Protein AF-0000000075190785 (afdb_homodimer)

Secondary structure (DSSP, 8-state):
-PPPPHHHHHHHHHHHHHHHHTTSTTSSHHHHHHHHHTT-SPPP--HHHHHT--SSSTTPPEEEEEE-SEETTTEES-TT--HHHHHHHHHHTT-SEEEEE--SSSS---HHHHHHHHHHHTTSTTPPEEEEES---SHHHHHHHHHTT-SEEEEEGGGS-HHHHHHHHHHHHHTT---EEEESSHHHHHHHHHHT-SEEEEESB-TTT--B-THHHHHHGGGTTTSS-EEEEES---SHHHHHHHHHTT--EEEE-HHHHH-SSHHHHHHHHHT--/-----HHHHHHHHHHHHHHHHTTSTTSSHHHHHHHHHTT-SPPP--HHHHHT--SSSTTPPEEEEEE-SEETTTEES-TT--HHHHHHHHHHTT-SEEEEE--SSSS---HHHHHHHHHHHTTSTTPPEEEEES---SHHHHHHHHHTT-SEEEEEGGGS-HHHHHHHHHHHHHTT---EEEESSHHHHHHHHHHT-SEEEEESB-TTT--B-THHHHHHGGGTTTSS-EEEEES---SHHHHHHHHHTT--EEEE-HHHHH-SSHHHHHHHHHT--

Foldseek 3Di:
DPDDFPLRVLVVVVVVVLVVQCPDPCQNLVNLVVCVVVVLFDDADAQLVLLQDFFDDSLFFAEAEEAFQFAPVGGGQFVPDQLLVVLVLCFVLTHQEYEYEDRCPGRNHRLVSQLSNQVSQVPPDSGHAYEHEYADQDLSVLSSCRNSHHNEYEAELVNYDLVSSLVNQVSNVVSVHQYAYEDAAQVSVVSCVVSVRQEYEHEQADSRHRDGDLCRLVVNLVVPVPHNHQYEYEDDQAAQVSVVVCSVSPHRYYYDYSNLSNDPRNSVSSCRNRVRD/DPDDFPLRVLVVVVVVVLVVQCPDPCQNLVNLVVCVVVVLFDDADAQLVLLQDWFDDSLFFAEAEEAFQFAPVGGGQFVPDQLLVVLVLCFVLTHQEYEYEDRCPGRNHRLVSQLSNQVSQVPPDSGHAYEHEDADQDLSVLSSCRNSHHNEYEAELVNYDLVSSLVNQVSNVVSVHQYAYEDAAQVSVVSCVVSVRQEYEHEQADSRHRDGDLCRLVVNLVVPVPHNHQYEYEDDQAAQVSVVVCSVSPHRYYYDYSNLSNDPRNSVSSCRNRVRD

Structure (mmCIF, N/CA/C/O backbone):
data_AF-0000000075190785-model_v1
#
loop_
_entity.id
_entity.type
_entity.pdbx_description
1 polymer 'Multifunctional tryptophan biosynthesis protein'
#
loop_
_atom_site.group_PDB
_atom_site.id
_atom_site.type_symbol
_atom_site.label_atom_id
_atom_site.label_alt_id
_atom_site.label_comp_id
_atom_site.label_asym_id
_atom_site.label_entity_id
_atom_site.label_seq_id
_atom_site.pdbx_PDB_ins_code
_atom_site.Cartn_x
_atom_site.Cartn_y
_atom_site.Cartn_z
_atom_site.occupancy
_atom_site.B_iso_or_equiv
_atom_site.auth_seq_id
_atom_site.auth_comp_id
_atom_site.auth_asym_id
_atom_site.auth_atom_id
_atom_site.pdbx_PDB_model_num
ATOM 1 N N . MET A 1 1 ? 11.219 9.18 38.562 1 43.44 1 MET A N 1
ATOM 2 C CA . MET A 1 1 ? 11.32 9.625 37.188 1 43.44 1 MET A CA 1
ATOM 3 C C . MET A 1 1 ? 9.969 10.094 36.656 1 43.44 1 MET A C 1
ATOM 5 O O . MET A 1 1 ? 8.945 9.461 36.906 1 43.44 1 MET A O 1
ATOM 9 N N . SER A 1 2 ? 9.797 11.383 36.406 1 62.38 2 SER A N 1
ATOM 10 C CA . SER A 1 2 ? 8.508 11.961 36.031 1 62.38 2 SER A CA 1
ATOM 11 C C . SER A 1 2 ? 7.828 11.133 34.938 1 62.38 2 SER A C 1
ATOM 13 O O . SER A 1 2 ? 8.5 10.453 34.156 1 62.38 2 SER A O 1
ATOM 15 N N . LYS A 1 3 ? 6.668 10.805 35.125 1 73.25 3 LYS A N 1
ATOM 16 C CA . LYS A 1 3 ? 5.859 10.047 34.188 1 73.25 3 LYS A CA 1
ATOM 17 C C . LYS A 1 3 ? 6 10.602 32.781 1 73.25 3 LYS A C 1
ATOM 19 O O . LYS A 1 3 ? 5.883 11.812 32.562 1 73.25 3 LYS A O 1
ATOM 24 N N . PRO A 1 4 ? 6.414 9.867 31.797 1 83.38 4 PRO A N 1
ATOM 25 C CA . PRO A 1 4 ? 6.562 10.336 30.422 1 83.38 4 PRO A CA 1
ATOM 26 C C . PRO A 1 4 ? 5.309 11.031 29.891 1 83.38 4 PRO A C 1
ATOM 28 O O . PRO A 1 4 ? 4.191 10.648 30.25 1 83.38 4 PRO A O 1
ATOM 31 N N . SER A 1 5 ? 5.562 12.156 29.156 1 85.75 5 SER A N 1
ATOM 32 C CA . SER A 1 5 ? 4.453 12.844 28.484 1 85.75 5 SER A CA 1
ATOM 33 C C . SER A 1 5 ? 3.84 11.977 27.391 1 85.75 5 SER A C 1
ATOM 35 O O . SER A 1 5 ? 4.398 10.938 27.031 1 85.75 5 SER A O 1
ATOM 37 N N . ILE A 1 6 ? 2.65 12.281 26.953 1 86.31 6 ILE A N 1
ATOM 38 C CA . ILE A 1 6 ? 1.984 11.547 25.875 1 86.31 6 ILE A CA 1
ATOM 39 C C . ILE A 1 6 ? 2.846 11.57 24.625 1 86.31 6 ILE A C 1
ATOM 41 O O . ILE A 1 6 ? 2.934 10.578 23.891 1 86.31 6 ILE A O 1
ATOM 45 N N . LEU A 1 7 ? 3.445 12.68 24.359 1 91 7 LEU A N 1
ATOM 46 C CA . LEU A 1 7 ? 4.32 12.812 23.203 1 91 7 LEU A CA 1
ATOM 47 C C . LEU A 1 7 ? 5.488 11.836 23.281 1 91 7 LEU A C 1
ATOM 49 O O . LEU A 1 7 ? 5.855 11.211 22.297 1 91 7 LEU A O 1
ATOM 53 N N . GLU A 1 8 ? 5.992 11.711 24.453 1 92 8 GLU A N 1
ATOM 54 C CA . GLU A 1 8 ? 7.105 10.789 24.656 1 92 8 GLU A CA 1
ATOM 55 C C . GLU A 1 8 ? 6.672 9.344 24.453 1 92 8 GLU A C 1
ATOM 57 O O . GLU A 1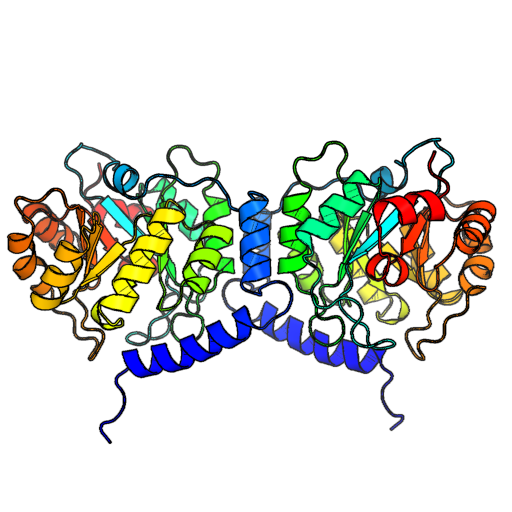 8 ? 7.418 8.539 23.906 1 92 8 GLU A O 1
ATOM 62 N N . LYS A 1 9 ? 5.492 9.07 24.922 1 93.19 9 LYS A N 1
ATOM 63 C CA . LYS A 1 9 ? 4.953 7.727 24.734 1 93.19 9 LYS A CA 1
ATOM 64 C C . LYS A 1 9 ? 4.73 7.414 23.266 1 93.19 9 LYS A C 1
ATOM 66 O O . LYS A 1 9 ? 5.074 6.328 22.797 1 93.19 9 LYS A O 1
ATOM 71 N N . ILE A 1 10 ? 4.176 8.336 22.562 1 94.75 10 ILE A N 1
ATOM 72 C CA . ILE A 1 10 ? 3.926 8.172 21.141 1 94.75 10 ILE A CA 1
ATOM 73 C C . ILE A 1 10 ? 5.25 7.996 20.406 1 94.75 10 ILE A C 1
ATOM 75 O O . ILE A 1 10 ? 5.387 7.105 19.562 1 94.75 10 ILE A O 1
ATOM 79 N N . TYR A 1 11 ? 6.199 8.812 20.75 1 95.75 11 TYR A N 1
ATOM 80 C CA . TYR A 1 11 ? 7.512 8.734 20.109 1 95.75 11 TYR A CA 1
ATOM 81 C C . TYR A 1 11 ? 8.125 7.352 20.312 1 95.75 11 TYR A C 1
ATOM 83 O O . TYR A 1 11 ? 8.633 6.754 19.359 1 95.75 11 TYR A O 1
ATOM 91 N N . ALA A 1 12 ? 8.109 6.871 21.516 1 97.19 12 ALA A N 1
ATOM 92 C CA . ALA A 1 12 ? 8.727 5.586 21.844 1 97.19 12 ALA A CA 1
ATOM 93 C C . ALA A 1 12 ? 8.102 4.457 21.016 1 97.19 12 ALA A C 1
ATOM 95 O O . ALA A 1 12 ? 8.812 3.621 20.453 1 97.19 12 ALA A O 1
ATOM 96 N N . GLN A 1 13 ? 6.805 4.445 20.984 1 97.94 13 GLN A N 1
ATOM 97 C CA . GLN A 1 13 ? 6.121 3.414 20.219 1 97.94 13 GLN A CA 1
ATOM 98 C C . GLN A 1 13 ? 6.379 3.584 18.719 1 97.94 13 GLN A C 1
ATOM 100 O O . GLN A 1 13 ? 6.59 2.602 18 1 97.94 13 GLN A O 1
ATOM 105 N N . ARG A 1 14 ? 6.371 4.809 18.25 1 98.06 14 ARG A N 1
ATOM 106 C CA . ARG A 1 14 ? 6.602 5.059 16.828 1 98.06 14 ARG A CA 1
ATOM 107 C C . ARG A 1 14 ? 8.008 4.637 16.422 1 98.06 14 ARG A C 1
ATOM 109 O O . ARG A 1 14 ? 8.219 4.145 15.312 1 98.06 14 ARG A O 1
ATOM 116 N N . ALA A 1 15 ? 8.945 4.898 17.312 1 98.38 15 ALA A N 1
ATOM 117 C CA . ALA A 1 15 ? 10.32 4.469 17.047 1 98.38 15 ALA A CA 1
ATOM 118 C C . ALA A 1 15 ? 10.383 2.959 16.828 1 98.38 15 ALA A C 1
ATOM 120 O O . ALA A 1 15 ? 11.094 2.49 15.922 1 98.38 15 ALA A O 1
ATOM 121 N N . LYS A 1 16 ? 9.641 2.211 17.594 1 98.62 16 LYS A N 1
ATOM 122 C CA . LYS A 1 16 ? 9.57 0.764 17.406 1 98.62 16 LYS A CA 1
ATOM 123 C C . LYS A 1 16 ? 8.93 0.408 16.062 1 98.62 16 LYS A C 1
ATOM 125 O O . LYS A 1 16 ? 9.391 -0.502 15.375 1 98.62 16 LYS A O 1
ATOM 130 N N . ASP A 1 17 ? 7.871 1.108 15.711 1 98.5 17 ASP A N 1
ATOM 131 C CA . ASP A 1 17 ? 7.195 0.881 14.438 1 98.5 17 ASP A CA 1
ATOM 132 C C . ASP A 1 17 ? 8.141 1.106 13.266 1 98.5 17 ASP A C 1
ATOM 134 O O . ASP A 1 17 ? 8.164 0.319 12.32 1 98.5 17 ASP A O 1
ATOM 138 N N . VAL A 1 18 ? 8.867 2.199 13.336 1 98.62 18 VAL A N 1
ATOM 139 C CA . VAL A 1 18 ? 9.773 2.58 12.258 1 98.62 18 VAL A CA 1
ATOM 140 C C . VAL A 1 18 ? 10.922 1.581 12.172 1 98.62 18 VAL A C 1
ATOM 142 O O . VAL A 1 18 ? 11.352 1.211 11.07 1 98.62 18 VAL A O 1
ATOM 145 N N . GLU A 1 19 ? 11.43 1.176 13.344 1 98.62 19 GLU A N 1
ATOM 146 C CA . GLU A 1 19 ? 12.484 0.165 13.359 1 98.62 19 GLU A CA 1
ATOM 147 C C . GLU A 1 19 ? 12.016 -1.125 12.688 1 98.62 19 GLU A C 1
ATOM 149 O O . GLU A 1 19 ? 12.742 -1.706 11.875 1 98.62 19 GLU A O 1
ATOM 154 N N . LEU A 1 20 ? 10.859 -1.527 13 1 98 20 LEU A N 1
ATOM 155 C CA . LEU A 1 20 ? 10.312 -2.734 12.391 1 98 20 LEU A CA 1
ATOM 156 C C . LEU A 1 20 ? 10.164 -2.562 10.883 1 98 20 LEU A C 1
ATOM 158 O O . LEU A 1 20 ? 10.586 -3.426 10.109 1 98 20 LEU A O 1
ATOM 162 N N . ALA A 1 21 ? 9.555 -1.487 10.43 1 98 21 ALA A N 1
ATOM 163 C CA . ALA A 1 21 ? 9.344 -1.225 9.008 1 98 21 ALA A CA 1
ATOM 164 C C . ALA A 1 21 ? 10.664 -1.172 8.258 1 98 21 ALA A C 1
ATOM 166 O O . ALA A 1 21 ? 10.805 -1.771 7.184 1 98 21 ALA A O 1
ATOM 167 N N . SER A 1 22 ? 11.633 -0.523 8.875 1 98.44 22 SER A N 1
ATOM 168 C CA . SER A 1 22 ? 12.906 -0.284 8.195 1 98.44 22 SER A CA 1
ATOM 169 C C . SER A 1 22 ? 13.82 -1.5 8.297 1 98.44 22 SER A C 1
ATOM 171 O O . SER A 1 22 ? 14.938 -1.489 7.77 1 98.44 22 SER A O 1
ATOM 173 N N . SER A 1 23 ? 13.367 -2.525 8.953 1 97.94 23 SER A N 1
ATOM 174 C CA . SER A 1 23 ? 14.148 -3.758 9.039 1 97.94 23 SER A CA 1
ATOM 175 C C . SER A 1 23 ? 13.438 -4.91 8.336 1 97.94 23 SER A C 1
ATOM 177 O O . SER A 1 23 ? 13.891 -6.055 8.391 1 97.94 23 SER A O 1
ATOM 179 N N . THR A 1 24 ? 12.375 -4.656 7.73 1 97.5 24 THR A N 1
ATOM 180 C CA . THR A 1 24 ? 11.594 -5.668 7.023 1 97.5 24 THR A CA 1
ATOM 181 C C . THR A 1 24 ? 12.008 -5.738 5.555 1 97.5 24 THR A C 1
ATOM 183 O O . THR A 1 24 ? 12.031 -4.719 4.863 1 97.5 24 THR A O 1
ATOM 186 N N . PRO A 1 25 ? 12.312 -6.941 5.027 1 97.31 25 PRO A N 1
ATOM 187 C CA . PRO A 1 25 ? 12.625 -7.059 3.602 1 97.31 25 PRO A CA 1
ATOM 188 C C . PRO A 1 25 ? 11.523 -6.508 2.703 1 97.31 25 PRO A C 1
ATOM 190 O O . PRO A 1 25 ? 10.344 -6.797 2.92 1 97.31 25 PRO A O 1
ATOM 193 N N . GLY A 1 26 ? 11.914 -5.754 1.74 1 97.69 26 GLY A N 1
ATOM 194 C CA . GLY A 1 26 ? 10.969 -5.094 0.855 1 97.69 26 GLY A CA 1
ATOM 195 C C . GLY A 1 26 ? 10.727 -3.641 1.217 1 97.69 26 GLY A C 1
ATOM 196 O O . GLY A 1 26 ? 10.219 -2.867 0.401 1 97.69 26 GLY A O 1
ATOM 197 N N . THR A 1 27 ? 11.117 -3.273 2.504 1 98.38 27 THR A N 1
ATOM 198 C CA . THR A 1 27 ? 10.93 -1.886 2.912 1 98.38 27 THR A CA 1
ATOM 199 C C . THR A 1 27 ? 12.18 -1.354 3.607 1 98.38 27 THR A C 1
ATOM 201 O O . THR A 1 27 ? 12.117 -0.371 4.348 1 98.38 27 THR A O 1
ATOM 204 N N . LEU A 1 28 ? 13.289 -2.035 3.453 1 98.44 28 LEU A N 1
ATOM 205 C CA . LEU A 1 28 ? 14.555 -1.49 3.938 1 98.44 28 LEU A CA 1
ATOM 206 C C . LEU A 1 28 ? 14.812 -0.106 3.35 1 98.44 28 LEU A C 1
ATOM 208 O O . LEU A 1 28 ? 14.266 0.237 2.299 1 98.44 28 LEU A O 1
ATOM 212 N N . PRO A 1 29 ? 15.586 0.696 4.094 1 98.56 29 PRO A N 1
ATOM 213 C CA . PRO A 1 29 ? 15.906 2.008 3.523 1 98.56 29 PRO A CA 1
ATOM 214 C C . PRO A 1 29 ? 16.406 1.917 2.082 1 98.56 29 PRO A C 1
ATOM 216 O O . PRO A 1 29 ? 15.992 2.709 1.231 1 98.56 29 PRO A O 1
ATOM 219 N N . GLU A 1 30 ? 17.234 0.938 1.806 1 98.44 30 GLU A N 1
ATOM 220 C CA . GLU A 1 30 ? 17.766 0.775 0.453 1 98.44 30 GLU A CA 1
ATOM 221 C C . GLU A 1 30 ? 16.656 0.379 -0.524 1 98.44 30 GLU A C 1
ATOM 223 O O . GLU A 1 30 ? 16.719 0.735 -1.703 1 98.44 30 GLU A O 1
ATOM 228 N N . ASP A 1 31 ? 15.695 -0.464 -0.089 1 98.69 31 ASP A N 1
ATOM 229 C CA . ASP A 1 31 ? 14.555 -0.799 -0.942 1 98.69 31 ASP A CA 1
ATOM 230 C C . ASP A 1 31 ? 13.781 0.454 -1.345 1 98.69 31 ASP A C 1
ATOM 232 O O . ASP A 1 31 ? 13.469 0.646 -2.521 1 98.69 31 ASP A O 1
ATOM 236 N N . ILE A 1 32 ? 13.508 1.27 -0.355 1 98.81 32 ILE A N 1
ATOM 237 C CA . ILE A 1 32 ? 12.75 2.494 -0.592 1 98.81 32 ILE A CA 1
ATOM 238 C C . ILE A 1 32 ? 13.5 3.379 -1.584 1 98.81 32 ILE A C 1
ATOM 240 O O . ILE A 1 32 ? 12.898 3.932 -2.508 1 98.81 32 ILE A O 1
ATOM 244 N N . ASP A 1 33 ? 14.797 3.504 -1.417 1 98.62 33 ASP A N 1
ATOM 245 C CA . ASP A 1 33 ? 15.617 4.297 -2.328 1 98.62 33 ASP A CA 1
ATOM 246 C C . ASP A 1 33 ? 15.484 3.793 -3.766 1 98.62 33 ASP A C 1
ATOM 248 O O . ASP A 1 33 ? 15.375 4.59 -4.699 1 98.62 33 ASP A O 1
ATOM 252 N N . VAL A 1 34 ? 15.477 2.502 -3.904 1 98.69 34 VAL A N 1
ATOM 253 C CA . VAL A 1 34 ? 15.359 1.913 -5.234 1 98.69 34 VAL A CA 1
ATOM 254 C C . VAL A 1 34 ? 13.992 2.23 -5.824 1 98.69 34 VAL A C 1
ATOM 256 O O . VAL A 1 34 ? 13.883 2.645 -6.98 1 98.69 34 VAL A O 1
ATOM 259 N N . TYR A 1 35 ? 12.93 2.043 -5.031 1 98.81 35 TYR A N 1
ATOM 260 C CA . TYR A 1 35 ? 11.594 2.363 -5.512 1 98.81 35 TYR A CA 1
ATOM 261 C C . TYR A 1 35 ? 11.516 3.805 -6 1 98.81 35 TYR A C 1
ATOM 263 O O . TYR A 1 35 ? 10.953 4.078 -7.062 1 98.81 35 TYR A O 1
ATOM 271 N N . LEU A 1 36 ? 12.062 4.719 -5.199 1 98.75 36 LEU A N 1
ATOM 272 C CA . LEU A 1 36 ? 12.039 6.133 -5.555 1 98.75 36 LEU A CA 1
ATOM 273 C C . LEU A 1 36 ? 12.867 6.387 -6.816 1 98.75 36 LEU A C 1
ATOM 275 O O . LEU A 1 36 ? 12.445 7.152 -7.688 1 98.75 36 LEU A O 1
ATOM 279 N N . SER A 1 37 ? 14.031 5.766 -6.91 1 98.31 37 SER A N 1
ATOM 280 C CA . SER A 1 37 ? 14.883 5.945 -8.086 1 98.31 37 SER A CA 1
ATOM 281 C C . SER A 1 37 ? 14.211 5.402 -9.344 1 98.31 37 SER A C 1
ATOM 283 O O . SER A 1 37 ? 14.492 5.863 -10.453 1 98.31 37 SER A O 1
ATOM 285 N N . MET A 1 38 ? 13.297 4.438 -9.188 1 98.12 38 MET A N 1
ATOM 286 C CA . MET A 1 38 ? 12.555 3.859 -10.305 1 98.12 38 MET A CA 1
ATOM 287 C C . MET A 1 38 ? 11.344 4.719 -10.656 1 98.12 38 MET A C 1
ATOM 289 O O . MET A 1 38 ? 10.555 4.359 -11.523 1 98.12 38 MET A O 1
ATOM 293 N N . ASN A 1 39 ? 11.156 5.832 -9.922 1 97.75 39 ASN A N 1
ATOM 294 C CA . ASN A 1 39 ? 10.062 6.773 -10.125 1 97.75 39 ASN A CA 1
ATOM 295 C C . ASN A 1 39 ? 8.703 6.117 -9.891 1 97.75 39 ASN A C 1
ATOM 297 O O . ASN A 1 39 ? 7.758 6.352 -10.648 1 97.75 39 ASN A O 1
ATOM 301 N N . LEU A 1 40 ? 8.672 5.289 -8.836 1 98.31 40 LEU A N 1
ATOM 302 C CA . LEU A 1 40 ? 7.414 4.617 -8.531 1 98.31 40 LEU A CA 1
ATOM 303 C C . LEU A 1 40 ? 6.508 5.516 -7.695 1 98.31 40 LEU A C 1
ATOM 305 O O . LEU A 1 40 ? 5.316 5.242 -7.547 1 98.31 40 LEU A O 1
ATOM 309 N N . ALA A 1 41 ? 7.047 6.562 -7.105 1 98.25 41 ALA A N 1
ATOM 310 C CA . ALA A 1 41 ? 6.223 7.547 -6.41 1 98.25 41 ALA A CA 1
ATOM 311 C C . ALA A 1 41 ? 5.418 8.383 -7.398 1 98.25 41 ALA A C 1
ATOM 313 O O . ALA A 1 41 ? 5.926 8.766 -8.453 1 98.25 41 ALA A O 1
ATOM 314 N N . PRO A 1 42 ? 4.125 8.656 -7.043 1 97.69 42 PRO A N 1
ATOM 315 C CA . PRO A 1 42 ? 3.369 9.539 -7.938 1 97.69 42 PRO A CA 1
ATOM 316 C C . PRO A 1 42 ? 3.936 10.953 -7.988 1 97.69 42 PRO A C 1
ATOM 318 O O . PRO A 1 42 ? 4.684 11.352 -7.09 1 97.69 42 PRO A O 1
ATOM 321 N N . PRO A 1 43 ? 3.598 11.695 -9.031 1 97.56 43 PRO A N 1
ATOM 322 C CA . PRO A 1 43 ? 4.164 13.039 -9.188 1 97.56 43 PRO A CA 1
ATOM 323 C C . PRO A 1 43 ? 3.771 13.977 -8.047 1 97.56 43 PRO A C 1
ATOM 325 O O . PRO A 1 43 ? 2.645 13.906 -7.547 1 97.56 43 PRO A O 1
ATOM 328 N N . LEU A 1 44 ? 4.641 14.875 -7.738 1 98 44 LEU A N 1
ATOM 329 C CA . LEU A 1 44 ? 4.438 15.867 -6.688 1 98 44 LEU A CA 1
ATOM 330 C C . LEU A 1 44 ? 3.684 17.078 -7.227 1 98 44 LEU A C 1
ATOM 332 O O . LEU A 1 44 ? 3.701 17.344 -8.43 1 98 44 LEU A O 1
ATOM 336 N N . ILE A 1 45 ? 3.014 17.75 -6.352 1 98.31 45 ILE A N 1
ATOM 337 C CA . ILE A 1 45 ? 2.613 19.141 -6.566 1 98.31 45 ILE A CA 1
ATOM 338 C C . ILE A 1 45 ? 3.227 20.016 -5.48 1 98.31 45 ILE A C 1
ATOM 340 O O . ILE A 1 45 ? 3.689 19.516 -4.453 1 98.31 45 ILE A O 1
ATOM 344 N N . SER A 1 46 ? 3.275 21.297 -5.82 1 98.06 46 SER A N 1
ATOM 345 C CA . SER A 1 46 ? 3.816 22.234 -4.84 1 98.06 46 SER A CA 1
ATOM 346 C C . SER A 1 46 ? 2.838 22.469 -3.691 1 98.06 46 SER A C 1
ATOM 348 O O . SER A 1 46 ? 1.751 23.016 -3.895 1 98.06 46 SER A O 1
ATOM 350 N N . PHE A 1 47 ? 3.283 22.094 -2.553 1 98.5 47 PHE A N 1
ATOM 351 C CA . PHE A 1 47 ? 2.5 22.312 -1.343 1 98.5 47 PHE A CA 1
ATOM 352 C C . PHE A 1 47 ? 2.25 23.797 -1.12 1 98.5 47 PHE A C 1
ATOM 354 O O . PHE A 1 47 ? 1.111 24.219 -0.896 1 98.5 47 PHE A O 1
ATOM 361 N N . VAL A 1 48 ? 3.248 24.562 -1.24 1 97.69 48 VAL A N 1
ATOM 362 C CA . VAL A 1 48 ? 3.191 26 -1 1 97.69 48 VAL A CA 1
ATOM 363 C C . VAL A 1 48 ? 2.229 26.656 -1.989 1 97.69 48 VAL A C 1
ATOM 365 O O . VAL A 1 48 ? 1.339 27.406 -1.593 1 97.69 48 VAL A O 1
ATOM 368 N N . GLU A 1 49 ? 2.367 26.328 -3.227 1 95.88 49 GLU A N 1
ATOM 369 C CA . GLU A 1 49 ? 1.514 26.922 -4.25 1 95.88 49 GLU A CA 1
ATOM 370 C C . GLU A 1 49 ? 0.069 26.453 -4.109 1 95.88 49 GLU A C 1
ATOM 372 O O . GLU A 1 49 ? -0.866 27.219 -4.332 1 95.88 49 GLU A O 1
ATOM 377 N N . ARG A 1 50 ? -0.068 25.219 -3.734 1 96.12 50 ARG A N 1
ATOM 378 C CA . ARG A 1 50 ? -1.419 24.672 -3.604 1 96.12 50 ARG A CA 1
ATOM 379 C C . ARG A 1 50 ? -2.176 25.359 -2.473 1 96.12 50 ARG A C 1
ATOM 381 O O . ARG A 1 50 ? -3.385 25.578 -2.568 1 96.12 50 ARG A O 1
ATOM 388 N N . LEU A 1 51 ? -1.478 25.734 -1.409 1 95.06 51 LEU A N 1
ATOM 389 C CA . LEU A 1 51 ? -2.082 26.406 -0.262 1 95.06 51 LEU A CA 1
ATOM 390 C C . LEU A 1 51 ? -2.576 27.797 -0.642 1 95.06 51 LEU A C 1
ATOM 392 O O . LEU A 1 51 ? -3.383 28.391 0.076 1 95.06 51 LEU A O 1
ATOM 396 N N . LYS A 1 52 ? -2.123 28.266 -1.74 1 89.31 52 LYS A N 1
ATOM 397 C CA . LYS A 1 52 ? -2.498 29.609 -2.162 1 89.31 52 LYS A CA 1
ATOM 398 C C . LYS A 1 52 ? -3.697 29.578 -3.104 1 89.31 52 LYS A C 1
ATOM 400 O O . LYS A 1 52 ? -4.207 30.625 -3.504 1 89.31 52 LYS A O 1
ATOM 405 N N . GLN A 1 53 ? -4.066 28.344 -3.451 1 86.06 53 GLN A N 1
ATOM 406 C CA . GLN A 1 53 ? -5.188 28.188 -4.375 1 86.06 53 GLN A CA 1
ATOM 407 C C . GLN A 1 53 ? -6.441 27.734 -3.637 1 86.06 53 GLN A C 1
ATOM 409 O O . GLN A 1 53 ? -6.496 26.609 -3.115 1 86.06 53 GLN A O 1
ATOM 414 N N . ASN A 1 54 ? -7.391 28.609 -3.395 1 78.69 54 ASN A N 1
ATOM 415 C CA . ASN A 1 54 ? -8.641 28.312 -2.703 1 78.69 54 ASN A CA 1
ATOM 416 C C . ASN A 1 54 ? -9.852 28.75 -3.514 1 78.69 54 ASN A C 1
ATOM 418 O O . ASN A 1 54 ? -9.734 29.594 -4.398 1 78.69 54 ASN A O 1
ATOM 422 N N . PRO A 1 55 ? -10.883 27.922 -3.18 1 70.69 55 PRO A N 1
ATOM 423 C CA . PRO A 1 55 ? -12.109 28.422 -3.795 1 70.69 55 PRO A CA 1
ATOM 424 C C . PRO A 1 55 ? -12.461 29.828 -3.346 1 70.69 55 PRO A C 1
ATOM 426 O O . PRO A 1 55 ? -12.055 30.266 -2.26 1 70.69 55 PRO A O 1
ATOM 429 N N . GLY A 1 56 ? -13.133 30.484 -4.336 1 65.56 56 GLY A N 1
ATOM 430 C CA . GLY A 1 56 ? -13.594 31.844 -4.059 1 65.56 56 GLY A CA 1
ATOM 431 C C . GLY A 1 56 ? -12.617 32.906 -4.508 1 65.56 56 GLY A C 1
ATOM 432 O O . GLY A 1 56 ? -12.008 32.812 -5.57 1 65.56 56 GLY A O 1
ATOM 433 N N . SER A 1 57 ? -12.422 33.844 -3.471 1 60.34 57 SER A N 1
ATOM 434 C CA . SER A 1 57 ? -11.594 34.969 -3.807 1 60.34 57 SER A CA 1
ATOM 435 C C . SER A 1 57 ? -10.141 34.75 -3.398 1 60.34 57 SER A C 1
ATOM 437 O O . SER A 1 57 ? -9.844 33.844 -2.635 1 60.34 57 SER A O 1
ATOM 439 N N . THR A 1 58 ? -9.258 35.344 -4.004 1 58.03 58 THR A N 1
ATOM 440 C CA . THR A 1 58 ? -7.832 35.344 -3.711 1 58.03 58 THR A CA 1
ATOM 441 C C . THR A 1 58 ? -7.586 35.562 -2.221 1 58.03 58 THR A C 1
ATOM 443 O O . THR A 1 58 ? -6.508 35.25 -1.712 1 58.03 58 THR A O 1
ATOM 446 N N . SER A 1 59 ? -8.641 35.969 -1.519 1 66.75 59 SER A N 1
ATOM 447 C CA . SER A 1 59 ? -8.438 36.312 -0.111 1 66.75 59 SER A CA 1
ATOM 448 C C . SER A 1 59 ? -8.992 35.219 0.794 1 66.75 59 SER A C 1
ATOM 450 O O . SER A 1 59 ? -8.93 35.312 2.021 1 66.75 59 SER A O 1
ATOM 452 N N . SER A 1 60 ? -9.219 34.125 0.219 1 82.94 60 SER A N 1
ATOM 453 C CA . SER A 1 60 ? -9.859 33.094 1.039 1 82.94 60 SER A CA 1
ATOM 454 C C . SER A 1 60 ? -8.82 32.25 1.784 1 82.94 60 SER A C 1
ATOM 456 O O . SER A 1 60 ? -7.688 32.094 1.318 1 82.94 60 SER A O 1
ATOM 458 N N . ILE A 1 61 ? -9.203 31.922 3.049 1 92.62 61 ILE A N 1
ATOM 459 C CA . ILE A 1 61 ? -8.383 31.047 3.875 1 92.62 61 ILE A CA 1
ATOM 460 C C . ILE A 1 61 ? -8.477 29.609 3.354 1 92.62 61 ILE A C 1
ATOM 462 O O . ILE A 1 61 ? -9.547 29.156 2.955 1 92.62 61 ILE A O 1
ATOM 466 N N . SER A 1 62 ? -7.32 28.953 3.254 1 95.31 62 SER A N 1
ATOM 467 C CA . SER A 1 62 ? -7.273 27.594 2.732 1 95.31 62 SER A CA 1
ATOM 468 C C . SER A 1 62 ? -7.633 26.578 3.809 1 95.31 62 SER A C 1
ATOM 470 O O . SER A 1 62 ? -7.43 26.828 5 1 95.31 62 SER A O 1
ATOM 472 N N . LEU A 1 63 ? -8.188 25.469 3.35 1 96.38 63 LEU A N 1
ATOM 473 C CA . LEU A 1 63 ? -8.539 24.375 4.242 1 96.38 63 LEU A CA 1
ATOM 474 C C . LEU A 1 63 ? -7.59 23.203 4.059 1 96.38 63 LEU A C 1
ATOM 476 O O . LEU A 1 63 ? -7.383 22.734 2.936 1 96.38 63 LEU A O 1
ATOM 480 N N . MET A 1 64 ? -6.945 22.797 5.121 1 98.25 64 MET A N 1
ATOM 481 C CA . MET A 1 64 ? -6.336 21.484 5.234 1 98.25 64 MET A CA 1
ATOM 482 C C . MET A 1 64 ? -7.258 20.516 5.973 1 98.25 64 MET A C 1
ATOM 484 O O . MET A 1 64 ? -7.336 20.547 7.203 1 98.25 64 MET A O 1
ATOM 488 N N . ALA A 1 65 ? -7.949 19.703 5.18 1 98.38 65 ALA A N 1
ATOM 489 C CA . ALA A 1 65 ? -8.945 18.797 5.738 1 98.38 65 ALA A CA 1
ATOM 490 C C . ALA A 1 65 ? -8.305 17.5 6.203 1 98.38 65 ALA A C 1
ATOM 492 O O . ALA A 1 65 ? -7.625 16.812 5.426 1 98.38 65 ALA A O 1
ATOM 493 N N . GLU A 1 66 ? -8.578 17.172 7.457 1 98.75 66 GLU A N 1
ATOM 494 C CA . GLU A 1 66 ? -7.859 16.062 8.062 1 98.75 66 GLU A CA 1
ATOM 495 C C . GLU A 1 66 ? -8.75 14.82 8.188 1 98.75 66 GLU A C 1
ATOM 497 O O . GLU A 1 66 ? -9.914 14.93 8.578 1 98.75 66 GLU A O 1
ATOM 502 N N . ILE A 1 67 ? -8.242 13.711 7.777 1 98.56 67 ILE A N 1
ATOM 503 C CA . ILE A 1 67 ? -8.836 12.406 8.023 1 98.56 67 ILE A CA 1
ATOM 504 C C . ILE A 1 67 ? -8.219 11.781 9.273 1 98.56 67 ILE A C 1
ATOM 506 O O . ILE A 1 67 ? -7.027 11.469 9.297 1 98.56 67 ILE A O 1
ATOM 510 N N . LYS A 1 68 ? -9.031 11.602 10.297 1 97.44 68 LYS A N 1
ATOM 511 C CA . LYS A 1 68 ? -8.594 11.148 11.617 1 97.44 68 LYS A CA 1
ATOM 512 C C . LYS A 1 68 ? -9.617 10.203 12.234 1 97.44 68 LYS A C 1
ATOM 514 O O . LYS A 1 68 ? -10.742 10.602 12.539 1 97.44 68 LYS A O 1
ATOM 519 N N . ARG A 1 69 ? -9.203 8.992 12.5 1 98.19 69 ARG A N 1
ATOM 520 C CA . ARG A 1 69 ? -10.117 8 13.07 1 98.19 69 ARG A CA 1
ATOM 521 C C . ARG A 1 69 ? -10.211 8.156 14.586 1 98.19 69 ARG A C 1
ATOM 523 O O . ARG A 1 69 ? -11.258 7.895 15.172 1 98.19 69 ARG A O 1
ATOM 530 N N . ALA A 1 70 ? -9.133 8.508 15.18 1 97.56 70 ALA A N 1
ATOM 531 C CA . ALA A 1 70 ? -9.039 8.594 16.641 1 97.56 70 ALA A CA 1
ATOM 532 C C . ALA A 1 70 ? -7.922 9.547 17.062 1 97.56 70 ALA A C 1
ATOM 534 O O . ALA A 1 70 ? -7.129 9.992 16.219 1 97.56 70 ALA A O 1
ATOM 535 N N . SER A 1 71 ? -7.91 9.938 18.266 1 94.12 71 SER A N 1
ATOM 536 C CA . SER A 1 71 ? -6.824 10.695 18.875 1 94.12 71 SER A CA 1
ATOM 537 C C . SER A 1 71 ? -6.617 10.297 20.344 1 94.12 71 SER A C 1
ATOM 539 O O . SER A 1 71 ? -7.523 9.742 20.969 1 94.12 71 SER A O 1
ATOM 541 N N . PRO A 1 72 ? -5.426 10.508 20.828 1 91 72 PRO A N 1
ATOM 542 C CA . PRO A 1 72 ? -5.195 10.227 22.25 1 91 72 PRO A CA 1
ATOM 543 C C . PRO A 1 72 ? -6.125 11.016 23.172 1 91 72 PRO A C 1
ATOM 545 O O . PRO A 1 72 ? -6.52 10.523 24.234 1 91 72 PRO A O 1
ATOM 548 N N . SER A 1 73 ? -6.48 12.203 22.828 1 86.56 73 SER A N 1
ATOM 549 C CA . SER A 1 73 ? -7.25 13.109 23.672 1 86.56 73 SER A CA 1
ATOM 550 C C . SER A 1 73 ? -8.734 12.766 23.641 1 86.56 73 SER A C 1
ATOM 552 O O . SER A 1 73 ? -9.43 12.898 24.641 1 86.56 73 SER A O 1
ATOM 554 N N . LYS A 1 74 ? -9.219 12.25 22.469 1 90.44 74 LYS A N 1
ATOM 555 C CA . LYS A 1 74 ? -10.664 12.117 22.312 1 90.44 74 LYS A CA 1
ATOM 556 C C . LYS A 1 74 ? -11.062 10.656 22.141 1 90.44 74 LYS A C 1
ATOM 558 O O . LYS A 1 74 ? -12.25 10.32 22.203 1 90.44 74 LYS A O 1
ATOM 563 N N . GLY A 1 75 ? -10.07 9.789 22 1 94 75 GLY A N 1
ATOM 564 C CA . GLY A 1 75 ? -10.422 8.422 21.656 1 94 75 GLY A CA 1
ATOM 565 C C . GLY A 1 75 ? -10.977 8.297 20.25 1 94 75 GLY A C 1
ATOM 566 O O . GLY A 1 75 ? -10.547 9.016 19.344 1 94 75 GLY A O 1
ATOM 567 N N . PRO A 1 76 ? -11.883 7.328 20 1 96.62 76 PRO A N 1
ATOM 568 C CA . PRO A 1 76 ? -12.477 7.137 18.688 1 96.62 76 PRO A CA 1
ATOM 569 C C . PRO A 1 76 ? -13.305 8.336 18.219 1 96.62 76 PRO A C 1
ATOM 571 O O . PRO A 1 76 ? -14.07 8.898 19.016 1 96.62 76 PRO A O 1
ATOM 574 N N . ILE A 1 77 ? -13.125 8.766 17.047 1 96.31 77 ILE A N 1
ATOM 575 C CA . ILE A 1 77 ? -13.828 9.891 16.453 1 96.31 77 ILE A CA 1
ATOM 576 C C . ILE A 1 77 ? -14.672 9.414 15.273 1 96.31 77 ILE A C 1
ATOM 578 O O . ILE A 1 77 ? -15.891 9.617 15.25 1 96.31 77 ILE A O 1
ATOM 582 N N . ALA A 1 78 ? -14.062 8.727 14.297 1 96.25 78 ALA A N 1
ATOM 583 C CA . ALA A 1 78 ? -14.734 8.219 13.109 1 96.25 78 ALA A CA 1
ATOM 584 C C . ALA A 1 78 ? -14.062 6.934 12.617 1 96.25 78 ALA A C 1
ATOM 586 O O . ALA A 1 78 ? -13.484 6.902 11.531 1 96.25 78 ALA A O 1
ATOM 587 N N . MET A 1 79 ? -14.32 5.871 13.281 1 96.06 79 MET A N 1
ATOM 588 C CA . MET A 1 79 ? -13.594 4.621 13.078 1 96.06 79 MET A CA 1
ATOM 589 C C . MET A 1 79 ? -14.023 3.947 11.781 1 96.06 79 MET A C 1
ATOM 591 O O . MET A 1 79 ? -13.273 3.152 11.211 1 96.06 79 MET A O 1
ATOM 595 N N . LYS A 1 80 ? -15.172 4.324 11.289 1 94.44 80 LYS A N 1
ATOM 596 C CA . LYS A 1 80 ? -15.711 3.615 10.133 1 94.44 80 LYS A CA 1
ATOM 597 C C . LYS A 1 80 ? -15.508 4.414 8.852 1 94.44 80 LYS A C 1
ATOM 599 O O . LYS A 1 80 ? -15.953 4 7.777 1 94.44 80 LYS A O 1
ATOM 604 N N . ILE A 1 81 ? -14.836 5.496 9 1 96.38 81 ILE A N 1
ATOM 605 C CA . ILE A 1 81 ? -14.648 6.359 7.84 1 96.38 81 ILE A CA 1
ATOM 606 C C . ILE A 1 81 ? -13.805 5.633 6.789 1 96.38 81 ILE A C 1
ATOM 608 O O . ILE A 1 81 ? -12.852 4.938 7.125 1 96.38 81 ILE A O 1
ATOM 612 N N . ASN A 1 82 ? -14.242 5.734 5.531 1 98.19 82 ASN A N 1
ATOM 613 C CA . ASN A 1 82 ? -13.391 5.336 4.414 1 98.19 82 ASN A CA 1
ATOM 614 C C . ASN A 1 82 ? -12.508 6.488 3.941 1 98.19 82 ASN A C 1
ATOM 616 O O . ASN A 1 82 ? -13.016 7.504 3.461 1 98.19 82 ASN A O 1
ATOM 620 N N . PRO A 1 83 ? -11.242 6.332 4.086 1 98.56 83 PRO A N 1
ATOM 621 C CA . PRO A 1 83 ? -10.383 7.496 3.842 1 98.56 83 PRO A CA 1
ATOM 622 C C . PRO A 1 83 ? -10.453 7.988 2.398 1 98.56 83 PRO A C 1
ATOM 624 O O . PRO A 1 83 ? -10.391 9.195 2.152 1 98.56 83 PRO A O 1
ATOM 627 N N . ALA A 1 84 ? -10.578 7.113 1.424 1 98.81 84 ALA A N 1
ATOM 628 C CA . ALA A 1 84 ? -10.633 7.5 0.017 1 98.81 84 ALA A CA 1
ATOM 629 C C . ALA A 1 84 ? -11.914 8.266 -0.292 1 98.81 84 ALA A C 1
ATOM 631 O O . ALA A 1 84 ? -11.883 9.305 -0.96 1 98.81 84 ALA A O 1
ATOM 632 N N . GLN A 1 85 ? -13.008 7.762 0.18 1 98.06 85 GLN A N 1
ATOM 633 C CA . GLN A 1 85 ? -14.289 8.445 -0.021 1 98.06 85 GLN A CA 1
ATOM 634 C C . GLN A 1 85 ? -14.289 9.812 0.646 1 98.06 85 GLN A C 1
ATOM 636 O O . GLN A 1 85 ? -14.758 10.797 0.058 1 98.06 85 GLN A O 1
ATOM 641 N N . GLN A 1 86 ? -13.789 9.844 1.85 1 98.25 86 GLN A N 1
ATOM 642 C CA . GLN A 1 86 ? -13.711 11.109 2.582 1 98.25 86 GLN A CA 1
ATOM 643 C C . GLN A 1 86 ? -12.812 12.109 1.859 1 98.25 86 GLN A C 1
ATOM 645 O O . GLN A 1 86 ? -13.117 13.297 1.807 1 98.25 86 GLN A O 1
ATOM 650 N N . ALA A 1 87 ? -11.719 11.625 1.32 1 98.69 87 ALA A N 1
ATOM 651 C CA . ALA A 1 87 ? -10.797 12.484 0.588 1 98.69 87 ALA A CA 1
ATOM 652 C C . ALA A 1 87 ? -11.469 13.117 -0.624 1 98.69 87 ALA A C 1
ATOM 654 O O . ALA A 1 87 ? -11.281 14.305 -0.899 1 98.69 87 ALA A O 1
ATOM 655 N N . GLN A 1 88 ? -12.25 12.352 -1.325 1 98 88 GLN A N 1
ATOM 656 C CA . GLN A 1 88 ? -12.977 12.883 -2.477 1 98 88 GLN A CA 1
ATOM 657 C C . GLN A 1 88 ? -13.961 13.969 -2.055 1 98 88 GLN A C 1
ATOM 659 O O . GLN A 1 88 ? -14.094 14.992 -2.723 1 98 88 GLN A O 1
ATOM 664 N N . THR A 1 89 ? -14.633 13.68 -0.978 1 97.5 89 THR A N 1
ATOM 665 C CA . THR A 1 89 ? -15.57 14.656 -0.442 1 97.5 89 THR A CA 1
ATOM 666 C C . THR A 1 89 ? -14.859 15.961 -0.106 1 97.5 89 THR A C 1
ATOM 668 O O . THR A 1 89 ? -15.312 17.047 -0.488 1 97.5 89 THR A O 1
ATOM 671 N N . TYR A 1 90 ? -13.734 15.883 0.584 1 97.81 90 TYR A N 1
ATOM 672 C CA . TYR A 1 90 ? -12.93 17.047 0.948 1 97.81 90 TYR A CA 1
ATOM 673 C C . TYR A 1 90 ? -12.469 17.797 -0.293 1 97.81 90 TYR A C 1
ATOM 675 O O . TYR A 1 90 ? -12.57 19.031 -0.357 1 97.81 90 TYR A O 1
ATOM 683 N N . ALA A 1 91 ? -11.961 17.047 -1.286 1 97.44 91 ALA A N 1
ATOM 684 C CA . ALA A 1 91 ? -11.43 17.656 -2.508 1 97.44 91 ALA A CA 1
ATOM 685 C C . ALA A 1 91 ? -12.516 18.406 -3.268 1 97.44 91 ALA A C 1
ATOM 687 O O . ALA A 1 91 ? -12.312 19.547 -3.691 1 97.44 91 ALA A O 1
ATOM 688 N N . ARG A 1 92 ? -13.625 17.812 -3.385 1 94.81 92 ARG A N 1
ATOM 689 C CA . ARG A 1 92 ? -14.727 18.422 -4.125 1 94.81 92 ARG A CA 1
ATOM 690 C C . ARG A 1 92 ? -15.281 19.641 -3.391 1 94.81 92 ARG A C 1
ATOM 692 O O . ARG A 1 92 ? -15.836 20.547 -4.012 1 94.81 92 ARG A O 1
ATOM 699 N N . ALA A 1 93 ? -15.125 19.594 -2.086 1 94.31 93 ALA A N 1
ATOM 700 C CA . ALA A 1 93 ? -15.586 20.719 -1.283 1 94.31 93 ALA A CA 1
ATOM 701 C C . ALA A 1 93 ? -14.586 21.875 -1.331 1 94.31 93 ALA A C 1
ATOM 703 O O . ALA A 1 93 ? -14.852 22.953 -0.795 1 94.31 93 ALA A O 1
ATOM 704 N N . GLY A 1 94 ? -13.383 21.656 -1.893 1 94.44 94 GLY A N 1
ATOM 705 C CA . GLY A 1 94 ? -12.469 22.766 -2.143 1 94.44 94 GLY A CA 1
ATOM 706 C C . GLY A 1 94 ? -11.25 22.75 -1.243 1 94.44 94 GLY A C 1
ATOM 707 O O . GLY A 1 94 ? -10.461 23.688 -1.234 1 94.44 94 GLY A O 1
ATOM 708 N N . ALA A 1 95 ? -11.039 21.656 -0.508 1 96.25 95 ALA A N 1
ATOM 709 C CA . ALA A 1 95 ? -9.867 21.578 0.353 1 96.25 95 ALA A CA 1
ATOM 710 C C . ALA A 1 95 ? -8.578 21.719 -0.458 1 96.25 95 ALA A C 1
ATOM 712 O O . ALA A 1 95 ? -8.469 21.172 -1.558 1 96.25 95 ALA A O 1
ATOM 713 N N . SER A 1 96 ? -7.625 22.438 0.079 1 96.88 96 SER A N 1
ATOM 714 C CA . SER A 1 96 ? -6.328 22.609 -0.562 1 96.88 96 SER A CA 1
ATOM 715 C C . SER A 1 96 ? -5.383 21.469 -0.225 1 96.88 96 SER A C 1
ATOM 717 O O . SER A 1 96 ? -4.469 21.156 -0.993 1 96.88 96 SER A O 1
ATOM 719 N N . VAL A 1 97 ? -5.586 20.953 0.94 1 98.44 97 VAL A N 1
ATOM 720 C CA . VAL A 1 97 ? -4.742 19.891 1.447 1 98.44 97 VAL A CA 1
ATOM 721 C C . VAL A 1 97 ? -5.605 18.812 2.113 1 98.44 97 VAL A C 1
ATOM 723 O O . VAL A 1 97 ? -6.594 19.141 2.779 1 98.44 97 VAL A O 1
ATOM 726 N N . ILE A 1 98 ? -5.328 17.609 1.905 1 98.88 98 ILE A N 1
ATOM 727 C CA . ILE A 1 98 ? -5.871 16.5 2.684 1 98.88 98 ILE A CA 1
ATOM 728 C C . ILE A 1 98 ? -4.797 15.961 3.623 1 98.88 98 ILE A C 1
ATOM 730 O O . ILE A 1 98 ? -3.766 15.453 3.172 1 98.88 98 ILE A O 1
ATOM 734 N N . SER A 1 99 ? -4.988 16.156 4.91 1 98.94 99 SER A N 1
ATOM 735 C CA . SER A 1 99 ? -4.09 15.648 5.945 1 98.94 99 SER A CA 1
ATOM 736 C C . SER A 1 99 ? -4.496 14.25 6.391 1 98.94 99 SER A C 1
ATOM 738 O O . SER A 1 99 ? -5.625 14.039 6.844 1 98.94 99 SER A O 1
ATOM 740 N N . VAL A 1 100 ? -3.631 13.281 6.266 1 98.94 100 VAL A N 1
ATOM 741 C CA . VAL A 1 100 ? -3.955 11.898 6.605 1 98.94 100 VAL A CA 1
ATOM 742 C C . VAL A 1 100 ? -3.084 11.43 7.77 1 98.94 100 VAL A C 1
ATOM 744 O O . VAL A 1 100 ? -1.854 11.477 7.688 1 98.94 100 VAL A O 1
ATOM 747 N N . LEU A 1 101 ? -3.715 11.07 8.875 1 98.75 101 LEU A N 1
ATOM 748 C CA . LEU A 1 101 ? -2.973 10.453 9.969 1 98.75 101 LEU A CA 1
ATOM 749 C C . LEU A 1 101 ? -2.461 9.07 9.57 1 98.75 101 LEU A C 1
ATOM 751 O O . LEU A 1 101 ? -3.219 8.25 9.047 1 98.75 101 LEU A O 1
ATOM 755 N N . THR A 1 102 ? -1.171 8.82 9.867 1 98.75 102 THR A N 1
ATOM 756 C CA . THR A 1 102 ? -0.621 7.52 9.492 1 98.75 102 THR A CA 1
ATOM 757 C C . THR A 1 102 ? -0.069 6.793 10.719 1 98.75 102 THR A C 1
ATOM 759 O O . THR A 1 102 ? 0.527 5.723 10.594 1 98.75 102 THR A O 1
ATOM 762 N N . GLU A 1 103 ? -0.213 7.359 11.914 1 98.19 103 GLU A N 1
ATOM 763 C CA . GLU A 1 103 ? 0.173 6.691 13.156 1 98.19 103 GLU A CA 1
ATOM 764 C C . GLU A 1 103 ? -0.861 5.645 13.555 1 98.19 103 GLU A C 1
ATOM 766 O O . GLU A 1 103 ? -2.045 5.957 13.703 1 98.19 103 GLU A O 1
ATOM 771 N N . PRO A 1 104 ? -0.447 4.414 13.742 1 97.5 104 PRO A N 1
ATOM 772 C CA . PRO A 1 104 ? -1.425 3.326 13.836 1 97.5 104 PRO A CA 1
ATOM 773 C C . PRO A 1 104 ? -1.916 3.09 15.258 1 97.5 104 PRO A C 1
ATOM 775 O O . PRO A 1 104 ? -2.996 2.527 15.461 1 97.5 104 PRO A O 1
ATOM 778 N N . SER A 1 105 ? -1.22 3.432 16.297 1 97.25 105 SER A N 1
ATOM 779 C CA . SER A 1 105 ? -1.527 2.998 17.656 1 97.25 105 SER A CA 1
ATOM 780 C C . SER A 1 105 ? -2.619 3.863 18.281 1 97.25 105 SER A C 1
ATOM 782 O O . SER A 1 105 ? -3.615 3.344 18.781 1 97.25 105 SER A O 1
ATOM 784 N N . TRP A 1 106 ? -2.488 5.152 18.219 1 96.06 106 TRP A N 1
ATOM 785 C CA . TRP A 1 106 ? -3.414 6.055 18.891 1 96.06 106 TRP A CA 1
ATOM 786 C C . TRP A 1 106 ? -4.391 6.672 17.906 1 96.06 106 TRP A C 1
ATOM 788 O O . TRP A 1 106 ? -5.574 6.848 18.203 1 96.06 106 TRP A O 1
ATOM 798 N N . PHE A 1 107 ? -3.873 6.969 16.688 1 97.31 107 PHE A N 1
ATOM 799 C CA . PHE A 1 107 ? -4.699 7.672 15.711 1 97.31 107 PHE A CA 1
ATOM 800 C C . PHE A 1 107 ? -5.352 6.691 14.742 1 97.31 107 PHE A C 1
ATOM 802 O O . PHE A 1 107 ? -6.219 7.074 13.953 1 97.31 107 PHE A O 1
ATOM 809 N N . LYS A 1 108 ? -4.922 5.477 14.758 1 98 108 LYS A N 1
ATOM 810 C CA . LYS A 1 108 ? -5.508 4.395 13.977 1 98 108 LYS A CA 1
ATOM 811 C C . LYS A 1 108 ? -5.422 4.688 12.477 1 98 108 LYS A C 1
ATOM 813 O O . LYS A 1 108 ? -6.348 4.379 11.727 1 98 108 LYS A O 1
ATOM 818 N N . GLY A 1 109 ? -4.336 5.371 12.094 1 98.25 109 GLY A N 1
ATOM 819 C CA . GLY A 1 109 ? -4.07 5.609 10.68 1 98.25 109 GLY A CA 1
ATOM 820 C C . GLY A 1 109 ? -3.025 4.672 10.102 1 98.25 109 GLY A C 1
ATOM 821 O O . GLY A 1 109 ? -2.436 3.869 10.828 1 98.25 109 GLY A O 1
ATOM 822 N N . SER A 1 110 ? -2.877 4.773 8.781 1 98.31 110 SER A N 1
ATOM 823 C CA . SER A 1 110 ? -1.887 3.936 8.109 1 98.31 110 SER A CA 1
ATOM 824 C C . SER A 1 110 ? -1.366 4.609 6.84 1 98.31 110 SER A C 1
ATOM 826 O O . SER A 1 110 ? -2.006 5.516 6.305 1 98.31 110 SER A O 1
ATOM 828 N N . LEU A 1 111 ? -0.183 4.133 6.398 1 98.38 111 LEU A N 1
ATOM 829 C CA . LEU A 1 111 ? 0.344 4.559 5.109 1 98.38 111 LEU A CA 1
ATOM 830 C C . LEU A 1 111 ? -0.59 4.141 3.977 1 98.38 111 LEU A C 1
ATOM 832 O O . LEU A 1 111 ? -0.719 4.855 2.979 1 98.38 111 LEU A O 1
ATOM 836 N N . LEU A 1 112 ? -1.22 3.025 4.145 1 98.38 112 LEU A N 1
ATOM 837 C CA . LEU A 1 112 ? -2.164 2.572 3.127 1 98.38 112 LEU A CA 1
ATOM 838 C C . LEU A 1 112 ? -3.328 3.547 2.994 1 98.38 112 LEU A C 1
ATOM 840 O O . LEU A 1 112 ? -3.771 3.842 1.881 1 98.38 112 LEU A O 1
ATOM 844 N N . ASP A 1 113 ? -3.824 4.059 4.16 1 98.75 113 ASP A N 1
ATOM 845 C CA . ASP A 1 113 ? -4.84 5.102 4.105 1 98.75 113 ASP A CA 1
ATOM 846 C C . ASP A 1 113 ? -4.406 6.246 3.189 1 98.75 113 ASP A C 1
ATOM 848 O O . ASP A 1 113 ? -5.164 6.672 2.316 1 98.75 113 ASP A O 1
ATOM 852 N N . MET A 1 114 ? -3.211 6.684 3.41 1 98.88 114 MET A N 1
ATOM 853 C CA . MET A 1 114 ? -2.717 7.844 2.674 1 98.88 114 MET A CA 1
ATOM 854 C C . MET A 1 114 ? -2.564 7.523 1.19 1 98.88 114 MET A C 1
ATOM 856 O O . MET A 1 114 ? -2.889 8.352 0.335 1 98.88 114 MET A O 1
ATOM 860 N N . ARG A 1 115 ? -2.072 6.332 0.905 1 98.69 115 ARG A N 1
ATOM 861 C CA . ARG A 1 115 ? -1.913 5.934 -0.489 1 98.69 115 ARG A CA 1
ATOM 862 C C . ARG A 1 115 ? -3.258 5.895 -1.205 1 98.69 115 ARG A C 1
ATOM 864 O O . ARG A 1 115 ? -3.377 6.359 -2.34 1 98.69 115 ARG A O 1
ATOM 871 N N . LEU A 1 116 ? -4.262 5.332 -0.564 1 98.81 116 LEU A N 1
ATOM 872 C CA . LEU A 1 116 ? -5.582 5.207 -1.175 1 98.81 116 LEU A CA 1
ATOM 873 C C . LEU A 1 116 ? -6.25 6.574 -1.303 1 98.81 116 LEU A C 1
ATOM 875 O O . LEU A 1 116 ? -6.969 6.828 -2.271 1 98.81 116 LEU A O 1
ATOM 879 N N . VAL A 1 117 ? -5.984 7.453 -0.347 1 98.88 117 VAL A N 1
ATOM 880 C CA . VAL A 1 117 ? -6.406 8.844 -0.451 1 98.88 117 VAL A CA 1
ATOM 881 C C . VAL A 1 117 ? -5.781 9.484 -1.687 1 98.88 117 VAL A C 1
ATOM 883 O O . VAL A 1 117 ? -6.477 10.102 -2.498 1 98.88 117 VAL A O 1
ATOM 886 N N . ARG A 1 118 ? -4.492 9.32 -1.828 1 98.88 118 ARG A N 1
ATOM 887 C CA . ARG A 1 118 ? -3.775 9.898 -2.961 1 98.88 118 ARG A CA 1
ATOM 888 C C . ARG A 1 118 ? -4.344 9.391 -4.281 1 98.88 118 ARG A C 1
ATOM 890 O O . ARG A 1 118 ? -4.574 10.18 -5.207 1 98.88 118 ARG A O 1
ATOM 897 N N . GLN A 1 119 ? -4.602 8.133 -4.375 1 98.38 119 GLN A N 1
ATOM 898 C CA . GLN A 1 119 ? -5.156 7.535 -5.586 1 98.38 119 GLN A CA 1
ATOM 899 C C . GLN A 1 119 ? -6.547 8.086 -5.879 1 98.38 119 GLN A C 1
ATOM 901 O O . GLN A 1 119 ? -6.887 8.344 -7.035 1 98.38 119 GLN A O 1
ATOM 906 N N . ALA A 1 120 ? -7.301 8.289 -4.883 1 98.62 120 ALA A N 1
ATOM 907 C CA . ALA A 1 120 ? -8.695 8.703 -5.02 1 98.62 120 ALA A CA 1
ATOM 908 C C . ALA A 1 120 ? -8.797 10.102 -5.617 1 98.62 120 ALA A C 1
ATOM 910 O O . ALA A 1 120 ? -9.805 10.453 -6.234 1 98.62 120 ALA A O 1
ATOM 911 N N . ILE A 1 121 ? -7.73 10.875 -5.438 1 98.44 121 ILE A N 1
ATOM 912 C CA . ILE A 1 121 ? -7.848 12.273 -5.852 1 98.44 121 ILE A CA 1
ATOM 913 C C . ILE A 1 121 ? -6.906 12.539 -7.023 1 98.44 121 ILE A C 1
ATOM 915 O O . ILE A 1 121 ? -6.832 13.664 -7.523 1 98.44 121 ILE A O 1
ATOM 919 N N . ASP A 1 122 ? -6.266 11.57 -7.523 1 96.88 122 ASP A N 1
ATOM 920 C CA . ASP A 1 122 ? -5.203 11.703 -8.516 1 96.88 122 ASP A CA 1
ATOM 921 C C . ASP A 1 122 ? -5.734 12.32 -9.805 1 96.88 122 ASP A C 1
ATOM 923 O O . ASP A 1 122 ? -5.047 13.117 -10.453 1 96.88 122 ASP A O 1
ATOM 927 N N . SER A 1 123 ? -6.883 12 -10.156 1 95.25 123 SER A N 1
ATOM 928 C CA . SER A 1 123 ? -7.398 12.391 -11.461 1 95.25 123 SER A CA 1
ATOM 929 C C . SER A 1 123 ? -8.109 13.742 -11.398 1 95.25 123 SER A C 1
ATOM 931 O O . SER A 1 123 ? -8.523 14.281 -12.422 1 95.25 123 SER A O 1
ATOM 933 N N . LEU A 1 124 ? -8.258 14.258 -10.219 1 95.62 124 LEU A N 1
ATOM 934 C CA . LEU A 1 124 ? -8.953 15.531 -10.078 1 95.62 124 LEU A CA 1
ATOM 935 C C . LEU A 1 124 ? -8.086 16.688 -10.57 1 95.62 124 LEU A C 1
ATOM 937 O O . LEU A 1 124 ? -6.887 16.734 -10.273 1 95.62 124 LEU A O 1
ATOM 941 N N . PRO A 1 125 ? -8.805 17.531 -11.359 1 91.31 125 PRO A N 1
ATOM 942 C CA . PRO A 1 125 ? -8.062 18.75 -11.688 1 91.31 125 PRO A CA 1
ATOM 943 C C . PRO A 1 125 ? -7.715 19.578 -10.453 1 91.31 125 PRO A C 1
ATOM 945 O O . PRO A 1 125 ? -8.531 19.703 -9.539 1 91.31 125 PRO A O 1
ATOM 948 N N . ASN A 1 126 ? -6.598 20.047 -10.281 1 91.44 126 ASN A N 1
ATOM 949 C CA . ASN A 1 126 ? -6.148 20.844 -9.148 1 91.44 126 ASN A CA 1
ATOM 950 C C . ASN A 1 126 ? -6.293 20.094 -7.832 1 91.44 126 ASN A C 1
ATOM 952 O O . ASN A 1 126 ? -6.84 20.625 -6.863 1 91.44 126 ASN A O 1
ATOM 956 N N . ARG A 1 127 ? -5.961 18.844 -7.867 1 96.88 127 ARG A N 1
ATOM 957 C CA . ARG A 1 127 ? -6.117 18.016 -6.668 1 96.88 127 ARG A CA 1
ATOM 958 C C . ARG A 1 127 ? -5.477 18.688 -5.457 1 96.88 127 ARG A C 1
ATOM 960 O O . ARG A 1 127 ? -4.527 19.469 -5.602 1 96.88 127 ARG A O 1
ATOM 967 N N . PRO A 1 128 ? -6.008 18.422 -4.223 1 98.25 128 PRO A N 1
ATOM 968 C CA . PRO A 1 128 ? -5.324 18.875 -3.008 1 98.25 128 PRO A CA 1
ATOM 969 C C . PRO A 1 128 ? -3.955 18.219 -2.826 1 98.25 128 PRO A C 1
ATOM 971 O O . PRO A 1 128 ? -3.697 17.141 -3.381 1 98.25 128 PRO A O 1
ATOM 974 N N . ALA A 1 129 ? -3.105 18.938 -2.148 1 98.81 129 ALA A N 1
ATOM 975 C CA . ALA A 1 129 ? -1.876 18.297 -1.683 1 98.81 129 ALA A CA 1
ATOM 976 C C . ALA A 1 129 ? -2.17 17.266 -0.6 1 98.81 129 ALA A C 1
ATOM 978 O O . ALA A 1 129 ? -3.145 17.391 0.145 1 98.81 129 ALA A O 1
ATOM 979 N N . VAL A 1 130 ? -1.398 16.234 -0.538 1 98.94 130 VAL A N 1
ATOM 980 C CA . VAL A 1 130 ? -1.548 15.203 0.485 1 98.94 130 VAL A CA 1
ATOM 981 C C . VAL A 1 130 ? -0.468 15.375 1.551 1 98.94 130 VAL A C 1
ATOM 983 O O . VAL A 1 130 ? 0.723 15.422 1.234 1 98.94 130 VAL A O 1
ATOM 986 N N . LEU A 1 131 ? -0.859 15.531 2.811 1 98.94 131 LEU A N 1
ATOM 987 C CA . LEU A 1 131 ? 0.031 15.68 3.957 1 98.94 131 LEU A CA 1
ATOM 988 C C . LEU A 1 131 ? 0.083 14.398 4.773 1 98.94 131 LEU A C 1
ATOM 990 O O . LEU A 1 131 ? -0.952 13.898 5.227 1 98.94 131 LEU A O 1
ATOM 994 N N . ARG A 1 132 ? 1.316 13.742 4.855 1 98.94 132 ARG A N 1
ATOM 995 C CA . ARG A 1 132 ? 1.479 12.711 5.871 1 98.94 132 ARG A CA 1
ATOM 996 C C . ARG A 1 132 ? 1.528 13.312 7.27 1 98.94 132 ARG A C 1
ATOM 998 O O . ARG A 1 132 ? 2.527 13.93 7.652 1 98.94 132 ARG A O 1
ATOM 1005 N N . LYS A 1 133 ? 0.454 13.227 7.992 1 98.75 133 LYS A N 1
ATOM 1006 C CA . LYS A 1 133 ? 0.444 13.648 9.391 1 98.75 133 LYS A CA 1
ATOM 1007 C C . LYS A 1 133 ? 0.847 12.508 10.312 1 98.75 133 LYS A C 1
ATOM 1009 O O . LYS A 1 133 ? 0.122 11.516 10.438 1 98.75 133 LYS A O 1
ATOM 1014 N N . ASP A 1 134 ? 2.033 12.641 10.852 1 98.44 134 ASP A N 1
ATOM 1015 C CA . ASP A 1 134 ? 2.656 11.617 11.695 1 98.44 134 ASP A CA 1
ATOM 1016 C C . ASP A 1 134 ? 3.74 12.219 12.578 1 98.44 134 ASP A C 1
ATOM 1018 O O . ASP A 1 134 ? 3.971 13.43 12.555 1 98.44 134 ASP A O 1
ATOM 1022 N N . PHE A 1 135 ? 4.285 11.422 13.461 1 98.25 135 PHE A N 1
ATOM 1023 C CA . PHE A 1 135 ? 5.434 11.789 14.281 1 98.25 135 PHE A CA 1
ATOM 1024 C C . PHE A 1 135 ? 6.738 11.359 13.609 1 98.25 135 PHE A C 1
ATOM 1026 O O . PHE A 1 135 ? 7.242 10.266 13.859 1 98.25 135 PHE A O 1
ATOM 1033 N N . ILE A 1 136 ? 7.254 12.258 12.797 1 98.81 136 ILE A N 1
ATOM 1034 C CA . ILE A 1 136 ? 8.398 11.953 11.945 1 98.81 136 ILE A CA 1
ATOM 1035 C C . ILE A 1 136 ? 9.688 12.352 12.656 1 98.81 136 ILE A C 1
ATOM 1037 O O . ILE A 1 136 ? 9.812 13.469 13.156 1 98.81 136 ILE A O 1
ATOM 1041 N N . PHE A 1 137 ? 10.625 11.398 12.758 1 98.75 137 PHE A N 1
ATOM 1042 C CA . PHE A 1 137 ? 11.898 11.672 13.422 1 98.75 137 PHE A CA 1
ATOM 1043 C C . PHE A 1 137 ? 13.055 11.039 12.664 1 98.75 137 PHE A C 1
ATOM 1045 O O . PHE A 1 137 ? 14.203 11.117 13.094 1 98.75 137 PHE A O 1
ATOM 1052 N N . ASP A 1 138 ? 12.797 10.43 11.508 1 98.69 138 ASP A N 1
ATOM 1053 C CA . ASP A 1 138 ? 13.789 9.711 10.711 1 98.69 138 ASP A CA 1
ATOM 1054 C C . ASP A 1 138 ? 13.594 9.977 9.227 1 98.69 138 ASP A C 1
ATOM 1056 O O . ASP A 1 138 ? 12.461 9.992 8.734 1 98.69 138 ASP A O 1
ATOM 1060 N N . PRO A 1 139 ? 14.703 10.195 8.453 1 98.81 139 PRO A N 1
ATOM 1061 C CA . PRO A 1 139 ? 14.57 10.367 7.004 1 98.81 139 PRO A CA 1
ATOM 1062 C C . PRO A 1 139 ? 13.828 9.211 6.336 1 98.81 139 PRO A C 1
ATOM 1064 O O . PRO A 1 139 ? 13.148 9.414 5.328 1 98.81 139 PRO A O 1
ATOM 1067 N N . TYR A 1 140 ? 13.914 8.016 6.922 1 98.88 140 TYR A N 1
ATOM 1068 C CA . TYR A 1 140 ? 13.203 6.848 6.414 1 98.88 140 TYR A CA 1
ATOM 1069 C C . TYR A 1 140 ? 11.711 7.133 6.281 1 98.88 140 TYR A C 1
ATOM 1071 O O . TYR A 1 140 ? 11.094 6.781 5.273 1 98.88 140 TYR A O 1
ATOM 1079 N N . GLN A 1 141 ? 11.156 7.777 7.254 1 98.94 141 GLN A N 1
ATOM 1080 C CA . GLN A 1 141 ? 9.727 8.07 7.25 1 98.94 141 GLN A CA 1
ATOM 1081 C C . GLN A 1 141 ? 9.367 9.039 6.129 1 98.94 141 GLN A C 1
ATOM 1083 O O . GLN A 1 141 ? 8.258 9 5.594 1 98.94 141 GLN A O 1
ATOM 1088 N N . ILE A 1 142 ? 10.281 9.938 5.785 1 98.94 142 ILE A N 1
ATOM 1089 C CA . ILE A 1 142 ? 10.047 10.93 4.738 1 98.94 142 ILE A CA 1
ATOM 1090 C C . ILE A 1 142 ? 10.117 10.25 3.369 1 98.94 142 ILE A C 1
ATOM 1092 O O . ILE A 1 142 ? 9.266 10.492 2.508 1 98.94 142 ILE A O 1
ATOM 1096 N N . ALA A 1 143 ? 11.109 9.375 3.207 1 98.94 143 ALA A N 1
ATOM 1097 C CA . ALA A 1 143 ? 11.211 8.609 1.962 1 98.94 143 ALA A CA 1
ATOM 1098 C C . ALA A 1 143 ? 9.969 7.746 1.751 1 98.94 143 ALA A C 1
ATOM 1100 O O . ALA A 1 143 ? 9.445 7.664 0.637 1 98.94 143 ALA A O 1
ATOM 1101 N N . GLU A 1 144 ? 9.586 7.156 2.814 1 98.75 144 GLU A N 1
ATOM 1102 C CA . GLU A 1 144 ? 8.367 6.355 2.799 1 98.75 144 GLU A CA 1
ATOM 1103 C C . GLU A 1 144 ? 7.16 7.199 2.404 1 98.75 144 GLU A C 1
ATOM 1105 O O . GLU A 1 144 ? 6.344 6.773 1.582 1 98.75 144 GLU A O 1
ATOM 1110 N N . ALA A 1 145 ? 7.039 8.367 3.012 1 98.94 145 ALA A N 1
ATOM 1111 C CA . ALA A 1 145 ? 5.953 9.289 2.684 1 98.94 145 ALA A CA 1
ATOM 1112 C C . ALA A 1 145 ? 5.938 9.609 1.192 1 98.94 145 ALA A C 1
ATOM 1114 O O . ALA A 1 145 ? 4.883 9.578 0.554 1 98.94 145 ALA A O 1
ATOM 1115 N N . ARG A 1 146 ? 7.094 9.883 0.656 1 98.94 146 ARG A N 1
ATOM 1116 C CA . ARG A 1 146 ? 7.23 10.188 -0.764 1 98.94 146 ARG A CA 1
ATOM 1117 C C . ARG A 1 146 ? 6.766 9.023 -1.626 1 98.94 146 ARG A C 1
ATOM 1119 O O . ARG A 1 146 ? 5.984 9.211 -2.564 1 98.94 146 ARG A O 1
ATOM 1126 N N . LEU A 1 147 ? 7.164 7.879 -1.26 1 98.88 147 LEU A N 1
ATOM 1127 C CA . LEU A 1 147 ? 6.828 6.688 -2.029 1 98.88 147 LEU A CA 1
ATOM 1128 C C . LEU A 1 147 ? 5.32 6.445 -2.025 1 98.88 147 LEU A C 1
ATOM 1130 O O . LEU A 1 147 ? 4.75 6.039 -3.041 1 98.88 147 LEU A O 1
ATOM 1134 N N . PHE A 1 148 ? 4.699 6.762 -0.896 1 98.75 148 PHE A N 1
ATOM 1135 C CA . PHE A 1 148 ? 3.281 6.457 -0.738 1 98.75 148 PHE A CA 1
ATOM 1136 C C . PHE A 1 148 ? 2.422 7.633 -1.191 1 98.75 148 PHE A C 1
ATOM 1138 O O . PHE A 1 148 ? 1.197 7.602 -1.055 1 98.75 148 PHE A O 1
ATOM 1145 N N . GLY A 1 149 ? 3.027 8.75 -1.7 1 98.75 149 GLY A N 1
ATOM 1146 C CA . GLY A 1 149 ? 2.258 9.727 -2.457 1 98.75 149 GLY A CA 1
ATOM 1147 C C . GLY A 1 149 ? 2.043 11.031 -1.709 1 98.75 149 GLY A C 1
ATOM 1148 O O . GLY A 1 149 ? 1.245 11.867 -2.129 1 98.75 149 GLY A O 1
ATOM 1149 N N . ALA A 1 150 ? 2.744 11.195 -0.625 1 98.94 150 ALA A N 1
ATOM 1150 C CA . ALA A 1 150 ? 2.654 12.477 0.074 1 98.94 150 ALA A CA 1
ATOM 1151 C C . ALA A 1 150 ? 3.264 13.602 -0.759 1 98.94 150 ALA A C 1
ATOM 1153 O O . ALA A 1 150 ? 4.266 13.398 -1.451 1 98.94 150 ALA A O 1
ATOM 1154 N N . ASP A 1 151 ? 2.633 14.75 -0.663 1 98.94 151 ASP A N 1
ATOM 1155 C CA . ASP A 1 151 ? 3.195 15.961 -1.254 1 98.94 151 ASP A CA 1
ATOM 1156 C C . ASP A 1 151 ? 3.945 16.781 -0.209 1 98.94 151 ASP A C 1
ATOM 1158 O O . ASP A 1 151 ? 4.73 17.672 -0.555 1 98.94 151 ASP A O 1
ATOM 1162 N N . THR A 1 152 ? 3.648 16.5 1.025 1 98.94 152 THR A N 1
ATOM 1163 C CA . THR A 1 152 ? 4.281 17.172 2.156 1 98.94 152 THR A CA 1
ATOM 1164 C C . THR A 1 152 ? 4.211 16.312 3.408 1 98.94 152 THR A C 1
ATOM 1166 O O . THR A 1 152 ? 3.561 15.266 3.408 1 98.94 152 THR A O 1
ATOM 1169 N N . ILE A 1 153 ? 5.02 16.672 4.453 1 98.94 153 ILE A N 1
ATOM 1170 C CA . ILE A 1 153 ? 5.062 15.961 5.723 1 98.94 153 ILE A CA 1
ATOM 1171 C C . ILE A 1 153 ? 5.051 16.953 6.883 1 98.94 153 ILE A C 1
ATOM 1173 O O . ILE A 1 153 ? 5.285 18.156 6.684 1 98.94 153 ILE A O 1
ATOM 1177 N N . LEU A 1 154 ? 4.742 16.438 8 1 98.88 154 LEU A N 1
ATOM 1178 C CA . LEU A 1 154 ? 4.727 17.234 9.219 1 98.88 154 LEU A CA 1
ATOM 1179 C C . LEU A 1 154 ? 6.039 17.094 9.984 1 98.88 154 LEU A C 1
ATOM 1181 O O . LEU A 1 154 ? 6.523 15.969 10.18 1 98.88 154 LEU A O 1
ATOM 1185 N N . LEU A 1 155 ? 6.652 18.141 10.289 1 98.88 155 LEU A N 1
ATOM 1186 C CA . LEU A 1 155 ? 7.762 18.156 11.234 1 98.88 155 LEU A CA 1
ATOM 1187 C C . LEU A 1 155 ? 7.402 18.938 12.492 1 98.88 155 LEU A C 1
ATOM 1189 O O . LEU A 1 155 ? 7.07 20.125 12.414 1 98.88 155 LEU A O 1
ATOM 1193 N N . ILE A 1 156 ? 7.445 18.297 13.625 1 98.31 156 ILE A N 1
ATOM 1194 C CA . ILE A 1 156 ? 7.055 18.891 14.898 1 98.31 156 ILE A CA 1
ATOM 1195 C C . ILE A 1 156 ? 8.305 19.344 15.656 1 98.31 156 ILE A C 1
ATOM 1197 O O . ILE A 1 156 ? 9.07 18.516 16.141 1 98.31 156 ILE A O 1
ATOM 1201 N N . VAL A 1 157 ? 8.414 20.625 15.836 1 97.94 157 VAL A N 1
ATOM 1202 C CA . VAL A 1 157 ? 9.625 21.203 16.438 1 97.94 157 VAL A CA 1
ATOM 1203 C C . VAL A 1 157 ? 9.805 20.656 17.844 1 97.94 157 VAL A C 1
ATOM 1205 O O . VAL A 1 157 ? 10.914 20.266 18.234 1 97.94 157 VAL A O 1
ATOM 1208 N N . ALA A 1 158 ? 8.766 20.5 18.578 1 94.75 158 ALA A N 1
ATOM 1209 C CA . ALA A 1 158 ? 8.805 20.125 19.984 1 94.75 158 ALA A CA 1
ATOM 1210 C C . ALA A 1 158 ? 9.367 18.703 20.156 1 94.75 158 ALA A C 1
ATOM 1212 O O . ALA A 1 158 ? 9.82 18.328 21.234 1 94.75 158 ALA A O 1
ATOM 1213 N N . MET A 1 159 ? 9.352 17.969 19.062 1 95 159 MET A N 1
ATOM 1214 C CA . MET A 1 159 ? 9.688 16.547 19.141 1 95 159 MET A CA 1
ATOM 1215 C C . MET A 1 159 ? 11.125 16.297 18.703 1 95 159 MET A C 1
ATOM 1217 O O . MET A 1 159 ? 11.672 15.211 18.906 1 95 159 MET A O 1
ATOM 1221 N N . LEU A 1 160 ? 11.797 17.312 18.125 1 97.19 160 LEU A N 1
ATOM 1222 C CA . LEU A 1 160 ? 13.047 17.078 17.406 1 97.19 160 LEU A CA 1
ATOM 1223 C C . LEU A 1 160 ? 14.156 17.984 17.922 1 97.19 160 LEU A C 1
ATOM 1225 O O . LEU A 1 160 ? 13.906 19.156 18.25 1 97.19 160 LEU A O 1
ATOM 1229 N N . GLN A 1 161 ? 15.312 17.438 18.016 1 96.38 161 GLN A N 1
ATOM 1230 C CA . GLN A 1 161 ? 16.484 18.297 18.219 1 96.38 161 GLN A CA 1
ATOM 1231 C C . GLN A 1 161 ? 16.766 19.156 17 1 96.38 161 GLN A C 1
ATOM 1233 O O . GLN A 1 161 ? 16.391 18.797 15.875 1 96.38 161 GLN A O 1
ATOM 1238 N N . ALA A 1 162 ? 17.453 20.266 17.234 1 96.12 162 ALA A N 1
ATOM 1239 C CA . ALA A 1 162 ? 17.656 21.266 16.188 1 96.12 162 ALA A CA 1
ATOM 1240 C C . ALA A 1 162 ? 18.359 20.641 14.984 1 96.12 162 ALA A C 1
ATOM 1242 O O . ALA A 1 162 ? 17.922 20.828 13.844 1 96.12 162 ALA A O 1
ATOM 1243 N N . ASN A 1 163 ? 19.422 19.906 15.234 1 97.25 163 ASN A N 1
ATOM 1244 C CA . ASN A 1 163 ? 20.156 19.297 14.133 1 97.25 163 ASN A CA 1
ATOM 1245 C C . ASN A 1 163 ? 19.328 18.25 13.398 1 97.25 163 ASN A C 1
ATOM 1247 O O . ASN A 1 163 ? 19.375 18.141 12.172 1 97.25 163 ASN A O 1
ATOM 1251 N N . GLN A 1 164 ? 18.609 17.469 14.156 1 98.31 164 GLN A N 1
ATOM 1252 C CA . GLN A 1 164 ? 17.719 16.469 13.578 1 98.31 164 GLN A CA 1
ATOM 1253 C C . GLN A 1 164 ? 16.641 17.109 12.719 1 98.31 164 GLN A C 1
ATOM 1255 O O . GLN A 1 164 ? 16.375 16.672 11.602 1 98.31 164 GLN A O 1
ATOM 1260 N N . LEU A 1 165 ? 16.062 18.141 13.234 1 98.75 165 LEU A N 1
ATOM 1261 C CA . LEU A 1 165 ? 15.031 18.875 12.508 1 98.75 165 LEU A CA 1
ATOM 1262 C C . LEU A 1 165 ? 15.578 19.422 11.195 1 98.75 165 LEU A C 1
ATOM 1264 O O . LEU A 1 165 ? 14.945 19.281 10.148 1 98.75 165 LEU A O 1
ATOM 1268 N N . LYS A 1 166 ? 16.703 20.047 11.234 1 98.75 166 LYS A N 1
ATOM 1269 C CA . LYS A 1 166 ? 17.328 20.594 10.031 1 98.75 166 LYS A CA 1
ATOM 1270 C C . LYS A 1 166 ? 17.609 19.5 9.008 1 98.75 166 LYS A C 1
ATOM 1272 O O . LYS A 1 166 ? 17.344 19.672 7.816 1 98.75 166 LYS A O 1
ATOM 1277 N N . ASN A 1 167 ? 18.141 18.391 9.477 1 98.81 167 ASN A N 1
ATOM 1278 C CA . ASN A 1 167 ? 18.422 17.266 8.586 1 98.81 167 ASN A CA 1
ATOM 1279 C C . ASN A 1 167 ? 17.156 16.75 7.91 1 98.81 167 ASN A C 1
ATOM 1281 O O . ASN A 1 167 ? 17.141 16.484 6.711 1 98.81 167 ASN A O 1
ATOM 1285 N N . LEU A 1 168 ? 16.125 16.578 8.672 1 98.94 168 LEU A N 1
ATOM 1286 C CA . LEU A 1 168 ? 14.852 16.125 8.141 1 98.94 168 LEU A CA 1
ATOM 1287 C C . LEU A 1 168 ? 14.281 17.125 7.145 1 98.94 168 LEU A C 1
ATOM 1289 O O . LEU A 1 168 ? 13.805 16.734 6.074 1 98.94 168 LEU A O 1
ATOM 1293 N N . TYR A 1 169 ? 14.328 18.422 7.496 1 98.88 169 TYR A N 1
ATOM 1294 C CA . TYR A 1 169 ? 13.836 19.484 6.625 1 98.88 169 TYR A CA 1
ATOM 1295 C C . TYR A 1 169 ? 14.562 19.469 5.289 1 98.88 169 TYR A C 1
ATOM 1297 O O . TYR A 1 169 ? 13.93 19.453 4.23 1 98.88 169 TYR A O 1
ATOM 1305 N N . ASP A 1 170 ? 15.875 19.406 5.355 1 98.88 170 ASP A N 1
ATOM 1306 C CA . ASP A 1 170 ? 16.688 19.406 4.145 1 98.88 170 ASP A CA 1
ATOM 1307 C C . ASP A 1 170 ? 16.422 18.156 3.295 1 98.88 170 ASP A C 1
ATOM 1309 O O . ASP A 1 170 ? 16.359 18.25 2.066 1 98.88 170 ASP A O 1
ATOM 1313 N N . TYR A 1 171 ? 16.266 17.062 3.949 1 98.88 171 TYR A N 1
ATOM 1314 C CA . TYR A 1 171 ? 16 15.828 3.23 1 98.88 171 TYR A CA 1
ATOM 1315 C C . TYR A 1 171 ? 14.656 15.891 2.518 1 98.88 171 TYR A C 1
ATOM 1317 O O . TYR A 1 171 ? 14.531 15.453 1.369 1 98.88 171 TYR A O 1
ATOM 1325 N N . ALA A 1 172 ? 13.664 16.391 3.176 1 98.94 172 ALA A N 1
ATOM 1326 C CA . ALA A 1 172 ? 12.352 16.562 2.557 1 98.94 172 ALA A CA 1
ATOM 1327 C C . ALA A 1 172 ? 12.43 17.453 1.323 1 98.94 172 ALA A C 1
ATOM 1329 O O . ALA A 1 172 ? 11.852 17.141 0.281 1 98.94 172 ALA A O 1
ATOM 1330 N N . LEU A 1 173 ? 13.141 18.547 1.423 1 98.88 173 LEU A N 1
ATOM 1331 C CA . LEU A 1 173 ? 13.312 19.469 0.296 1 98.88 173 LEU A CA 1
ATOM 1332 C C . LEU A 1 173 ? 14.016 18.766 -0.864 1 98.88 173 LEU A C 1
ATOM 1334 O O . LEU A 1 173 ? 13.656 18.984 -2.027 1 98.88 173 LEU A O 1
ATOM 1338 N N . LYS A 1 174 ? 14.984 17.984 -0.476 1 98.69 174 LYS A N 1
ATOM 1339 C CA . LYS A 1 174 ? 15.703 17.234 -1.504 1 98.69 174 LYS A CA 1
ATOM 1340 C C . LYS A 1 174 ? 14.758 16.328 -2.295 1 98.69 174 LYS A C 1
ATOM 1342 O O . LYS A 1 174 ? 14.953 16.109 -3.49 1 98.69 174 LYS A O 1
ATOM 1347 N N . LEU A 1 175 ? 13.734 15.836 -1.704 1 98.62 175 LEU A N 1
ATOM 1348 C CA . LEU A 1 175 ? 12.758 14.977 -2.357 1 98.62 175 LEU A CA 1
ATOM 1349 C C . LEU A 1 175 ? 11.648 15.797 -3 1 98.62 175 LEU A C 1
ATOM 1351 O O . LEU A 1 175 ? 10.688 15.242 -3.529 1 98.62 175 LEU A O 1
ATOM 1355 N N . GLY A 1 176 ? 11.68 17.109 -2.871 1 98.44 176 GLY A N 1
ATOM 1356 C CA . GLY A 1 176 ? 10.727 18.016 -3.512 1 98.44 176 GLY A CA 1
ATOM 1357 C C . GLY A 1 176 ? 9.531 18.328 -2.635 1 98.44 176 GLY A C 1
ATOM 1358 O O . GLY A 1 176 ? 8.539 18.891 -3.111 1 98.44 176 GLY A O 1
ATOM 1359 N N . MET A 1 177 ? 9.617 18 -1.35 1 98.88 177 MET A N 1
ATOM 1360 C CA . MET A 1 177 ? 8.484 18.203 -0.442 1 98.88 177 MET A CA 1
ATOM 1361 C C . MET A 1 177 ? 8.773 19.312 0.564 1 98.88 177 MET A C 1
ATOM 1363 O O . MET A 1 177 ? 9.617 19.141 1.447 1 98.88 177 MET A O 1
ATOM 1367 N N . GLU A 1 178 ? 8.078 20.422 0.442 1 98.81 178 GLU A N 1
ATOM 1368 C CA . GLU A 1 178 ? 8.133 21.438 1.486 1 98.81 178 GLU A CA 1
ATOM 1369 C C . GLU A 1 178 ? 7.379 20.984 2.736 1 98.81 178 GLU A C 1
ATOM 1371 O O . GLU A 1 178 ? 6.188 20.672 2.674 1 98.81 178 GLU A O 1
ATOM 1376 N N . PRO A 1 179 ? 8.047 20.969 3.893 1 98.94 179 PRO A N 1
ATOM 1377 C CA . PRO A 1 179 ? 7.375 20.484 5.098 1 98.94 179 PRO A CA 1
ATOM 1378 C C . PRO A 1 179 ? 6.418 21.5 5.695 1 98.94 179 PRO A C 1
ATOM 1380 O O . PRO A 1 179 ? 6.617 22.719 5.531 1 98.94 179 PRO A O 1
ATOM 1383 N N . LEU A 1 180 ? 5.352 21 6.32 1 98.94 180 LEU A N 1
ATOM 1384 C CA . LEU A 1 180 ? 4.633 21.75 7.344 1 98.94 180 LEU A CA 1
ATOM 1385 C C . LEU A 1 180 ? 5.359 21.672 8.68 1 98.94 180 LEU A C 1
ATOM 1387 O O . LEU A 1 180 ? 5.434 20.594 9.289 1 98.94 180 LEU A O 1
ATOM 1391 N N . VAL A 1 181 ? 5.941 22.766 9.094 1 98.94 181 VAL A N 1
ATOM 1392 C CA . VAL A 1 181 ? 6.672 22.766 10.352 1 98.94 181 VAL A CA 1
ATOM 1393 C C . VAL A 1 181 ? 5.754 23.25 11.477 1 98.94 181 VAL A C 1
ATOM 1395 O O . VAL A 1 181 ? 5.242 24.375 11.43 1 98.94 181 VAL A O 1
ATOM 1398 N N . GLU A 1 182 ? 5.562 22.453 12.43 1 98.69 182 GLU A N 1
ATOM 1399 C CA . GLU A 1 182 ? 4.594 22.734 13.484 1 98.69 182 GLU A CA 1
ATOM 1400 C C . GLU A 1 182 ? 5.277 23.312 14.719 1 98.69 182 GLU A C 1
ATOM 1402 O O . GLU A 1 182 ? 6.281 22.781 15.195 1 98.69 182 GLU A O 1
ATOM 1407 N N . VAL A 1 183 ? 4.719 24.359 15.258 1 98.12 183 VAL A N 1
ATOM 1408 C CA . VAL A 1 183 ? 5.215 25.031 16.453 1 98.12 183 VAL A CA 1
ATOM 1409 C C . VAL A 1 183 ? 4.062 25.266 17.438 1 98.12 183 VAL A C 1
ATOM 1411 O O . VAL A 1 183 ? 2.893 25.188 17.047 1 98.12 183 VAL A O 1
ATOM 1414 N N . ASN A 1 184 ? 4.426 25.484 18.656 1 96.75 184 ASN A N 1
ATOM 1415 C CA . ASN A 1 184 ? 3.393 25.734 19.656 1 96.75 184 ASN A CA 1
ATOM 1416 C C . ASN A 1 184 ? 3.74 26.938 20.531 1 96.75 184 ASN A C 1
ATOM 1418 O O . ASN A 1 184 ? 2.924 27.375 21.344 1 96.75 184 ASN A O 1
ATOM 1422 N N . ASN A 1 185 ? 4.961 27.562 20.406 1 96.06 185 ASN A N 1
ATOM 1423 C CA . ASN A 1 185 ? 5.379 28.734 21.172 1 96.06 185 ASN A CA 1
ATOM 1424 C C . ASN A 1 185 ? 6.418 29.562 20.422 1 96.06 185 ASN A C 1
ATOM 1426 O O . ASN A 1 185 ? 6.855 29.172 19.344 1 96.06 185 ASN A O 1
ATOM 1430 N N . ALA A 1 186 ? 6.738 30.672 21.031 1 97.44 186 ALA A N 1
ATOM 1431 C CA . ALA A 1 186 ? 7.605 31.641 20.375 1 97.44 186 ALA A CA 1
ATOM 1432 C C . ALA A 1 186 ? 8.992 31.047 20.109 1 97.44 186 ALA A C 1
ATOM 1434 O O . ALA A 1 186 ? 9.594 31.312 19.062 1 97.44 186 ALA A O 1
ATOM 1435 N N . LYS A 1 187 ? 9.516 30.312 21.031 1 97.56 187 LYS A N 1
ATOM 1436 C CA . LYS A 1 187 ? 10.836 29.719 20.859 1 97.56 187 LYS A CA 1
ATOM 1437 C C . LYS A 1 187 ? 10.859 28.75 19.688 1 97.56 187 LYS A C 1
ATOM 1439 O O . LYS A 1 187 ? 11.781 28.781 18.859 1 97.56 187 LYS A O 1
ATOM 1444 N N . GLU A 1 188 ? 9.867 27.938 19.578 1 97.81 188 GLU A N 1
ATOM 1445 C CA . GLU A 1 188 ? 9.727 27 18.469 1 97.81 188 GLU A CA 1
ATOM 1446 C C . GLU A 1 188 ? 9.547 27.734 17.141 1 97.81 188 GLU A C 1
ATOM 1448 O O . GLU A 1 188 ? 10.062 27.312 16.109 1 97.81 188 GLU A O 1
ATOM 1453 N N . MET A 1 189 ? 8.82 28.844 17.188 1 98.06 189 MET A N 1
ATOM 1454 C CA . MET A 1 189 ? 8.641 29.672 15.992 1 98.06 189 MET A CA 1
ATOM 1455 C C . MET A 1 189 ? 9.984 30.188 15.484 1 98.06 189 MET A C 1
ATOM 1457 O O . MET A 1 189 ? 10.25 30.156 14.281 1 98.06 189 MET A O 1
ATOM 1461 N N . GLU A 1 190 ? 10.781 30.609 16.406 1 97.81 190 GLU A N 1
ATOM 1462 C CA . GLU A 1 190 ? 12.102 31.094 16.031 1 97.81 190 GLU A CA 1
ATOM 1463 C C . GLU A 1 190 ? 12.914 30 15.336 1 97.81 190 GLU A C 1
ATOM 1465 O O . GLU A 1 190 ? 13.609 30.266 14.352 1 97.81 190 GLU A O 1
ATOM 1470 N N . VAL A 1 191 ? 12.812 28.828 15.844 1 98.19 191 VAL A N 1
ATOM 1471 C CA . VAL A 1 191 ? 13.516 27.688 15.258 1 98.19 191 VAL A CA 1
ATOM 1472 C C . VAL A 1 191 ? 13.016 27.453 13.836 1 98.19 191 VAL A C 1
ATOM 1474 O O . VAL A 1 191 ? 13.82 27.297 12.906 1 98.19 191 VAL A O 1
ATOM 1477 N N . ALA A 1 192 ? 11.711 27.406 13.641 1 98.31 192 ALA A N 1
ATOM 1478 C CA . ALA A 1 192 ? 11.109 27.172 12.328 1 98.31 192 ALA A CA 1
ATOM 1479 C C . ALA A 1 192 ? 11.531 28.25 11.336 1 98.31 192 ALA A C 1
ATOM 1481 O O . ALA A 1 192 ? 11.859 27.953 10.18 1 98.31 192 ALA A O 1
ATOM 1482 N N . LEU A 1 193 ? 11.5 29.531 11.797 1 97.25 193 LEU A N 1
ATOM 1483 C CA . LEU A 1 193 ? 11.906 30.641 10.953 1 97.25 193 LEU A CA 1
ATOM 1484 C C . LEU A 1 193 ? 13.383 30.547 10.594 1 97.25 193 LEU A C 1
ATOM 1486 O O . LEU A 1 193 ? 13.773 30.844 9.461 1 97.25 193 LEU A O 1
ATOM 1490 N N . GLY A 1 194 ? 14.148 30.125 11.578 1 96.62 194 GLY A N 1
ATOM 1491 C CA . GLY A 1 194 ? 15.578 29.953 11.344 1 96.62 194 GLY A CA 1
ATOM 1492 C C . GLY A 1 194 ? 15.883 28.891 10.312 1 96.62 194 GLY A C 1
ATOM 1493 O O . GLY A 1 194 ? 16.891 28.984 9.602 1 96.62 194 GLY A O 1
ATOM 1494 N N . LEU A 1 195 ? 15.031 27.891 10.195 1 96.69 195 LEU A N 1
ATOM 1495 C CA . LEU A 1 195 ? 15.156 26.828 9.203 1 96.69 195 LEU A CA 1
ATOM 1496 C C . LEU A 1 195 ? 14.883 27.359 7.801 1 96.69 195 LEU A C 1
ATOM 1498 O O . LEU A 1 195 ? 15.289 26.734 6.812 1 96.69 195 LEU A O 1
ATOM 1502 N N . GLY A 1 196 ? 14.195 28.484 7.727 1 97 196 GLY A N 1
ATOM 1503 C CA . GLY A 1 196 ? 13.711 28.984 6.445 1 97 196 GLY A CA 1
ATOM 1504 C C . GLY A 1 196 ? 12.422 28.312 6 1 97 196 GLY A C 1
ATOM 1505 O O . GLY A 1 196 ? 12.148 28.219 4.801 1 97 196 GLY A O 1
ATOM 1506 N N . ALA A 1 197 ? 11.633 27.812 6.969 1 98.25 197 ALA A N 1
ATOM 1507 C CA . ALA A 1 197 ? 10.383 27.125 6.637 1 98.25 197 ALA A CA 1
ATOM 1508 C C . ALA A 1 197 ? 9.43 28.062 5.887 1 98.25 197 ALA A C 1
ATOM 1510 O O . ALA A 1 197 ? 9.273 29.219 6.254 1 98.25 197 ALA A O 1
ATOM 1511 N N . LYS A 1 198 ? 8.836 27.531 4.832 1 98.31 198 LYS A N 1
ATOM 1512 C CA . LYS A 1 198 ? 7.91 28.328 4.031 1 98.31 198 LYS A CA 1
ATOM 1513 C C . LYS A 1 198 ? 6.473 28.172 4.527 1 98.31 198 LYS A C 1
ATOM 1515 O O . LYS A 1 198 ? 5.629 29.031 4.277 1 98.31 198 LYS A O 1
ATOM 1520 N N . VAL A 1 199 ? 6.156 27.062 5.129 1 98.62 199 VAL A N 1
ATOM 1521 C CA . VAL A 1 199 ? 4.848 26.797 5.711 1 98.62 199 VAL A CA 1
ATOM 1522 C C . VAL A 1 199 ? 5 26.406 7.18 1 98.62 199 VAL A C 1
ATOM 1524 O O . VAL A 1 199 ? 5.688 25.438 7.504 1 98.62 199 VAL A O 1
ATOM 1527 N N . ILE A 1 200 ? 4.434 27.188 8.078 1 98.69 200 ILE A N 1
ATOM 1528 C CA . ILE A 1 200 ? 4.512 26.953 9.516 1 98.69 200 ILE A CA 1
ATOM 1529 C C . ILE A 1 200 ? 3.105 26.812 10.086 1 98.69 200 ILE A C 1
ATOM 1531 O O . ILE A 1 200 ? 2.227 27.641 9.812 1 98.69 200 ILE A O 1
ATOM 1535 N N . GLY A 1 201 ? 2.869 25.734 10.766 1 98.62 201 GLY A N 1
ATOM 1536 C CA . GLY A 1 201 ? 1.604 25.516 11.445 1 98.62 201 GLY A CA 1
ATOM 1537 C C . GLY A 1 201 ? 1.696 25.703 12.945 1 98.62 201 GLY A C 1
ATOM 1538 O O . GLY A 1 201 ? 2.537 25.094 13.609 1 98.62 201 GLY A O 1
ATOM 1539 N N . VAL A 1 202 ? 0.85 26.578 13.477 1 98.12 202 VAL A N 1
ATOM 1540 C CA . VAL A 1 202 ? 0.76 26.766 14.922 1 98.12 202 VAL A CA 1
ATOM 1541 C C . VAL A 1 202 ? -0.282 25.812 15.5 1 98.12 202 VAL A C 1
ATOM 1543 O O . VAL A 1 202 ? -1.469 25.906 15.18 1 98.12 202 VAL A O 1
ATOM 1546 N N . ASN A 1 203 ? 0.182 24.891 16.266 1 97 203 ASN A N 1
ATOM 1547 C CA . ASN A 1 203 ? -0.718 23.984 16.953 1 97 203 ASN A CA 1
ATOM 1548 C C . ASN A 1 203 ? -1.251 24.594 18.25 1 97 203 ASN A C 1
ATOM 1550 O O . ASN A 1 203 ? -0.499 24.781 19.203 1 97 203 ASN A O 1
ATOM 1554 N N . ASN A 1 204 ? -2.537 24.766 18.281 1 95.12 204 ASN A N 1
ATOM 1555 C CA . ASN A 1 204 ? -3.162 25.344 19.469 1 95.12 204 ASN A CA 1
ATOM 1556 C C . ASN A 1 204 ? -3.246 24.312 20.609 1 95.12 204 ASN A C 1
ATOM 1558 O O . ASN A 1 204 ? -3.514 24.688 21.75 1 95.12 204 ASN A O 1
ATOM 1562 N N . ARG A 1 205 ? -3.016 23.125 20.234 1 90.81 205 ARG A N 1
ATOM 1563 C CA . ARG A 1 205 ? -2.949 22.062 21.234 1 90.81 205 ARG A CA 1
ATOM 1564 C C . ARG A 1 205 ? -1.507 21.797 21.656 1 90.81 205 ARG A C 1
ATOM 1566 O O . ARG A 1 205 ? -0.654 21.516 20.797 1 90.81 205 ARG A O 1
ATOM 1573 N N . ASN A 1 206 ? -1.352 21.922 23.016 1 88.06 206 ASN A N 1
ATOM 1574 C CA . ASN A 1 206 ? -0.047 21.547 23.547 1 88.06 206 ASN A CA 1
ATOM 1575 C C . ASN A 1 206 ? 0.135 20.031 23.578 1 88.06 206 ASN A C 1
ATOM 1577 O O . ASN A 1 206 ? -0.651 19.328 24.203 1 88.06 206 ASN A O 1
ATOM 1581 N N . LEU A 1 207 ? 1.17 19.5 22.953 1 85.06 207 LEU A N 1
ATOM 1582 C CA . LEU A 1 207 ? 1.311 18.047 22.797 1 85.06 207 LEU A CA 1
ATOM 1583 C C . LEU A 1 207 ? 1.833 17.422 24.078 1 85.06 207 LEU A C 1
ATOM 1585 O O . LEU A 1 207 ? 1.833 16.203 24.219 1 85.06 207 LEU A O 1
ATOM 1589 N N . HIS A 1 208 ? 2.195 18.25 25.062 1 82.94 208 HIS A N 1
ATOM 1590 C CA . HIS A 1 208 ? 2.662 17.719 26.344 1 82.94 208 HIS A CA 1
ATOM 1591 C C . HIS A 1 208 ? 1.502 17.5 27.297 1 82.94 208 HIS A C 1
ATOM 1593 O O . HIS A 1 208 ? 1.521 16.562 28.094 1 82.94 208 HIS A O 1
ATOM 1599 N N . ASP A 1 209 ? 0.469 18.344 27.188 1 81.62 209 ASP A N 1
ATOM 1600 C CA . ASP A 1 209 ? -0.647 18.188 28.109 1 81.62 209 ASP A CA 1
ATOM 1601 C C . ASP A 1 209 ? -1.981 18.172 27.359 1 81.62 209 ASP A C 1
ATOM 1603 O O . ASP A 1 209 ? -3.037 18.016 27.984 1 81.62 209 ASP A O 1
ATOM 1607 N N . PHE A 1 210 ? -2.004 18.422 26.125 1 81.75 210 PHE A N 1
ATOM 1608 C CA . PHE A 1 210 ? -3.104 18.344 25.172 1 81.75 210 PHE A CA 1
ATOM 1609 C C . PHE A 1 210 ? -4.117 19.453 25.406 1 81.75 210 PHE A C 1
ATOM 1611 O O . PHE A 1 210 ? -5.242 19.391 24.906 1 81.75 210 PHE A O 1
ATOM 1618 N N . GLN A 1 211 ? -3.689 20.453 26.188 1 87.31 211 GLN A N 1
ATOM 1619 C CA . GLN A 1 211 ? -4.562 21.609 26.359 1 87.31 211 GLN A CA 1
ATOM 1620 C C . GLN A 1 211 ? -4.59 22.469 25.109 1 87.31 211 GLN A C 1
ATOM 1622 O O . GLN A 1 211 ? -3.557 22.672 24.469 1 87.31 211 GLN A O 1
ATOM 1627 N N . VAL A 1 212 ? -5.824 22.922 24.844 1 90.62 212 VAL A N 1
ATOM 1628 C CA . VAL A 1 212 ? -6.004 23.766 23.672 1 90.62 212 VAL A CA 1
ATOM 1629 C C . VAL A 1 212 ? -6.09 25.234 24.109 1 90.62 212 VAL A C 1
ATOM 1631 O O . VAL A 1 212 ? -6.84 25.578 25.031 1 90.62 212 VAL A O 1
ATOM 1634 N N . ASP A 1 213 ? -5.25 26.031 23.625 1 93.75 213 ASP A N 1
ATOM 1635 C CA . ASP A 1 213 ? -5.281 27.484 23.797 1 93.75 213 ASP A CA 1
ATOM 1636 C C . ASP A 1 213 ? -5.375 28.188 22.438 1 93.75 213 ASP A C 1
ATOM 1638 O O . ASP A 1 213 ? -4.371 28.359 21.75 1 93.75 213 ASP A O 1
ATOM 1642 N N . MET A 1 214 ? -6.559 28.703 22.141 1 91 214 MET A N 1
ATOM 1643 C CA . MET A 1 214 ? -6.84 29.312 20.844 1 91 214 MET A CA 1
ATOM 1644 C C . MET A 1 214 ? -6.082 30.625 20.672 1 91 214 MET A C 1
ATOM 1646 O O . MET A 1 214 ? -5.957 31.125 19.547 1 91 214 MET A O 1
ATOM 1650 N N . GLY A 1 215 ? -5.57 31.141 21.75 1 93.44 215 GLY A N 1
ATOM 1651 C CA . GLY A 1 215 ? -4.805 32.375 21.688 1 93.44 215 GLY A CA 1
ATOM 1652 C C . GLY A 1 215 ? -3.369 32.156 21.234 1 93.44 215 GLY A C 1
ATOM 1653 O O . GLY A 1 215 ? -2.65 33.125 20.969 1 93.44 215 GLY A O 1
ATOM 1654 N N . THR A 1 216 ? -2.955 30.906 21.188 1 94.44 216 THR A N 1
ATOM 1655 C CA . THR A 1 216 ? -1.578 30.609 20.812 1 94.44 216 THR A CA 1
ATOM 1656 C C . THR A 1 216 ? -1.256 31.141 19.422 1 94.44 216 THR A C 1
ATOM 1658 O O . THR A 1 216 ? -0.27 31.859 19.25 1 94.44 216 THR A O 1
ATOM 1661 N N . THR A 1 217 ? -2.102 30.828 18.453 1 95.56 217 THR A N 1
ATOM 1662 C CA . THR A 1 217 ? -1.898 31.297 17.094 1 95.56 217 THR A CA 1
ATOM 1663 C C . THR A 1 217 ? -1.854 32.812 17.047 1 95.56 217 THR A C 1
ATOM 1665 O O . THR A 1 217 ? -0.942 33.406 16.469 1 95.56 217 THR A O 1
ATOM 1668 N N . SER A 1 218 ? -2.729 33.469 17.75 1 94.12 218 SER A N 1
ATOM 1669 C CA . SER A 1 218 ? -2.84 34.938 17.734 1 94.12 218 SER A CA 1
ATOM 1670 C C . SER A 1 218 ? -1.571 35.594 18.281 1 94.12 218 SER A C 1
ATOM 1672 O O . SER A 1 218 ? -1.152 36.625 17.797 1 94.12 218 SER A O 1
ATOM 1674 N N . ARG A 1 219 ? -0.979 34.938 19.203 1 95.06 219 ARG A N 1
ATOM 1675 C CA . ARG A 1 219 ? 0.23 35.469 19.812 1 95.06 219 ARG A CA 1
ATOM 1676 C C . ARG A 1 219 ? 1.429 35.312 18.891 1 95.06 219 ARG A C 1
ATOM 1678 O O . ARG A 1 219 ? 2.355 36.125 18.922 1 95.06 219 ARG A O 1
ATOM 1685 N N . LEU A 1 220 ? 1.343 34.344 18.031 1 96.06 220 LEU A N 1
ATOM 1686 C CA . LEU A 1 220 ? 2.521 34 17.25 1 96.06 220 LEU A CA 1
ATOM 1687 C C . LEU A 1 220 ? 2.461 34.656 15.867 1 96.06 220 LEU A C 1
ATOM 1689 O O . LEU A 1 220 ? 3.48 34.75 15.18 1 96.06 220 LEU A O 1
ATOM 1693 N N . VAL A 1 221 ? 1.328 35.156 15.469 1 94.94 221 VAL A N 1
ATOM 1694 C CA . VAL A 1 221 ? 1.122 35.719 14.141 1 94.94 221 VAL A CA 1
ATOM 1695 C C . VAL A 1 221 ? 2.057 36.906 13.93 1 94.94 221 VAL A C 1
ATOM 1697 O O . VAL A 1 221 ? 2.574 37.125 12.828 1 94.94 221 VAL A O 1
ATOM 1700 N N . GLU A 1 222 ? 2.295 37.656 14.961 1 92.88 222 GLU A N 1
ATOM 1701 C CA . GLU A 1 222 ? 3.096 38.875 14.867 1 92.88 222 GLU A CA 1
ATOM 1702 C C . GLU A 1 222 ? 4.535 38.562 14.469 1 92.88 222 GLU A C 1
ATOM 1704 O O . GLU A 1 222 ? 5.199 39.375 13.828 1 92.88 222 GLU A O 1
ATOM 1709 N N . MET A 1 223 ? 4.93 37.406 14.75 1 94.75 223 MET A N 1
ATOM 1710 C CA . MET A 1 223 ? 6.312 37 14.5 1 94.75 223 MET A CA 1
ATOM 1711 C C . MET A 1 223 ? 6.547 36.75 13.016 1 94.75 223 MET A C 1
ATOM 1713 O O . MET A 1 223 ? 7.695 36.688 12.562 1 94.75 223 MET A O 1
ATOM 1717 N N . VAL A 1 224 ? 5.418 36.656 12.258 1 92.94 224 VAL A N 1
ATOM 1718 C CA . VAL A 1 224 ? 5.594 36.25 10.867 1 92.94 224 VAL A CA 1
ATOM 1719 C C . VAL A 1 224 ? 4.988 37.281 9.938 1 92.94 224 VAL A C 1
ATOM 1721 O O . VAL A 1 224 ? 5.035 37.156 8.711 1 92.94 224 VAL A O 1
ATOM 1724 N N . ARG A 1 225 ? 4.344 38.375 10.328 1 87.75 225 ARG A N 1
ATOM 1725 C CA . ARG A 1 225 ? 3.594 39.375 9.562 1 87.75 225 ARG A CA 1
ATOM 1726 C C . ARG A 1 225 ? 4.422 39.906 8.391 1 87.75 225 ARG A C 1
ATOM 1728 O O . ARG A 1 225 ? 3.891 40.125 7.301 1 87.75 225 ARG A O 1
ATOM 1735 N N . GLU A 1 226 ? 5.695 40.062 8.469 1 87.31 226 GLU A N 1
ATOM 1736 C CA . GLU A 1 226 ? 6.492 40.656 7.398 1 87.31 226 GLU A CA 1
ATOM 1737 C C . GLU A 1 226 ? 7.367 39.625 6.715 1 87.31 226 GLU A C 1
ATOM 1739 O O . GLU A 1 226 ? 8.328 39.969 6.023 1 87.31 226 GLU A O 1
ATOM 1744 N N . ARG A 1 227 ? 6.906 38.406 6.855 1 91.62 227 ARG A N 1
ATOM 1745 C CA . ARG A 1 227 ? 7.699 37.344 6.273 1 91.62 227 ARG A CA 1
ATOM 1746 C C . ARG A 1 227 ? 6.918 36.594 5.188 1 91.62 227 ARG A C 1
ATOM 1748 O O . ARG A 1 227 ? 5.688 36.656 5.168 1 91.62 227 ARG A O 1
ATOM 1755 N N . ASP A 1 228 ? 7.621 36.125 4.242 1 93 228 ASP A N 1
ATOM 1756 C CA . ASP A 1 228 ? 7.008 35.312 3.195 1 93 228 ASP A CA 1
ATOM 1757 C C . ASP A 1 228 ? 6.789 33.875 3.672 1 93 228 ASP A C 1
ATOM 1759 O O . ASP A 1 228 ? 7.438 32.938 3.184 1 93 228 ASP A O 1
ATOM 1763 N N . VAL A 1 229 ? 5.984 33.688 4.688 1 95.88 229 VAL A N 1
ATOM 1764 C CA . VAL A 1 229 ? 5.645 32.438 5.316 1 95.88 229 VAL A CA 1
ATOM 1765 C C . VAL A 1 229 ? 4.133 32.219 5.301 1 95.88 229 VAL A C 1
ATOM 1767 O O . VAL A 1 229 ? 3.373 33.156 5.562 1 95.88 229 VAL A O 1
ATOM 1770 N N . VAL A 1 230 ? 3.723 31.062 4.809 1 96.19 230 VAL A N 1
ATOM 1771 C CA . VAL A 1 230 ? 2.316 30.703 4.949 1 96.19 230 VAL A CA 1
ATOM 1772 C C . VAL A 1 230 ? 2.057 30.188 6.363 1 96.19 230 VAL A C 1
ATOM 1774 O O . VAL A 1 230 ? 2.523 29.109 6.734 1 96.19 230 VAL A O 1
ATOM 1777 N N . LEU A 1 231 ? 1.354 31 7.164 1 97 231 LEU A N 1
ATOM 1778 C CA . LEU A 1 231 ? 1.019 30.594 8.523 1 97 231 LEU A CA 1
ATOM 1779 C C . LEU A 1 231 ? -0.308 29.844 8.562 1 97 231 LEU A C 1
ATOM 1781 O O . LEU A 1 231 ? -1.299 30.297 7.984 1 97 231 LEU A O 1
ATOM 1785 N N . CYS A 1 232 ? -0.295 28.703 9.219 1 97.94 232 CYS A N 1
ATOM 1786 C CA . CYS A 1 232 ? -1.479 27.859 9.375 1 97.94 232 CYS A CA 1
ATOM 1787 C C . CYS A 1 232 ? -1.855 27.719 10.844 1 97.94 232 CYS A C 1
ATOM 1789 O O . CYS A 1 232 ? -0.982 27.688 11.711 1 97.94 232 CYS A O 1
ATOM 1791 N N . ALA A 1 233 ? -3.096 27.688 11.094 1 97.69 233 ALA A N 1
ATOM 1792 C CA . ALA A 1 233 ? -3.586 27.375 12.43 1 97.69 233 ALA A CA 1
ATOM 1793 C C . ALA A 1 233 ? -4.055 25.922 12.516 1 97.69 233 ALA A C 1
ATOM 1795 O O . ALA A 1 233 ? -4.832 25.469 11.664 1 97.69 233 ALA A O 1
ATOM 1796 N N . LEU A 1 234 ? -3.541 25.234 13.523 1 96.62 234 LEU A N 1
ATOM 1797 C CA . LEU A 1 234 ? -3.85 23.812 13.688 1 96.62 234 LEU A CA 1
ATOM 1798 C C . LEU A 1 234 ? -4.566 23.562 15.016 1 96.62 234 LEU A C 1
ATOM 1800 O O . LEU A 1 234 ? -4.223 24.172 16.031 1 96.62 234 LEU A O 1
ATOM 1804 N N . SER A 1 235 ? -5.512 22.734 15.062 1 92 235 SER A N 1
ATOM 1805 C CA . SER A 1 235 ? -6.191 22.219 16.25 1 92 235 SER A CA 1
ATOM 1806 C C . SER A 1 235 ? -7.184 23.234 16.812 1 92 235 SER A C 1
ATOM 1808 O O . SER A 1 235 ? -6.953 24.438 16.734 1 92 235 SER A O 1
ATOM 1810 N N . GLY A 1 236 ? -8.234 22.812 17.328 1 88.69 236 GLY A N 1
ATOM 1811 C CA . GLY A 1 236 ? -9.156 23.562 18.156 1 88.69 236 GLY A CA 1
ATOM 1812 C C . GLY A 1 236 ? -10.164 24.375 17.344 1 88.69 236 GLY A C 1
ATOM 1813 O O . GLY A 1 236 ? -11 25.078 17.922 1 88.69 236 GLY A O 1
ATOM 1814 N N . ILE A 1 237 ? -10.109 24.266 16.047 1 92 237 ILE A N 1
ATOM 1815 C CA . ILE A 1 237 ? -10.977 25.047 15.188 1 92 237 ILE A CA 1
ATOM 1816 C C . ILE A 1 237 ? -12.25 24.266 14.883 1 92 237 ILE A C 1
ATOM 1818 O O . ILE A 1 237 ? -12.195 23.156 14.344 1 92 237 ILE A O 1
ATOM 1822 N N . SER A 1 238 ? -13.438 24.875 15.227 1 91.62 238 SER A N 1
ATOM 1823 C CA . SER A 1 238 ? -14.641 24.062 15.078 1 91.62 238 SER A CA 1
ATOM 1824 C C . SER A 1 238 ? -15.805 24.891 14.555 1 91.62 238 SER A C 1
ATOM 1826 O O . SER A 1 238 ? -16.859 24.359 14.227 1 91.62 238 SER A O 1
ATOM 1828 N N . ASN A 1 239 ? -15.648 26.266 14.438 1 92.94 239 ASN A N 1
ATOM 1829 C CA . ASN A 1 239 ? -16.75 27.094 13.969 1 92.94 239 ASN A CA 1
ATOM 1830 C C . ASN A 1 239 ? -16.266 28.25 13.109 1 92.94 239 ASN A C 1
ATOM 1832 O O . ASN A 1 239 ? -15.07 28.562 13.109 1 92.94 239 ASN A O 1
ATOM 1836 N N . PRO A 1 240 ? -17.203 28.828 12.383 1 93 240 PRO A N 1
ATOM 1837 C CA . PRO A 1 240 ? -16.844 29.891 11.445 1 93 240 PRO A CA 1
ATOM 1838 C C . PRO A 1 240 ? -16.156 31.078 12.141 1 93 240 PRO A C 1
ATOM 1840 O O . PRO A 1 240 ? -15.289 31.719 11.555 1 93 240 PRO A O 1
ATOM 1843 N N . LYS A 1 241 ? -16.562 31.344 13.328 1 94.19 241 LYS A N 1
ATOM 1844 C CA . LYS A 1 241 ? -15.984 32.469 14.047 1 94.19 241 LYS A CA 1
ATOM 1845 C C . LYS A 1 241 ? -14.492 32.281 14.297 1 94.19 241 LYS A C 1
ATOM 1847 O O . LYS A 1 241 ? -13.703 33.219 14.18 1 94.19 241 LYS A O 1
ATOM 1852 N N . ASP A 1 242 ? -14.109 31.047 14.688 1 93.5 242 ASP A N 1
ATOM 1853 C CA . ASP A 1 242 ? -12.695 30.719 14.859 1 93.5 242 ASP A CA 1
ATOM 1854 C C . ASP A 1 242 ? -11.906 30.984 13.578 1 93.5 242 ASP A C 1
ATOM 1856 O O . ASP A 1 242 ? -10.844 31.609 13.617 1 93.5 242 ASP A O 1
ATOM 1860 N N . VAL A 1 243 ? -12.484 30.578 12.477 1 94.44 243 VAL A N 1
ATOM 1861 C CA . VAL A 1 243 ? -11.82 30.688 11.18 1 94.44 243 VAL A CA 1
ATOM 1862 C C . VAL A 1 243 ? -11.664 32.156 10.812 1 94.44 243 VAL A C 1
ATOM 1864 O O . VAL A 1 243 ? -10.586 32.594 10.398 1 94.44 243 VAL A O 1
ATOM 1867 N N . GLN A 1 244 ? -12.727 32.906 11.023 1 93.38 244 GLN A N 1
ATOM 1868 C CA . GLN A 1 244 ? -12.703 34.312 10.68 1 93.38 244 GLN A CA 1
ATOM 1869 C C . GLN A 1 244 ? -11.656 35.062 11.5 1 93.38 244 GLN A C 1
ATOM 1871 O O . GLN A 1 244 ? -10.945 35.938 10.977 1 93.38 244 GLN A O 1
ATOM 1876 N N . THR A 1 245 ? -11.586 34.75 12.758 1 94.12 245 THR A N 1
ATOM 1877 C CA . THR A 1 245 ? -10.602 35.375 13.633 1 94.12 245 THR A CA 1
ATOM 1878 C C . THR A 1 245 ? -9.188 35.156 13.094 1 94.12 245 THR A C 1
ATOM 1880 O O . THR A 1 245 ? -8.414 36.094 12.961 1 94.12 245 THR A O 1
ATOM 1883 N N . TYR A 1 246 ? -8.859 33.938 12.758 1 94.62 246 TYR A N 1
ATOM 1884 C CA . TYR A 1 246 ? -7.531 33.594 12.266 1 94.62 246 TYR A CA 1
ATOM 1885 C C . TYR A 1 246 ? -7.273 34.25 10.906 1 94.62 246 TYR A C 1
ATOM 1887 O O . TYR A 1 246 ? -6.176 34.75 10.648 1 94.62 246 TYR A O 1
ATOM 1895 N N . LYS A 1 247 ? -8.305 34.25 10.094 1 93.06 247 LYS A N 1
ATOM 1896 C CA . LYS A 1 247 ? -8.188 34.906 8.797 1 93.06 247 LYS A CA 1
ATOM 1897 C C . LYS A 1 247 ? -7.848 36.375 8.953 1 93.06 247 LYS A C 1
ATOM 1899 O O . LYS A 1 247 ? -6.938 36.875 8.297 1 93.06 247 LYS A O 1
ATOM 1904 N N . ASP A 1 248 ? -8.539 37.031 9.828 1 93.38 248 ASP A N 1
ATOM 1905 C CA . ASP A 1 248 ? -8.352 38.469 10.07 1 93.38 248 ASP A CA 1
ATOM 1906 C C . ASP A 1 248 ? -6.949 38.75 10.609 1 93.38 248 ASP A C 1
ATOM 1908 O O . ASP A 1 248 ? -6.41 39.844 10.422 1 93.38 248 ASP A O 1
ATOM 1912 N N . GLU A 1 249 ? -6.379 37.75 11.219 1 93.56 249 GLU A N 1
ATOM 1913 C CA . GLU A 1 249 ? -5.066 37.938 11.836 1 93.56 249 GLU A CA 1
ATOM 1914 C C . GLU A 1 249 ? -3.945 37.594 10.859 1 93.56 249 GLU A C 1
ATOM 1916 O O . GLU A 1 249 ? -2.766 37.688 11.203 1 93.56 249 GLU A O 1
ATOM 1921 N N . GLY A 1 250 ? -4.297 37.094 9.727 1 92.44 250 GLY A N 1
ATOM 1922 C CA . GLY A 1 250 ? -3.283 36.875 8.703 1 92.44 250 GLY A CA 1
ATOM 1923 C C . GLY A 1 250 ? -2.949 35.406 8.5 1 92.44 250 GLY A C 1
ATOM 1924 O O . GLY A 1 250 ? -2.043 35.094 7.734 1 92.44 250 GLY A O 1
ATOM 1925 N N . VAL A 1 251 ? -3.643 34.562 9.195 1 95 251 VAL A N 1
ATOM 1926 C CA . VAL A 1 251 ? -3.51 33.125 8.969 1 95 251 VAL A CA 1
ATOM 1927 C C . VAL A 1 251 ? -4.035 32.781 7.582 1 95 251 VAL A C 1
ATOM 1929 O O . VAL A 1 251 ? -5.078 33.281 7.16 1 95 251 VAL A O 1
ATOM 1932 N N . ARG A 1 252 ? -3.287 31.938 6.891 1 94.06 252 ARG A N 1
ATOM 1933 C CA . ARG A 1 252 ? -3.621 31.703 5.492 1 94.06 252 ARG A CA 1
ATOM 1934 C C . ARG A 1 252 ? -4.258 30.328 5.305 1 94.06 252 ARG A C 1
ATOM 1936 O O . ARG A 1 252 ? -4.852 30.047 4.258 1 94.06 252 ARG A O 1
ATOM 1943 N N . ALA A 1 253 ? -4.129 29.469 6.277 1 96.5 253 ALA A N 1
ATOM 1944 C CA . ALA A 1 253 ? -4.738 28.141 6.191 1 96.5 253 ALA A CA 1
ATOM 1945 C C . ALA A 1 253 ? -5.102 27.625 7.578 1 96.5 253 ALA A C 1
ATOM 1947 O O . ALA A 1 253 ? -4.488 28 8.578 1 96.5 253 ALA A O 1
ATOM 1948 N N . VAL A 1 254 ? -6.113 26.781 7.609 1 97.12 254 VAL A N 1
ATOM 1949 C CA . VAL A 1 254 ? -6.504 26.109 8.844 1 97.12 254 VAL A CA 1
ATOM 1950 C C . VAL A 1 254 ? -6.555 24.594 8.625 1 97.12 254 VAL A C 1
ATOM 1952 O O . VAL A 1 254 ? -6.977 24.141 7.562 1 97.12 254 VAL A O 1
ATOM 1955 N N . LEU A 1 255 ? -6.031 23.859 9.578 1 98.19 255 LEU A N 1
ATOM 1956 C CA . LEU A 1 255 ? -6.18 22.406 9.57 1 98.19 255 LEU A CA 1
ATOM 1957 C C . LEU A 1 255 ? -7.309 21.969 10.5 1 98.19 255 LEU A C 1
ATOM 1959 O O . LEU A 1 255 ? -7.273 22.25 11.703 1 98.19 255 LEU A O 1
ATOM 1963 N N . ILE A 1 256 ? -8.289 21.297 9.945 1 97.06 256 ILE A N 1
ATOM 1964 C CA . ILE A 1 256 ? -9.469 20.891 10.703 1 97.06 256 ILE A CA 1
ATOM 1965 C C . ILE A 1 256 ? -9.695 19.391 10.539 1 97.06 256 ILE A C 1
ATOM 1967 O O . ILE A 1 256 ? -9.734 18.891 9.414 1 97.06 256 ILE A O 1
ATOM 1971 N N . GLY A 1 257 ? -9.828 18.734 11.648 1 95.94 257 GLY A N 1
ATOM 1972 C CA . GLY A 1 257 ? -10.031 17.297 11.625 1 95.94 257 GLY A CA 1
ATOM 1973 C C . GLY A 1 257 ? -11.305 16.859 12.32 1 95.94 257 GLY A C 1
ATOM 1974 O O . GLY A 1 257 ? -12.344 16.672 11.68 1 95.94 257 GLY A O 1
ATOM 1975 N N . GLU A 1 258 ? -11.328 16.969 13.625 1 94.25 258 GLU A N 1
ATOM 1976 C CA . GLU A 1 258 ? -12.406 16.438 14.445 1 94.25 258 GLU A CA 1
ATOM 1977 C C . GLU A 1 258 ? -13.758 17 14.008 1 94.25 258 GLU A C 1
ATOM 1979 O O . GLU A 1 258 ? -14.719 16.25 13.828 1 94.25 258 GLU A O 1
ATOM 1984 N N . ALA A 1 259 ? -13.875 18.281 13.844 1 94.31 259 ALA A N 1
ATOM 1985 C CA . ALA A 1 259 ? -15.141 18.922 13.484 1 94.31 259 ALA A CA 1
ATOM 1986 C C . ALA A 1 259 ? -15.641 18.406 12.133 1 94.31 259 ALA A C 1
ATOM 1988 O O . ALA A 1 259 ? -16.844 18.188 11.961 1 94.31 259 ALA A O 1
ATOM 1989 N N . LEU A 1 260 ? -14.742 18.219 11.203 1 96.19 260 LEU A N 1
ATOM 1990 C CA . LEU A 1 260 ? -15.117 17.703 9.891 1 96.19 260 LEU A CA 1
ATOM 1991 C C . LEU A 1 260 ? -15.555 16.25 9.984 1 96.19 260 LEU A C 1
ATOM 1993 O O . LEU A 1 260 ? -16.547 15.852 9.367 1 96.19 260 LEU A O 1
ATOM 1997 N N . MET A 1 261 ? -14.82 15.422 10.789 1 95.56 261 MET A N 1
ATOM 1998 C CA . MET A 1 261 ? -15.094 13.992 10.922 1 95.56 261 MET A CA 1
ATOM 1999 C C . MET A 1 261 ? -16.453 13.75 11.57 1 95.56 261 MET A C 1
ATOM 2001 O O . MET A 1 261 ? -17.078 12.719 11.328 1 95.56 261 MET A O 1
ATOM 2005 N N . ARG A 1 262 ? -16.938 14.719 12.305 1 93.62 262 ARG A N 1
ATOM 2006 C CA . ARG A 1 262 ? -18.188 14.57 13.039 1 93.62 262 ARG A CA 1
ATOM 2007 C C . ARG A 1 262 ? -19.344 15.211 12.289 1 93.62 262 ARG A C 1
ATOM 2009 O O . ARG A 1 262 ? -20.516 15.031 12.664 1 93.62 262 ARG A O 1
ATOM 2016 N N . ALA A 1 263 ? -19.047 15.906 11.266 1 93.69 263 ALA A N 1
ATOM 2017 C CA . ALA A 1 263 ? -20.078 16.641 10.531 1 93.69 263 ALA A CA 1
ATOM 2018 C C . ALA A 1 263 ? -21.047 15.68 9.852 1 93.69 263 ALA A C 1
ATOM 2020 O O . ALA A 1 263 ? -20.641 14.664 9.289 1 93.69 263 ALA A O 1
ATOM 2021 N N . GLU A 1 264 ? -22.328 15.953 9.922 1 92.25 264 GLU A N 1
ATOM 2022 C CA . GLU A 1 264 ? -23.328 15.156 9.234 1 92.25 264 GLU A CA 1
ATOM 2023 C C . GLU A 1 264 ? -23.203 15.289 7.723 1 92.25 264 GLU A C 1
ATOM 2025 O O . GLU A 1 264 ? -23.219 14.289 7.004 1 92.25 264 GLU A O 1
ATOM 2030 N N . ASN A 1 265 ? -23.141 16.531 7.316 1 95.5 265 ASN A N 1
ATOM 2031 C CA . ASN A 1 265 ? -22.859 16.844 5.918 1 95.5 265 ASN A CA 1
ATOM 2032 C C . ASN A 1 265 ? -21.547 17.609 5.77 1 95.5 265 ASN A C 1
ATOM 2034 O O . ASN A 1 265 ? -21.516 18.828 5.969 1 95.5 265 ASN A O 1
ATOM 2038 N N . THR A 1 266 ? -20.562 16.906 5.355 1 95.5 266 THR A N 1
ATOM 2039 C CA . THR A 1 266 ? -19.203 17.438 5.34 1 95.5 266 THR A CA 1
ATOM 2040 C C . THR A 1 266 ? -19.094 18.625 4.387 1 95.5 266 THR A C 1
ATOM 2042 O O . THR A 1 266 ? -18.531 19.656 4.746 1 95.5 266 THR A O 1
ATOM 2045 N N . SER A 1 267 ? -19.656 18.531 3.213 1 94.75 267 SER A N 1
ATOM 2046 C CA . SER A 1 267 ? -19.547 19.578 2.207 1 94.75 267 SER A CA 1
ATOM 2047 C C . SER A 1 267 ? -20.219 20.875 2.674 1 94.75 267 SER A C 1
ATOM 2049 O O . SER A 1 267 ? -19.625 21.953 2.57 1 94.75 267 SER A O 1
ATOM 2051 N N . ASP A 1 268 ? -21.375 20.734 3.23 1 94.25 268 ASP A N 1
ATOM 2052 C CA . ASP A 1 268 ? -22.094 21.906 3.75 1 94.25 268 ASP A CA 1
ATOM 2053 C C . ASP A 1 268 ? -21.328 22.547 4.914 1 94.25 268 ASP A C 1
ATOM 2055 O O . ASP A 1 268 ? -21.266 23.766 5.012 1 94.25 268 ASP A O 1
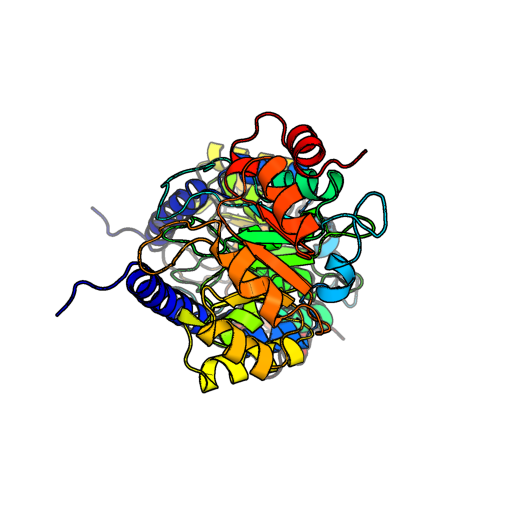ATOM 2059 N N . PHE A 1 269 ? -20.828 21.703 5.699 1 94.69 269 PHE A N 1
ATOM 2060 C CA . PHE A 1 269 ? -20.109 22.188 6.871 1 94.69 269 PHE A CA 1
ATOM 2061 C C . PHE A 1 269 ? -18.875 22.984 6.453 1 94.69 269 PHE A C 1
ATOM 2063 O O . PHE A 1 269 ? -18.594 24.031 7.023 1 94.69 269 PHE A O 1
ATOM 2070 N N . ILE A 1 270 ? -18.188 22.484 5.453 1 93.88 270 ILE A N 1
ATOM 2071 C CA . ILE A 1 270 ? -17 23.156 4.957 1 93.88 270 ILE A CA 1
ATOM 2072 C C . ILE A 1 270 ? -17.375 24.531 4.406 1 93.88 270 ILE A C 1
ATOM 2074 O O . ILE A 1 270 ? -16.703 25.531 4.711 1 93.88 270 ILE A O 1
ATOM 2078 N N . THR A 1 271 ? -18.406 24.594 3.66 1 90.88 271 THR A N 1
ATOM 2079 C CA . THR A 1 271 ? -18.875 25.844 3.09 1 90.88 271 THR A CA 1
ATOM 2080 C C . THR A 1 271 ? -19.219 26.844 4.191 1 90.88 271 THR A C 1
ATOM 2082 O O . THR A 1 271 ? -18.844 28.016 4.113 1 90.88 271 THR A O 1
ATOM 2085 N N . GLU A 1 272 ? -19.844 26.375 5.156 1 91.19 272 GLU A N 1
ATOM 2086 C CA . GLU A 1 272 ? -20.234 27.219 6.289 1 91.19 272 GLU A CA 1
ATOM 2087 C C . GLU A 1 272 ? -19 27.672 7.07 1 91.19 272 GLU A C 1
ATOM 2089 O O . GLU A 1 272 ? -18.875 28.859 7.41 1 91.19 272 GLU A O 1
ATOM 2094 N N . LEU A 1 273 ? -18.188 26.766 7.305 1 91.19 273 LEU A N 1
ATOM 2095 C CA . LEU A 1 273 ? -17.016 27 8.133 1 91.19 273 LEU A CA 1
ATOM 2096 C C . LEU A 1 273 ? -16.094 28.031 7.496 1 91.19 273 LEU A C 1
ATOM 2098 O O . LEU A 1 273 ? -15.547 28.891 8.195 1 91.19 273 LEU A O 1
ATOM 2102 N N . LEU A 1 274 ? -15.938 28 6.176 1 90.44 274 LEU A N 1
ATOM 2103 C CA . LEU A 1 274 ? -14.945 28.828 5.492 1 90.44 274 LEU A CA 1
ATOM 2104 C C . LEU A 1 274 ? -15.617 30.016 4.801 1 90.44 274 LEU A C 1
ATOM 2106 O O . LEU A 1 274 ? -14.93 30.891 4.277 1 90.44 274 LEU A O 1
ATOM 2110 N N . GLY A 1 275 ? -16.922 30.031 4.832 1 83.19 275 GLY A N 1
ATOM 2111 C CA . GLY A 1 275 ? -17.641 31.094 4.164 1 83.19 275 GLY A CA 1
ATOM 2112 C C . GLY A 1 275 ? -17.484 31.078 2.654 1 83.19 275 GLY A C 1
ATOM 2113 O O . GLY A 1 275 ? -17.391 32.125 2.018 1 83.19 275 GLY A O 1
ATOM 2114 N N . TRP A 1 276 ? -17.25 29.891 2.129 1 76.69 276 TRP A N 1
ATOM 2115 C CA . TRP A 1 276 ? -17.094 29.766 0.684 1 76.69 276 TRP A CA 1
ATOM 2116 C C . TRP A 1 276 ? -18.438 29.844 -0.027 1 76.69 276 TRP A C 1
ATOM 2118 O O . TRP A 1 276 ? -19.453 29.391 0.509 1 76.69 276 TRP A O 1
ATOM 2128 N N . SER A 1 277 ? -18.656 30.906 -0.914 1 63.41 277 SER A N 1
ATOM 2129 C CA . SER A 1 277 ? -19.891 31.078 -1.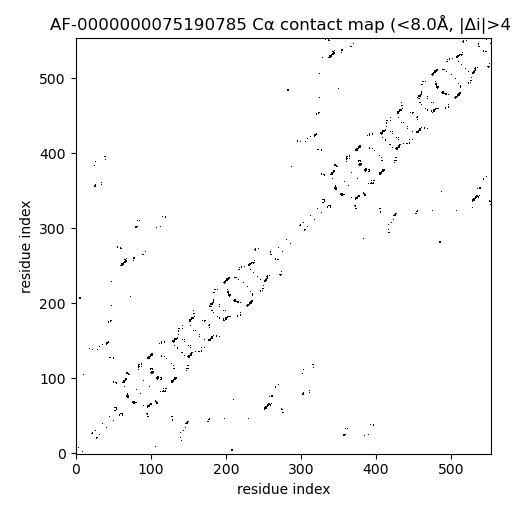678 1 63.41 277 SER A CA 1
ATOM 2130 C C . SER A 1 277 ? -19.828 30.312 -3 1 63.41 277 SER A C 1
ATOM 2132 O O . SER A 1 277 ? -18.75 30.156 -3.58 1 63.41 277 SER A O 1
ATOM 2134 N N . MET B 1 1 ? -2.744 -36.656 18.766 1 43.81 1 MET B N 1
ATOM 2135 C CA . MET B 1 1 ? -3.217 -35.938 17.594 1 43.81 1 MET B CA 1
ATOM 2136 C C . MET B 1 1 ? -2.08 -35.688 16.609 1 43.81 1 MET B C 1
ATOM 2138 O O . MET B 1 1 ? -0.964 -35.344 17.016 1 43.81 1 MET B O 1
ATOM 2142 N N . SER B 1 2 ? -2.107 -36.344 15.438 1 63.34 2 SER B N 1
ATOM 2143 C CA . SER B 1 2 ? -1.012 -36.281 14.469 1 63.34 2 SER B CA 1
ATOM 2144 C C . SER B 1 2 ? -0.517 -34.844 14.281 1 63.34 2 SER B C 1
ATOM 2146 O O . SER B 1 2 ? -1.269 -33.906 14.492 1 63.34 2 SER B O 1
ATOM 2148 N N . LYS B 1 3 ? 0.666 -34.656 14.461 1 74.25 3 LYS B N 1
ATOM 2149 C CA . LYS B 1 3 ? 1.305 -33.375 14.289 1 74.25 3 LYS B CA 1
ATOM 2150 C C . LYS B 1 3 ? 0.812 -32.656 13.031 1 74.25 3 LYS B C 1
ATOM 2152 O O . LYS B 1 3 ? 0.807 -33.25 11.945 1 74.25 3 LYS B O 1
ATOM 2157 N N . PRO B 1 4 ? 0.279 -31.469 13.031 1 83.44 4 PRO B N 1
ATOM 2158 C CA . PRO B 1 4 ? -0.221 -30.75 11.867 1 83.44 4 PRO B CA 1
ATOM 2159 C C . PRO B 1 4 ? 0.808 -30.656 10.742 1 83.44 4 PRO B C 1
ATOM 2161 O O . PRO B 1 4 ? 2.01 -30.562 11 1 83.44 4 PRO B O 1
ATOM 2164 N N . SER B 1 5 ? 0.27 -30.828 9.453 1 85.88 5 SER B N 1
ATOM 2165 C CA . SER B 1 5 ? 1.127 -30.656 8.281 1 85.88 5 SER B CA 1
ATOM 2166 C C . SER B 1 5 ? 1.576 -29.203 8.148 1 85.88 5 SER B C 1
ATOM 2168 O O . SER B 1 5 ? 1.068 -28.328 8.844 1 85.88 5 SER B O 1
ATOM 2170 N N . ILE B 1 6 ? 2.596 -28.922 7.367 1 86.38 6 ILE B N 1
ATOM 2171 C CA . ILE B 1 6 ? 3.082 -27.578 7.133 1 86.38 6 ILE B CA 1
ATOM 2172 C C . ILE B 1 6 ? 1.964 -26.719 6.535 1 86.38 6 ILE B C 1
ATOM 2174 O O . ILE B 1 6 ? 1.821 -25.547 6.883 1 86.38 6 ILE B O 1
ATOM 2178 N N . LEU B 1 7 ? 1.212 -27.297 5.672 1 91 7 LEU B N 1
ATOM 2179 C CA . LEU B 1 7 ? 0.093 -26.578 5.062 1 91 7 LEU B CA 1
ATOM 2180 C C . LEU B 1 7 ? -0.92 -26.156 6.117 1 91 7 LEU B C 1
ATOM 2182 O O . LEU B 1 7 ? -1.43 -25.031 6.074 1 91 7 LEU B O 1
ATOM 2186 N N . GLU B 1 8 ? -1.135 -27.016 7.027 1 91.94 8 GLU B N 1
ATOM 2187 C CA . GLU B 1 8 ? -2.07 -26.719 8.102 1 91.94 8 GLU B CA 1
ATOM 2188 C C . GLU B 1 8 ? -1.541 -25.578 8.992 1 91.94 8 GLU B C 1
ATOM 2190 O O . GLU B 1 8 ? -2.305 -24.734 9.438 1 91.94 8 GLU B O 1
ATOM 2195 N N . LYS B 1 9 ? -0.275 -25.641 9.219 1 93.12 9 LYS B N 1
ATOM 2196 C CA . LYS B 1 9 ? 0.352 -24.578 10.023 1 93.12 9 LYS B CA 1
ATOM 2197 C C . LYS B 1 9 ? 0.273 -23.234 9.312 1 93.12 9 LYS B C 1
ATOM 2199 O O . LYS B 1 9 ? -0.048 -22.219 9.938 1 93.12 9 LYS B O 1
ATOM 2204 N N . ILE B 1 10 ? 0.565 -23.234 8.062 1 94.69 10 ILE B N 1
ATOM 2205 C CA . ILE B 1 10 ? 0.51 -22.016 7.262 1 94.69 10 ILE B CA 1
ATOM 2206 C C . ILE B 1 10 ? -0.919 -21.484 7.238 1 94.69 10 ILE B C 1
ATOM 2208 O O . ILE B 1 10 ? -1.144 -20.281 7.438 1 94.69 10 ILE B O 1
ATOM 2212 N N . TYR B 1 11 ? -1.85 -22.359 7.035 1 95.69 11 TYR B N 1
ATOM 2213 C CA . TYR B 1 11 ? -3.252 -21.969 7 1 95.69 11 TYR B CA 1
ATOM 2214 C C . TYR B 1 11 ? -3.662 -21.297 8.305 1 95.69 11 TYR B C 1
ATOM 2216 O O . TYR B 1 11 ? -4.305 -20.25 8.297 1 95.69 11 TYR B O 1
ATOM 2224 N N . ALA B 1 12 ? -3.334 -21.906 9.406 1 97.12 12 ALA B N 1
ATOM 2225 C CA . ALA B 1 1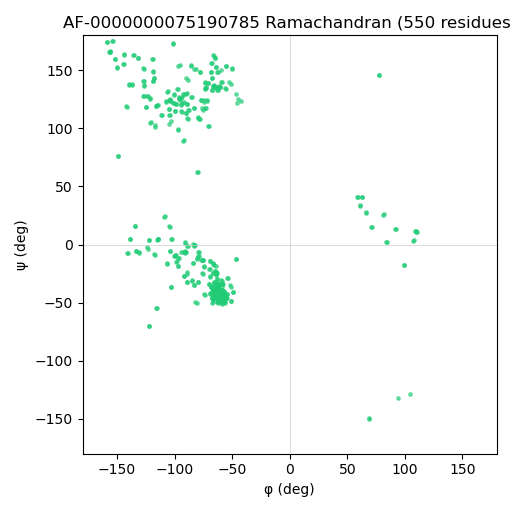2 ? -3.725 -21.406 10.719 1 97.12 12 ALA B CA 1
ATOM 2226 C C . ALA B 1 12 ? -3.184 -20 10.945 1 97.12 12 ALA B C 1
ATOM 2228 O O . ALA B 1 12 ? -3.91 -19.109 11.398 1 97.12 12 ALA B O 1
ATOM 2229 N N . GLN B 1 13 ? -1.934 -19.828 10.641 1 97.94 13 GLN B N 1
ATOM 2230 C CA . GLN B 1 13 ? -1.333 -18.5 10.812 1 97.94 13 GLN B CA 1
ATOM 2231 C C . GLN B 1 13 ? -1.93 -17.5 9.836 1 97.94 13 GLN B C 1
ATOM 2233 O O . GLN B 1 13 ? -2.189 -16.359 10.195 1 97.94 13 GLN B O 1
ATOM 2238 N N . ARG B 1 14 ? -2.15 -17.922 8.602 1 98 14 ARG B N 1
ATOM 2239 C CA . ARG B 1 14 ? -2.717 -17.016 7.605 1 98 14 ARG B CA 1
ATOM 2240 C C . ARG B 1 14 ? -4.129 -16.578 7.992 1 98 14 ARG B C 1
ATOM 2242 O O . ARG B 1 14 ? -4.523 -15.445 7.742 1 98 14 ARG B O 1
ATOM 2249 N N . ALA B 1 15 ? -4.863 -17.531 8.539 1 98.38 15 ALA B N 1
ATOM 2250 C CA . ALA B 1 15 ? -6.203 -17.203 9.016 1 98.38 15 ALA B CA 1
ATOM 2251 C C . ALA B 1 15 ? -6.16 -16.078 10.047 1 98.38 15 ALA B C 1
ATOM 2253 O O . ALA B 1 15 ? -6.992 -15.164 10.008 1 98.38 15 ALA B O 1
ATOM 2254 N N . LYS B 1 16 ? -5.195 -16.109 10.922 1 98.62 16 LYS B N 1
ATOM 2255 C CA . LYS B 1 16 ? -5.02 -15.039 11.906 1 98.62 16 LYS B CA 1
ATOM 2256 C C . LYS B 1 16 ? -4.652 -13.719 11.227 1 98.62 16 LYS B C 1
ATOM 2258 O O . LYS B 1 16 ? -5.156 -12.656 11.602 1 98.62 16 LYS B O 1
ATOM 2263 N N . ASP B 1 17 ? -3.777 -13.789 10.234 1 98.5 17 ASP B N 1
ATOM 2264 C CA . ASP B 1 17 ? -3.375 -12.602 9.484 1 98.5 17 ASP B CA 1
ATOM 2265 C C . ASP B 1 17 ? -4.578 -11.945 8.812 1 98.5 17 ASP B C 1
ATOM 2267 O O . ASP B 1 17 ? -4.723 -10.719 8.844 1 98.5 17 ASP B O 1
ATOM 2271 N N . VAL B 1 18 ? -5.387 -12.766 8.172 1 98.62 18 VAL B N 1
ATOM 2272 C CA . VAL B 1 18 ? -6.543 -12.281 7.426 1 98.62 18 VAL B CA 1
ATOM 2273 C C . VAL B 1 18 ? -7.57 -11.695 8.391 1 98.62 18 VAL B C 1
ATOM 2275 O O . VAL B 1 18 ? -8.188 -10.664 8.102 1 98.62 18 VAL B O 1
ATOM 2278 N N . GLU B 1 19 ? -7.762 -12.383 9.523 1 98.56 19 GLU B N 1
ATOM 2279 C CA . GLU B 1 19 ? -8.672 -11.859 10.539 1 98.56 19 GLU B CA 1
ATOM 2280 C C . GLU B 1 19 ? -8.234 -10.477 11.016 1 98.56 19 GLU B C 1
ATOM 2282 O O . GLU B 1 19 ? -9.055 -9.57 11.125 1 98.56 19 GLU B O 1
ATOM 2287 N N . LEU B 1 20 ? -6.988 -10.344 11.25 1 98 20 LEU B N 1
ATOM 2288 C CA . LEU B 1 20 ? -6.465 -9.055 11.688 1 98 20 LEU B CA 1
ATOM 2289 C C . LEU B 1 20 ? -6.672 -7.992 10.609 1 98 20 LEU B C 1
ATOM 2291 O O . LEU B 1 20 ? -7.164 -6.898 10.891 1 98 20 LEU B O 1
ATOM 2295 N N . ALA B 1 21 ? -6.297 -8.266 9.375 1 98 21 ALA B N 1
ATOM 2296 C CA . ALA B 1 21 ? -6.434 -7.328 8.266 1 98 21 ALA B CA 1
ATOM 2297 C C . ALA B 1 21 ? -7.891 -6.926 8.062 1 98 21 ALA B C 1
ATOM 2299 O O . ALA B 1 21 ? -8.203 -5.742 7.902 1 98 21 ALA B O 1
ATOM 2300 N N . SER B 1 22 ? -8.773 -7.91 8.164 1 98.44 22 SER B N 1
ATOM 2301 C CA . SER B 1 22 ? -10.18 -7.684 7.855 1 98.44 22 SER B CA 1
ATOM 2302 C C . SER B 1 22 ? -10.914 -7.078 9.047 1 98.44 22 SER B C 1
ATOM 2304 O O . SER B 1 22 ? -12.109 -6.797 8.969 1 98.44 22 SER B O 1
ATOM 2306 N N . SER B 1 23 ? -10.219 -6.887 10.125 1 98 23 SER B N 1
ATOM 2307 C CA . SER B 1 23 ? -10.82 -6.246 11.289 1 98 23 SER B CA 1
ATOM 2308 C C . SER B 1 23 ? -10.164 -4.902 11.586 1 98 23 SER B C 1
ATOM 2310 O O . SER B 1 23 ? -10.477 -4.262 12.594 1 98 23 SER B O 1
ATOM 2312 N N . THR B 1 24 ? -9.297 -4.492 10.789 1 97.5 24 THR B N 1
ATOM 2313 C CA . THR B 1 24 ? -8.594 -3.225 10.953 1 97.5 24 THR B CA 1
ATOM 2314 C C . THR B 1 24 ? -9.312 -2.104 10.211 1 97.5 24 THR B C 1
ATOM 2316 O O . THR B 1 24 ? -9.602 -2.227 9.016 1 97.5 24 THR B O 1
ATOM 2319 N N . PRO B 1 25 ? -9.594 -0.959 10.875 1 97.38 25 PRO B N 1
ATOM 2320 C CA . PRO B 1 25 ? -10.203 0.169 10.172 1 97.38 25 PRO B CA 1
ATOM 2321 C C . PRO B 1 25 ? -9.398 0.622 8.961 1 97.38 25 PRO B C 1
ATOM 2323 O O . PRO B 1 25 ? -8.172 0.77 9.055 1 97.38 25 PRO B O 1
ATOM 2326 N N . GLY B 1 26 ? -10.062 0.839 7.891 1 97.69 26 GLY B N 1
ATOM 2327 C CA . GLY B 1 26 ? -9.414 1.194 6.641 1 97.69 26 GLY B CA 1
ATOM 2328 C C . GLY B 1 26 ? -9.258 0.017 5.695 1 97.69 26 GLY B C 1
ATOM 2329 O O . GLY B 1 26 ? -9.031 0.202 4.5 1 97.69 26 GLY B O 1
ATOM 2330 N N . THR B 1 27 ? -9.391 -1.246 6.285 1 98.38 27 THR B N 1
ATOM 2331 C CA . THR B 1 27 ? -9.266 -2.422 5.43 1 98.38 27 THR B CA 1
ATOM 2332 C C . THR B 1 27 ? -10.375 -3.426 5.719 1 98.38 27 THR B C 1
ATOM 2334 O O . THR B 1 27 ? -10.25 -4.609 5.406 1 98.38 27 THR B O 1
ATOM 2337 N N . LEU B 1 28 ? -11.414 -2.988 6.395 1 98.44 28 LEU B N 1
ATOM 2338 C CA . LEU B 1 28 ? -12.586 -3.842 6.547 1 98.44 28 LEU B CA 1
ATOM 2339 C C . LEU B 1 28 ? -13.109 -4.301 5.191 1 98.44 28 LEU B C 1
ATOM 2341 O O . LEU B 1 28 ? -12.852 -3.656 4.172 1 98.44 28 LEU B O 1
ATOM 2345 N N . PRO B 1 29 ? -13.789 -5.465 5.191 1 98.56 29 PRO B N 1
ATOM 2346 C CA . PRO B 1 29 ? -14.359 -5.895 3.914 1 98.56 29 PRO B CA 1
ATOM 2347 C C . PRO B 1 29 ? -15.148 -4.789 3.223 1 98.56 29 PRO B C 1
ATOM 2349 O O . PRO B 1 29 ? -15.023 -4.598 2.01 1 98.56 29 PRO B O 1
ATOM 2352 N N . GLU B 1 30 ? -15.914 -4.039 3.988 1 98.44 30 GLU B N 1
ATOM 2353 C CA . GLU B 1 30 ? -16.703 -2.955 3.41 1 98.44 30 GLU B CA 1
ATOM 2354 C C . GLU B 1 30 ? -15.812 -1.841 2.879 1 98.44 30 GLU B C 1
ATOM 2356 O O . GLU B 1 30 ? -16.156 -1.171 1.903 1 98.44 30 GLU B O 1
ATOM 2361 N N . ASP B 1 31 ? -14.688 -1.542 3.576 1 98.69 31 ASP B N 1
ATOM 2362 C CA . ASP B 1 31 ? -13.742 -0.557 3.066 1 98.69 31 ASP B CA 1
ATOM 2363 C C . ASP B 1 31 ? -13.203 -0.966 1.696 1 98.69 31 ASP B C 1
ATOM 2365 O O . ASP B 1 31 ? -13.18 -0.156 0.767 1 98.69 31 ASP B O 1
ATOM 2369 N N . ILE B 1 32 ? -12.812 -2.209 1.608 1 98.81 32 ILE B N 1
ATOM 2370 C CA . ILE B 1 32 ? -12.25 -2.727 0.363 1 98.81 32 ILE B CA 1
ATOM 2371 C C . ILE B 1 32 ? -13.289 -2.611 -0.752 1 98.81 32 ILE B C 1
ATOM 2373 O O . ILE B 1 32 ? -12.969 -2.191 -1.866 1 98.81 32 ILE B O 1
ATOM 2377 N N . ASP B 1 33 ? -14.531 -2.955 -0.461 1 98.62 33 ASP B N 1
ATOM 2378 C CA . ASP B 1 33 ? -15.609 -2.85 -1.439 1 98.62 33 ASP B CA 1
ATOM 2379 C C . ASP B 1 33 ? -15.742 -1.419 -1.956 1 98.62 33 ASP B C 1
ATOM 2381 O O . ASP B 1 33 ? -15.922 -1.2 -3.156 1 98.62 33 ASP B O 1
ATOM 2385 N N . VAL B 1 34 ? -15.625 -0.491 -1.063 1 98.75 34 VAL B N 1
ATOM 2386 C CA . VAL B 1 34 ? -15.75 0.912 -1.445 1 98.75 34 VAL B CA 1
ATOM 2387 C C . VAL B 1 34 ? -14.578 1.306 -2.346 1 98.75 34 VAL B C 1
ATOM 2389 O O . VAL B 1 34 ? -14.773 1.939 -3.385 1 98.75 34 VAL B O 1
ATOM 2392 N N . TYR B 1 35 ? -13.359 0.932 -1.949 1 98.81 35 TYR B N 1
ATOM 2393 C CA . TYR B 1 35 ? -12.203 1.238 -2.779 1 98.81 35 TYR B CA 1
ATOM 2394 C C . TYR B 1 35 ? -12.383 0.702 -4.195 1 98.81 35 TYR B C 1
ATOM 2396 O O . TYR B 1 35 ? -12.109 1.399 -5.172 1 98.81 35 TYR B O 1
ATOM 2404 N N . LEU B 1 36 ? -12.836 -0.55 -4.285 1 98.75 36 LEU B N 1
ATOM 2405 C CA . LEU B 1 36 ? -13.039 -1.176 -5.586 1 98.75 36 LEU B CA 1
ATOM 2406 C C . LEU B 1 36 ? -14.141 -0.463 -6.363 1 98.75 36 LEU B C 1
ATOM 2408 O O . LEU B 1 36 ? -14.008 -0.238 -7.57 1 98.75 36 LEU B O 1
ATOM 2412 N N . SER B 1 37 ? -15.227 -0.119 -5.688 1 98.38 37 SER B N 1
ATOM 2413 C CA . SER B 1 37 ? -16.328 0.575 -6.348 1 98.38 37 SER B CA 1
ATOM 2414 C C . SER B 1 37 ? -15.898 1.95 -6.844 1 98.38 37 SER B C 1
ATOM 2416 O O . SER B 1 37 ? -16.453 2.473 -7.812 1 98.38 37 SER B O 1
ATOM 2418 N N . MET B 1 38 ? -14.891 2.549 -6.211 1 98.12 38 MET B N 1
ATOM 2419 C CA . MET B 1 38 ? -14.352 3.846 -6.609 1 98.12 38 MET B CA 1
ATOM 2420 C C . MET B 1 38 ? -13.352 3.693 -7.75 1 98.12 38 MET B C 1
ATOM 2422 O O . MET B 1 38 ? -12.734 4.672 -8.18 1 98.12 38 MET B O 1
ATOM 2426 N N . ASN B 1 39 ? -13.117 2.443 -8.195 1 97.75 39 ASN B N 1
ATOM 2427 C CA . ASN B 1 39 ? -12.203 2.113 -9.281 1 97.75 39 ASN B CA 1
ATOM 2428 C C . ASN B 1 39 ? -10.766 2.498 -8.938 1 97.75 39 ASN B C 1
ATOM 2430 O O . ASN B 1 39 ? -10.039 3.023 -9.789 1 97.75 39 ASN B O 1
ATOM 2434 N N . LEU B 1 40 ? -10.406 2.232 -7.68 1 98.31 40 LEU B N 1
ATOM 2435 C CA . LEU B 1 40 ? -9.047 2.559 -7.266 1 98.31 40 LEU B CA 1
ATOM 2436 C C . LEU B 1 40 ? -8.078 1.444 -7.648 1 98.31 40 LEU B C 1
ATOM 2438 O O . LEU B 1 40 ? -6.859 1.638 -7.617 1 98.31 40 LEU B O 1
ATOM 2442 N N . ALA B 1 41 ? -8.578 0.263 -7.969 1 98.25 41 ALA B N 1
ATOM 2443 C CA . ALA B 1 41 ? -7.723 -0.808 -8.477 1 98.25 41 ALA B CA 1
ATOM 2444 C C . ALA B 1 41 ? -7.246 -0.506 -9.891 1 98.25 41 ALA B C 1
ATOM 2446 O O . ALA B 1 41 ? -8.008 0.006 -10.719 1 98.25 41 ALA B O 1
ATOM 2447 N N . PRO B 1 42 ? -5.945 -0.812 -10.172 1 97.69 42 PRO B N 1
ATOM 2448 C CA . PRO B 1 42 ? -5.504 -0.614 -11.555 1 97.69 42 PRO B CA 1
ATOM 2449 C C . PRO B 1 42 ? -6.211 -1.541 -12.539 1 97.69 42 PRO B C 1
ATOM 2451 O O . PRO B 1 42 ? -6.777 -2.559 -12.133 1 97.69 42 PRO B O 1
ATOM 2454 N N . PRO B 1 43 ? -6.184 -1.188 -13.805 1 97.5 43 PRO B N 1
ATOM 2455 C CA . PRO B 1 43 ? -6.906 -1.987 -14.797 1 97.5 43 PRO B CA 1
ATOM 2456 C C . PRO B 1 43 ? -6.371 -3.412 -14.914 1 97.5 43 PRO B C 1
ATOM 2458 O O . PRO B 1 43 ? -5.16 -3.631 -14.797 1 97.5 43 PRO B O 1
ATOM 2461 N N . LEU B 1 44 ? -7.238 -4.312 -15.227 1 97.94 44 LEU B N 1
ATOM 2462 C CA . LEU B 1 44 ? -6.91 -5.723 -15.391 1 97.94 44 LEU B CA 1
ATOM 2463 C C . LEU B 1 44 ? -6.43 -6.008 -16.812 1 97.94 44 LEU B C 1
ATOM 2465 O O . LEU B 1 44 ? -6.746 -5.258 -17.734 1 97.94 44 LEU B O 1
ATOM 2469 N N . ILE B 1 45 ? -5.645 -7.027 -16.938 1 98.31 45 ILE B N 1
ATOM 2470 C CA . ILE B 1 45 ? -5.453 -7.711 -18.219 1 98.31 45 ILE B CA 1
ATOM 2471 C C . ILE B 1 45 ? -5.898 -9.164 -18.094 1 98.31 45 ILE B C 1
ATOM 2473 O O . ILE B 1 45 ? -6.066 -9.68 -16.984 1 98.31 45 ILE B O 1
ATOM 2477 N N . SER B 1 46 ? -6.164 -9.734 -19.266 1 98 46 SER B N 1
ATOM 2478 C CA . SER B 1 46 ? -6.57 -11.133 -19.266 1 98 46 SER B CA 1
ATOM 2479 C C . SER B 1 46 ? -5.391 -12.047 -18.953 1 98 46 SER B C 1
ATOM 2481 O O . SER B 1 46 ? -4.438 -12.125 -19.734 1 98 46 SER B O 1
ATOM 2483 N N . PHE B 1 47 ? -5.535 -12.734 -17.875 1 98.5 47 PHE B N 1
ATOM 2484 C CA . PHE B 1 47 ? -4.531 -13.719 -17.484 1 98.5 47 PHE B CA 1
ATOM 2485 C C . PHE B 1 47 ? -4.395 -14.812 -18.531 1 98.5 47 PHE B C 1
ATOM 2487 O O . PHE B 1 47 ? -3.285 -15.125 -18.969 1 98.5 47 PHE B O 1
ATOM 2494 N N . VAL B 1 48 ? -5.465 -15.312 -18.969 1 97.62 48 VAL B N 1
ATOM 2495 C CA . VAL B 1 48 ? -5.508 -16.406 -19.938 1 97.62 48 VAL B CA 1
ATOM 2496 C C . VAL B 1 48 ? -4.859 -15.969 -21.25 1 97.62 48 VAL B C 1
ATOM 2498 O O . VAL B 1 48 ? -3.988 -16.656 -21.781 1 97.62 48 VAL B O 1
ATOM 2501 N N . GLU B 1 49 ? -5.238 -14.828 -21.719 1 95.75 49 GLU B N 1
ATOM 2502 C CA . GLU B 1 49 ? -4.699 -14.336 -22.984 1 95.75 49 GLU B CA 1
ATOM 2503 C C . GLU B 1 49 ? -3.219 -13.992 -22.859 1 95.75 49 GLU B C 1
ATOM 2505 O O . GLU B 1 49 ? -2.443 -14.219 -23.797 1 95.75 49 GLU B O 1
ATOM 2510 N N . ARG B 1 50 ? -2.881 -13.469 -21.719 1 96.12 50 ARG B N 1
ATOM 2511 C CA . ARG B 1 50 ? -1.485 -13.086 -21.531 1 96.12 50 ARG B CA 1
ATOM 2512 C C . ARG B 1 50 ? -0.576 -14.312 -21.531 1 96.12 50 ARG B C 1
ATOM 2514 O O . ARG B 1 50 ? 0.553 -14.25 -22.031 1 96.12 50 ARG B O 1
ATOM 2521 N N . LEU B 1 51 ? -1.048 -15.422 -21 1 94.81 51 LEU B N 1
ATOM 2522 C CA . LEU B 1 51 ? -0.28 -16.656 -20.938 1 94.81 51 LEU B CA 1
ATOM 2523 C C . LEU B 1 51 ? -0.026 -17.219 -22.344 1 94.81 51 LEU B C 1
ATOM 2525 O O . LEU B 1 51 ? 0.867 -18.047 -22.531 1 94.81 51 LEU B O 1
ATOM 2529 N N . LYS B 1 52 ? -0.769 -16.75 -23.25 1 88.94 52 LYS B N 1
ATOM 2530 C CA . LYS B 1 52 ? -0.638 -17.266 -24.625 1 88.94 52 LYS B CA 1
ATOM 2531 C C . LYS B 1 52 ? 0.331 -16.406 -25.438 1 88.94 52 LYS B C 1
ATOM 2533 O O . LYS B 1 52 ? 0.647 -16.734 -26.578 1 88.94 52 LYS B O 1
ATOM 2538 N N . GLN B 1 53 ? 0.734 -15.312 -24.797 1 86.06 53 GLN B N 1
ATOM 2539 C CA . GLN B 1 53 ? 1.641 -14.391 -25.484 1 86.06 53 GLN B CA 1
ATOM 2540 C C . GLN B 1 53 ? 3.07 -14.547 -24.969 1 86.06 53 GLN B C 1
ATOM 2542 O O . GLN B 1 53 ? 3.348 -14.297 -23.797 1 86.06 53 GLN B O 1
ATOM 2547 N N . ASN B 1 54 ? 3.977 -15.148 -25.734 1 77.81 54 ASN B N 1
ATOM 2548 C CA . ASN B 1 54 ? 5.375 -15.352 -25.375 1 77.81 54 ASN B CA 1
ATOM 2549 C C . ASN B 1 54 ? 6.316 -14.828 -26.453 1 77.81 54 ASN B C 1
ATOM 2551 O O . ASN B 1 54 ? 5.918 -14.664 -27.609 1 77.81 54 ASN B O 1
ATOM 2555 N N . PRO B 1 55 ? 7.508 -14.477 -25.781 1 68.38 55 PRO B N 1
ATOM 2556 C CA . PRO B 1 55 ? 8.523 -14.141 -26.781 1 68.38 55 PRO B CA 1
ATOM 2557 C C . PRO B 1 55 ? 8.852 -15.305 -27.703 1 68.38 55 PRO B C 1
ATOM 2559 O O . PRO B 1 55 ? 8.711 -16.469 -27.312 1 68.38 55 PRO B O 1
ATOM 2562 N N . GLY B 1 56 ? 8.938 -14.852 -29.031 1 63.59 56 GLY B N 1
ATOM 2563 C CA . GLY B 1 56 ? 9.305 -15.82 -30.047 1 63.59 56 GLY B CA 1
ATOM 2564 C C . GLY B 1 56 ? 8.133 -16.281 -30.891 1 63.59 56 GLY B C 1
ATOM 2565 O O . GLY B 1 56 ? 7.27 -15.469 -31.25 1 63.59 56 GLY B O 1
ATOM 2566 N N . SER B 1 57 ? 8.141 -17.703 -30.891 1 59.56 57 SER B N 1
ATOM 2567 C CA . SER B 1 57 ? 7.125 -18.266 -31.766 1 59.56 57 SER B CA 1
ATOM 2568 C C . SER B 1 57 ? 5.871 -18.641 -30.984 1 59.56 57 SER B C 1
ATOM 2570 O O . SER B 1 57 ? 5.891 -18.719 -29.75 1 59.56 57 SER B O 1
ATOM 2572 N N . THR B 1 58 ? 4.777 -18.656 -31.562 1 57.69 58 THR B N 1
ATOM 2573 C CA . THR B 1 58 ? 3.48 -19.078 -31.031 1 57.69 58 THR B CA 1
ATOM 2574 C C . THR B 1 58 ? 3.598 -20.406 -30.297 1 57.69 58 THR B C 1
ATOM 2576 O O . THR B 1 58 ? 2.725 -20.75 -29.5 1 57.69 58 THR B O 1
ATOM 2579 N N . SER B 1 59 ? 4.734 -21.078 -30.469 1 66.44 59 SER B N 1
ATOM 2580 C CA . SER B 1 59 ? 4.852 -22.406 -29.859 1 66.44 59 SER B CA 1
ATOM 2581 C C . SER B 1 59 ? 5.719 -22.359 -28.609 1 66.44 59 SER B C 1
ATOM 2583 O O . SER B 1 59 ? 5.914 -23.391 -27.953 1 66.44 59 SER B O 1
ATOM 2585 N N . SER B 1 60 ? 5.938 -21.203 -28.141 1 82.5 60 SER B N 1
ATOM 2586 C CA . SER B 1 60 ? 6.848 -21.141 -27 1 82.5 60 SER B CA 1
ATOM 2587 C C . SER B 1 60 ? 6.094 -21.266 -25.672 1 82.5 60 SER B C 1
ATOM 2589 O O . SER B 1 60 ? 4.914 -20.938 -25.594 1 82.5 60 SER B O 1
ATOM 2591 N N . ILE B 1 61 ? 6.789 -21.969 -24.734 1 92.5 61 ILE B N 1
ATOM 2592 C CA . ILE B 1 61 ? 6.266 -22.125 -23.391 1 92.5 61 ILE B CA 1
ATOM 2593 C C . ILE B 1 61 ? 6.391 -20.797 -22.641 1 92.5 61 ILE B C 1
ATOM 2595 O O . ILE B 1 61 ? 7.391 -20.094 -22.766 1 92.5 61 ILE B O 1
ATOM 2599 N N . SER B 1 62 ? 5.32 -20.438 -21.938 1 95.19 62 SER B N 1
ATOM 2600 C CA . SER B 1 62 ? 5.301 -19.172 -21.219 1 95.19 62 SER B CA 1
ATOM 2601 C C . SER B 1 62 ? 5.988 -19.297 -19.859 1 95.19 62 SER B C 1
ATOM 2603 O O . SER B 1 62 ? 6.02 -20.391 -19.281 1 95.19 62 SER B O 1
ATOM 2605 N N . LEU B 1 63 ? 6.543 -18.188 -19.422 1 96.31 63 LEU B N 1
ATOM 2606 C CA . LEU B 1 63 ? 7.195 -18.141 -18.109 1 96.31 63 LEU B CA 1
ATOM 2607 C C . LEU B 1 63 ? 6.355 -17.344 -17.125 1 96.31 63 LEU B C 1
ATOM 2609 O O . LEU B 1 63 ? 5.949 -16.219 -17.406 1 96.31 63 LEU B O 1
ATOM 2613 N N . MET B 1 64 ? 6.012 -17.969 -16.031 1 98.25 64 MET B N 1
ATOM 2614 C CA . MET B 1 64 ? 5.582 -17.281 -14.812 1 98.25 64 MET B CA 1
ATOM 2615 C C . MET B 1 64 ? 6.734 -17.125 -13.828 1 98.25 64 MET B C 1
ATOM 2617 O O . MET B 1 64 ? 7.078 -18.078 -13.125 1 98.25 64 MET B O 1
ATOM 2621 N N . ALA B 1 65 ? 7.312 -15.938 -13.859 1 98.31 65 ALA B N 1
ATOM 2622 C CA . ALA B 1 65 ? 8.492 -15.672 -13.047 1 98.31 65 ALA B CA 1
ATOM 2623 C C . ALA B 1 65 ? 8.109 -15.266 -11.625 1 98.31 65 ALA B C 1
ATOM 2625 O O . ALA B 1 65 ? 7.352 -14.312 -11.43 1 98.31 65 ALA B O 1
ATOM 2626 N N . GLU B 1 66 ? 8.695 -15.984 -10.672 1 98.75 66 GLU B N 1
ATOM 2627 C CA . GLU B 1 66 ? 8.242 -15.812 -9.297 1 98.75 66 GLU B CA 1
ATOM 2628 C C . GLU B 1 66 ? 9.266 -15.031 -8.469 1 98.75 66 GLU B C 1
ATOM 2630 O O . GLU B 1 66 ? 10.469 -15.281 -8.57 1 98.75 66 GLU B O 1
ATOM 2635 N N . ILE B 1 67 ? 8.797 -14.055 -7.766 1 98.56 67 ILE B N 1
ATOM 2636 C CA . ILE B 1 67 ? 9.562 -13.352 -6.75 1 98.56 67 ILE B CA 1
ATOM 2637 C C . ILE B 1 67 ? 9.312 -13.977 -5.379 1 98.56 67 ILE B C 1
ATOM 2639 O O . ILE B 1 67 ? 8.188 -13.922 -4.863 1 98.56 67 ILE B O 1
ATOM 2643 N N . LYS B 1 68 ? 10.344 -14.57 -4.793 1 97.44 68 LYS B N 1
ATOM 2644 C CA . LYS B 1 68 ? 10.258 -15.328 -3.551 1 97.44 68 LYS B CA 1
ATOM 2645 C C . LYS B 1 68 ? 11.484 -15.086 -2.674 1 97.44 68 LYS B C 1
ATOM 2647 O O . LYS B 1 68 ? 12.602 -15.461 -3.043 1 97.44 68 LYS B O 1
ATOM 2652 N N . ARG B 1 69 ? 11.266 -14.547 -1.507 1 98.12 69 ARG B N 1
ATOM 2653 C CA . ARG B 1 69 ? 12.375 -14.25 -0.607 1 98.12 69 ARG B CA 1
ATOM 2654 C C . ARG B 1 69 ? 12.781 -15.492 0.177 1 98.12 69 ARG B C 1
ATOM 2656 O O . ARG B 1 69 ? 13.961 -15.672 0.501 1 98.12 69 ARG B O 1
ATOM 2663 N N . ALA B 1 70 ? 11.836 -16.297 0.512 1 97.56 70 ALA B N 1
ATOM 2664 C CA . ALA B 1 70 ? 12.055 -17.484 1.346 1 97.56 70 ALA B CA 1
ATOM 2665 C C . ALA B 1 70 ? 10.961 -18.516 1.124 1 97.56 70 ALA B C 1
ATOM 2667 O O . ALA B 1 70 ? 9.961 -18.25 0.459 1 97.56 70 ALA B O 1
ATOM 2668 N N . SER B 1 71 ? 11.172 -19.688 1.569 1 94.12 71 SER B N 1
ATOM 2669 C CA . SER B 1 71 ? 10.18 -20.75 1.597 1 94.12 71 SER B CA 1
ATOM 2670 C C . SER B 1 71 ? 10.336 -21.641 2.832 1 94.12 71 SER B C 1
ATOM 2672 O O . SER B 1 71 ? 11.414 -21.672 3.436 1 94.12 71 SER B O 1
ATOM 2674 N N . PRO B 1 72 ? 9.273 -22.281 3.236 1 90.88 72 PRO B N 1
ATOM 2675 C CA . PRO B 1 72 ? 9.391 -23.203 4.363 1 90.88 72 PRO B CA 1
ATOM 2676 C C . PRO B 1 72 ? 10.406 -24.312 4.109 1 90.88 72 PRO B C 1
ATOM 2678 O O . PRO B 1 72 ? 11.07 -24.781 5.039 1 90.88 72 PRO B O 1
ATOM 2681 N N . SER B 1 73 ? 10.547 -24.766 2.92 1 86.44 73 SER B N 1
ATOM 2682 C CA . SER B 1 73 ? 11.383 -25.906 2.568 1 86.44 73 SER B CA 1
ATOM 2683 C C . SER B 1 73 ? 12.852 -25.516 2.486 1 86.44 73 SER B C 1
ATOM 2685 O O . SER B 1 73 ? 13.734 -26.312 2.826 1 86.44 73 SER B O 1
ATOM 2687 N N . LYS B 1 74 ? 13.117 -24.25 2.066 1 90.44 74 LYS B N 1
ATOM 2688 C CA . LYS B 1 74 ? 14.5 -23.891 1.75 1 90.44 74 LYS B CA 1
ATOM 2689 C C . LYS B 1 74 ? 15.008 -22.797 2.678 1 90.44 74 LYS B C 1
ATOM 2691 O O . LYS B 1 74 ? 16.203 -22.5 2.705 1 90.44 74 LYS B O 1
ATOM 2696 N N . GLY B 1 75 ? 14.109 -22.234 3.471 1 93.94 75 GLY B N 1
ATOM 2697 C CA . GLY B 1 75 ? 14.516 -21.062 4.223 1 93.94 75 GLY B CA 1
ATOM 2698 C C . GLY B 1 75 ? 14.758 -19.844 3.342 1 93.94 75 GLY B C 1
ATOM 2699 O O . GLY B 1 75 ? 14.07 -19.656 2.336 1 93.94 75 GLY B O 1
ATOM 2700 N N . PRO B 1 76 ? 15.68 -18.938 3.746 1 96.5 76 PRO B N 1
ATOM 2701 C CA . PRO B 1 76 ? 15.984 -17.75 2.955 1 96.5 76 PRO B CA 1
ATOM 2702 C C . PRO B 1 76 ? 16.562 -18.078 1.58 1 96.5 76 PRO B C 1
ATOM 2704 O O . PRO B 1 76 ? 17.422 -18.953 1.464 1 96.5 76 PRO B O 1
ATOM 2707 N N . ILE B 1 77 ? 16.078 -17.469 0.579 1 96.25 77 ILE B N 1
ATOM 2708 C CA . ILE B 1 77 ? 16.516 -17.656 -0.8 1 96.25 77 ILE B CA 1
ATOM 2709 C C . ILE B 1 77 ? 17.125 -16.375 -1.337 1 96.25 77 ILE B C 1
ATOM 2711 O O . ILE B 1 77 ? 18.266 -16.344 -1.782 1 96.25 77 ILE B O 1
ATOM 2715 N N . ALA B 1 78 ? 16.406 -15.258 -1.279 1 96.25 78 ALA B N 1
ATOM 2716 C CA . ALA B 1 78 ? 16.844 -13.945 -1.759 1 96.25 78 ALA B CA 1
ATOM 2717 C C . ALA B 1 78 ? 16.219 -12.82 -0.933 1 96.25 78 ALA B C 1
ATOM 2719 O O . ALA B 1 78 ? 15.422 -12.039 -1.445 1 96.25 78 ALA B O 1
ATOM 2720 N N . MET B 1 79 ? 16.719 -12.625 0.229 1 96.06 79 MET B N 1
ATOM 2721 C CA . MET B 1 79 ? 16.094 -11.75 1.219 1 96.06 79 MET B CA 1
ATOM 2722 C C . MET B 1 79 ? 16.312 -10.281 0.85 1 96.06 79 MET B C 1
ATOM 2724 O O . MET B 1 79 ? 15.539 -9.414 1.282 1 96.06 79 MET B O 1
ATOM 2728 N N . LYS B 1 80 ? 17.266 -10.023 0.008 1 94.5 80 LYS B N 1
ATOM 2729 C CA . LYS B 1 80 ? 17.609 -8.633 -0.275 1 94.5 80 LYS B CA 1
ATOM 2730 C C . LYS B 1 80 ? 17.047 -8.188 -1.62 1 94.5 80 LYS B C 1
ATOM 2732 O O . LYS B 1 80 ? 17.281 -7.059 -2.055 1 94.5 80 LYS B O 1
ATOM 2737 N N . ILE B 1 81 ? 16.312 -9.062 -2.209 1 96.31 81 ILE B N 1
ATOM 2738 C CA . ILE B 1 81 ? 15.789 -8.75 -3.529 1 96.31 81 ILE B CA 1
ATOM 2739 C C . ILE B 1 81 ? 14.812 -7.574 -3.428 1 96.31 81 ILE B C 1
ATOM 2741 O O . ILE B 1 81 ? 14.031 -7.492 -2.48 1 96.31 81 ILE B O 1
ATOM 2745 N N . ASN B 1 82 ? 14.945 -6.633 -4.352 1 98.19 82 ASN B N 1
ATOM 2746 C CA . ASN B 1 82 ? 13.914 -5.621 -4.535 1 98.19 82 ASN B CA 1
ATOM 2747 C C . ASN B 1 82 ? 12.836 -6.086 -5.508 1 98.19 82 ASN B C 1
ATOM 2749 O O . ASN B 1 82 ? 13.117 -6.312 -6.688 1 98.19 82 ASN B O 1
ATOM 2753 N N . PRO B 1 83 ? 11.656 -6.23 -5.023 1 98.56 83 PRO B N 1
ATOM 2754 C CA . PRO B 1 83 ? 10.648 -6.875 -5.871 1 98.56 83 PRO B CA 1
ATOM 2755 C C . PRO B 1 83 ? 10.344 -6.086 -7.141 1 98.56 83 PRO B C 1
ATOM 2757 O O . PRO B 1 83 ? 10.109 -6.672 -8.195 1 98.56 83 PRO B O 1
ATOM 2760 N N . ALA B 1 84 ? 10.344 -4.77 -7.086 1 98.81 84 ALA B N 1
ATOM 2761 C CA . ALA B 1 84 ? 10.047 -3.938 -8.25 1 98.81 84 ALA B CA 1
ATOM 2762 C C . ALA B 1 84 ? 11.148 -4.055 -9.305 1 98.81 84 ALA B C 1
ATOM 2764 O O . ALA B 1 84 ? 10.859 -4.211 -10.492 1 98.81 84 ALA B O 1
ATOM 2765 N N . GLN B 1 85 ? 12.359 -3.977 -8.875 1 98.06 85 GLN B N 1
ATOM 2766 C CA . GLN B 1 85 ? 13.477 -4.121 -9.797 1 98.06 85 GLN B CA 1
ATOM 2767 C C . GLN B 1 85 ? 13.492 -5.504 -10.438 1 98.06 85 GLN B C 1
ATOM 2769 O O . GLN B 1 85 ? 13.711 -5.633 -11.648 1 98.06 85 GLN B O 1
ATOM 2774 N N . GLN B 1 86 ? 13.273 -6.5 -9.625 1 98.25 86 GLN B N 1
ATOM 2775 C CA . GLN B 1 86 ? 13.227 -7.871 -10.125 1 98.25 86 GLN B CA 1
ATOM 2776 C C . GLN B 1 86 ? 12.094 -8.055 -11.125 1 98.25 86 GLN B C 1
ATOM 2778 O O . GLN B 1 86 ? 12.258 -8.742 -12.141 1 98.25 86 GLN B O 1
ATOM 2783 N N . ALA B 1 87 ? 10.961 -7.449 -10.852 1 98.62 87 ALA B N 1
ATOM 2784 C CA . ALA B 1 87 ? 9.812 -7.539 -11.75 1 98.62 87 ALA B CA 1
ATOM 2785 C C . ALA B 1 87 ? 10.133 -6.941 -13.117 1 98.62 87 ALA B C 1
ATOM 2787 O O . ALA B 1 87 ? 9.766 -7.508 -14.148 1 98.62 87 ALA B O 1
ATOM 2788 N N . GLN B 1 88 ? 10.812 -5.828 -13.125 1 98 88 GLN B N 1
ATOM 2789 C CA . GLN B 1 88 ? 11.203 -5.211 -14.391 1 98 88 GLN B CA 1
ATOM 2790 C C . GLN B 1 88 ? 12.148 -6.121 -15.18 1 98 88 GLN B C 1
ATOM 2792 O O . GLN B 1 88 ? 12.016 -6.254 -16.391 1 98 88 GLN B O 1
ATOM 2797 N N . THR B 1 89 ? 13.07 -6.688 -14.453 1 97.5 89 THR B N 1
ATOM 2798 C CA . THR B 1 89 ? 13.992 -7.625 -15.086 1 97.5 89 THR B CA 1
ATOM 2799 C C . THR B 1 89 ? 13.234 -8.789 -15.719 1 97.5 89 THR B C 1
ATOM 2801 O O . THR B 1 89 ? 13.484 -9.141 -16.875 1 97.5 89 THR B O 1
A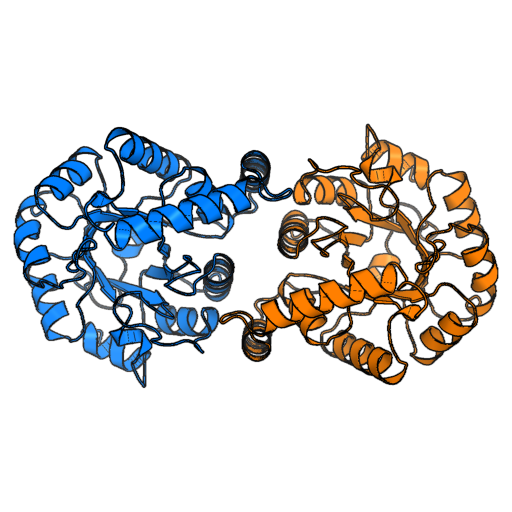TOM 2804 N N . TYR B 1 90 ? 12.305 -9.383 -14.992 1 97.75 90 TYR B N 1
ATOM 2805 C CA . TYR B 1 90 ? 11.492 -10.492 -15.484 1 97.75 90 TYR B CA 1
ATOM 2806 C C . TYR B 1 90 ? 10.688 -10.07 -16.719 1 97.75 90 TYR B C 1
ATOM 2808 O O . TYR B 1 90 ? 10.648 -10.789 -17.703 1 97.75 90 TYR B O 1
ATOM 2816 N N . ALA B 1 91 ? 10.055 -8.891 -16.641 1 97.38 91 ALA B N 1
ATOM 2817 C CA . ALA B 1 91 ? 9.211 -8.391 -17.719 1 97.38 91 ALA B CA 1
ATOM 2818 C C . ALA B 1 91 ? 10.016 -8.18 -18.984 1 97.38 91 ALA B C 1
ATOM 2820 O O . ALA B 1 91 ? 9.602 -8.602 -20.078 1 97.38 91 ALA B O 1
ATOM 2821 N N . ARG B 1 92 ? 11.125 -7.594 -18.859 1 94.75 92 ARG B N 1
ATOM 2822 C CA . ARG B 1 92 ? 11.969 -7.293 -20.016 1 94.75 92 ARG B CA 1
ATOM 2823 C C . ARG B 1 92 ? 12.539 -8.57 -20.609 1 94.75 92 ARG B C 1
ATOM 2825 O O . ARG B 1 92 ? 12.852 -8.617 -21.812 1 94.75 92 ARG B O 1
ATOM 2832 N N . ALA B 1 93 ? 12.68 -9.555 -19.766 1 94.25 93 ALA B N 1
ATOM 2833 C CA . ALA B 1 93 ? 13.188 -10.836 -20.234 1 94.25 93 ALA B CA 1
ATOM 2834 C C . ALA B 1 93 ? 12.094 -11.641 -20.922 1 94.25 93 ALA B C 1
ATOM 2836 O O . ALA B 1 93 ? 12.359 -12.711 -21.484 1 94.25 93 ALA B O 1
ATOM 2837 N N . GLY B 1 94 ? 10.828 -11.203 -20.844 1 94.31 94 GLY B N 1
ATOM 2838 C CA . GLY B 1 94 ? 9.773 -11.812 -21.641 1 94.31 94 GLY B CA 1
ATOM 2839 C C . GLY B 1 94 ? 8.789 -12.617 -20.812 1 94.31 94 GLY B C 1
ATOM 2840 O O . GLY B 1 94 ? 7.93 -13.312 -21.344 1 94.31 94 GLY B O 1
ATOM 2841 N N . ALA B 1 95 ? 8.852 -12.508 -19.484 1 96.19 95 ALA B N 1
ATOM 2842 C CA . ALA B 1 95 ? 7.91 -13.234 -18.641 1 96.19 95 ALA B CA 1
ATOM 2843 C C . ALA B 1 95 ? 6.469 -12.844 -18.953 1 96.19 95 ALA B C 1
ATOM 2845 O O . ALA B 1 95 ? 6.176 -11.672 -19.188 1 96.19 95 ALA B O 1
ATOM 2846 N N . SER B 1 96 ? 5.59 -13.812 -18.969 1 96.88 96 SER B N 1
ATOM 2847 C CA . SER B 1 96 ? 4.172 -13.578 -19.203 1 96.88 96 SER B CA 1
ATOM 2848 C C . SER B 1 96 ? 3.449 -13.195 -17.922 1 96.88 96 SER B C 1
ATOM 2850 O O . SER B 1 96 ? 2.426 -12.508 -17.953 1 96.88 96 SER B O 1
ATOM 2852 N N . VAL B 1 97 ? 3.961 -13.734 -16.859 1 98.38 97 VAL B N 1
ATOM 2853 C CA . VAL B 1 97 ? 3.361 -13.531 -15.547 1 98.38 97 VAL B CA 1
ATOM 2854 C C . VAL B 1 97 ? 4.457 -13.266 -14.516 1 98.38 97 VAL B C 1
ATOM 2856 O O . VAL B 1 97 ? 5.527 -13.875 -14.57 1 98.38 97 VAL B O 1
ATOM 2859 N N . ILE B 1 98 ? 4.27 -12.359 -13.672 1 98.88 98 ILE B N 1
ATOM 2860 C CA . ILE B 1 98 ? 5.082 -12.188 -12.469 1 98.88 98 ILE B CA 1
ATOM 2861 C C . ILE B 1 98 ? 4.305 -12.68 -11.25 1 98.88 98 ILE B C 1
ATOM 2863 O O . ILE B 1 98 ? 3.254 -12.125 -10.914 1 98.88 98 ILE B O 1
ATOM 2867 N N . SER B 1 99 ? 4.754 -13.766 -10.656 1 98.94 99 SER B N 1
ATOM 2868 C CA . SER B 1 99 ? 4.168 -14.328 -9.445 1 98.94 99 SER B CA 1
ATOM 2869 C C . SER B 1 99 ? 4.801 -13.734 -8.188 1 98.94 99 SER B C 1
ATOM 2871 O O . SER B 1 99 ? 6.016 -13.828 -8 1 98.94 99 SER B O 1
ATOM 2873 N N . VAL B 1 100 ? 4.035 -13.109 -7.336 1 98.94 100 VAL B N 1
ATOM 2874 C CA . VAL B 1 100 ? 4.566 -12.453 -6.145 1 98.94 100 VAL B CA 1
ATOM 2875 C C . VAL B 1 100 ? 4.023 -13.141 -4.891 1 98.94 100 VAL B C 1
ATOM 2877 O O . VAL B 1 100 ? 2.809 -13.234 -4.703 1 98.94 100 VAL B O 1
ATOM 2880 N N . LEU B 1 101 ? 4.914 -13.688 -4.078 1 98.75 101 LEU B N 1
ATOM 2881 C CA . LEU B 1 101 ? 4.5 -14.211 -2.779 1 98.75 101 LEU B CA 1
ATOM 2882 C C . LEU B 1 101 ? 4.062 -13.078 -1.853 1 98.75 101 LEU B C 1
ATOM 2884 O O . LEU B 1 101 ? 4.773 -12.078 -1.707 1 98.75 101 LEU B O 1
ATOM 2888 N N . THR B 1 102 ? 2.902 -13.281 -1.206 1 98.69 102 THR B N 1
ATOM 2889 C CA . THR B 1 102 ? 2.424 -12.227 -0.32 1 98.69 102 THR B CA 1
ATOM 2890 C C . THR B 1 102 ? 2.234 -12.75 1.099 1 98.69 102 THR B C 1
ATOM 2892 O O . THR B 1 102 ? 1.74 -12.039 1.973 1 98.69 102 THR B O 1
ATOM 2895 N N . GLU B 1 103 ? 2.578 -14.008 1.362 1 98.19 103 GLU B N 1
ATOM 2896 C CA . GLU B 1 103 ? 2.547 -14.562 2.711 1 98.19 103 GLU B CA 1
ATOM 2897 C C . GLU B 1 103 ? 3.75 -14.102 3.527 1 98.19 103 GLU B C 1
ATOM 2899 O O . GLU B 1 103 ? 4.898 -14.289 3.115 1 98.19 103 GLU B O 1
ATOM 2904 N N . PRO B 1 104 ? 3.512 -13.508 4.668 1 97.5 104 PRO B N 1
ATOM 2905 C CA . PRO B 1 104 ? 4.594 -12.781 5.336 1 97.5 104 PRO B CA 1
ATOM 2906 C C . PRO B 1 104 ? 5.41 -13.672 6.273 1 97.5 104 PRO B C 1
ATOM 2908 O O . PRO B 1 104 ? 6.562 -13.352 6.582 1 97.5 104 PRO B O 1
ATOM 2911 N N . SER B 1 105 ? 4.922 -14.742 6.809 1 97.19 105 SER B N 1
ATOM 2912 C CA . SER B 1 105 ? 5.562 -15.469 7.898 1 97.19 105 SER B CA 1
ATOM 2913 C C . SER B 1 105 ? 6.672 -16.375 7.379 1 97.19 105 SER B C 1
ATOM 2915 O O . SER B 1 105 ? 7.801 -16.328 7.867 1 97.19 105 SER B O 1
ATOM 2917 N N . TRP B 1 106 ? 6.398 -17.172 6.379 1 96 106 TRP B N 1
ATOM 2918 C CA . TRP B 1 106 ? 7.352 -18.156 5.895 1 96 106 TRP B CA 1
ATOM 2919 C C . TRP B 1 106 ? 8.016 -17.703 4.605 1 96 106 TRP B C 1
ATOM 2921 O O . TRP B 1 106 ? 9.211 -17.922 4.398 1 96 106 TRP B O 1
ATOM 2931 N N . PHE B 1 107 ? 7.215 -17.016 3.75 1 97.25 107 PHE B N 1
ATOM 2932 C CA . PHE B 1 107 ? 7.727 -16.641 2.439 1 97.25 107 PHE B CA 1
ATOM 2933 C C . PHE B 1 107 ? 8.25 -15.203 2.455 1 97.25 107 PHE B C 1
ATOM 2935 O O . PHE B 1 107 ? 8.883 -14.758 1.497 1 97.25 107 PHE B O 1
ATOM 2942 N N . LYS B 1 108 ? 7.961 -14.484 3.486 1 97.94 108 LYS B N 1
ATOM 2943 C CA . LYS B 1 108 ? 8.469 -13.133 3.711 1 97.94 108 LYS B CA 1
ATOM 2944 C C . LYS B 1 108 ? 8.031 -12.188 2.6 1 97.94 108 LYS B C 1
ATOM 2946 O O . LYS B 1 108 ? 8.797 -11.32 2.174 1 97.94 108 LYS B O 1
ATOM 2951 N N . GLY B 1 109 ? 6.816 -12.438 2.084 1 98.25 109 GLY B N 1
ATOM 2952 C CA . GLY B 1 109 ? 6.223 -11.539 1.104 1 98.25 109 GLY B CA 1
ATOM 2953 C C . GLY B 1 109 ? 5.184 -10.609 1.701 1 98.25 109 GLY B C 1
ATOM 2954 O O . GLY B 1 109 ? 4.855 -10.719 2.885 1 98.25 109 GLY B O 1
ATOM 2955 N N . SER B 1 110 ? 4.734 -9.68 0.854 1 98.31 110 SER B N 1
ATOM 2956 C CA . SER B 1 110 ? 3.713 -8.734 1.301 1 98.31 110 SER B CA 1
ATOM 2957 C C . SER B 1 110 ? 2.859 -8.25 0.133 1 98.31 110 SER B C 1
ATOM 2959 O O . SER B 1 110 ? 3.268 -8.359 -1.025 1 98.31 110 SER B O 1
ATOM 2961 N N . LEU B 1 111 ? 1.665 -7.742 0.487 1 98.38 111 LEU B N 1
ATOM 2962 C CA . LEU B 1 111 ? 0.824 -7.082 -0.506 1 98.38 111 LEU B CA 1
ATOM 2963 C C . LEU B 1 111 ? 1.522 -5.855 -1.082 1 98.38 111 LEU B C 1
ATOM 2965 O O . LEU B 1 111 ? 1.353 -5.535 -2.26 1 98.38 111 LEU B O 1
ATOM 2969 N N . LEU B 1 112 ? 2.287 -5.199 -0.266 1 98.38 112 LEU B N 1
ATOM 2970 C CA . LEU B 1 112 ? 3.025 -4.035 -0.745 1 98.38 112 LEU B CA 1
ATOM 2971 C C . LEU B 1 112 ? 4.023 -4.434 -1.827 1 98.38 112 LEU B C 1
ATOM 2973 O O . LEU B 1 112 ? 4.176 -3.729 -2.828 1 98.38 112 LEU B O 1
ATOM 2977 N N . ASP B 1 113 ? 4.707 -5.594 -1.611 1 98.75 113 ASP B N 1
ATOM 2978 C CA . ASP B 1 113 ? 5.574 -6.113 -2.666 1 98.75 113 ASP B CA 1
ATOM 2979 C C . ASP B 1 113 ? 4.832 -6.188 -3.998 1 98.75 113 ASP B C 1
ATOM 2981 O O . ASP B 1 113 ? 5.332 -5.711 -5.02 1 98.75 113 ASP B O 1
ATOM 2985 N N . MET B 1 114 ? 3.674 -6.762 -3.939 1 98.88 114 MET B N 1
ATOM 2986 C CA . MET B 1 114 ? 2.916 -6.992 -5.168 1 98.88 114 MET B CA 1
ATOM 2987 C C . MET B 1 114 ? 2.473 -5.676 -5.789 1 98.88 114 MET B C 1
ATOM 2989 O O . MET B 1 114 ? 2.51 -5.516 -7.012 1 98.88 114 MET B O 1
ATOM 2993 N N . ARG B 1 115 ? 2.055 -4.75 -4.945 1 98.69 115 ARG B N 1
ATOM 2994 C CA . ARG B 1 115 ? 1.63 -3.451 -5.457 1 98.69 115 ARG B CA 1
ATOM 2995 C C . ARG B 1 115 ? 2.781 -2.732 -6.152 1 98.69 115 ARG B C 1
ATOM 2997 O O . ARG B 1 115 ? 2.598 -2.146 -7.223 1 98.69 115 ARG B O 1
ATOM 3004 N N . LEU B 1 116 ? 3.949 -2.754 -5.551 1 98.75 116 LEU B N 1
ATOM 3005 C CA . LEU B 1 116 ? 5.109 -2.068 -6.117 1 98.75 116 LEU B CA 1
ATOM 3006 C C . LEU B 1 116 ? 5.59 -2.771 -7.379 1 98.75 116 LEU B C 1
ATOM 3008 O O . LEU B 1 116 ? 6.047 -2.121 -8.32 1 98.75 116 LEU B O 1
ATOM 3012 N N . VAL B 1 117 ? 5.457 -4.09 -7.414 1 98.88 117 VAL B N 1
ATOM 3013 C CA . VAL B 1 117 ? 5.703 -4.855 -8.633 1 98.88 117 VAL B CA 1
ATOM 3014 C C . VAL B 1 117 ? 4.754 -4.391 -9.734 1 98.88 117 VAL B C 1
ATOM 3016 O O . VAL B 1 117 ? 5.191 -4.094 -10.852 1 98.88 117 VAL B O 1
ATOM 3019 N N . ARG B 1 118 ? 3.496 -4.312 -9.414 1 98.88 118 ARG B N 1
ATOM 3020 C CA . ARG B 1 118 ? 2.492 -3.895 -10.391 1 98.88 118 ARG B CA 1
ATOM 3021 C C . ARG B 1 118 ? 2.803 -2.504 -10.93 1 98.88 118 ARG B C 1
ATOM 3023 O O . ARG B 1 118 ? 2.74 -2.277 -12.141 1 98.88 118 ARG B O 1
ATOM 3030 N N . GLN B 1 119 ? 3.162 -1.599 -10.078 1 98.38 119 GLN B N 1
ATOM 3031 C CA . GLN B 1 119 ? 3.496 -0.238 -10.484 1 98.38 119 GLN B CA 1
ATOM 3032 C C . GLN B 1 119 ? 4.723 -0.221 -11.391 1 98.38 119 GLN B C 1
ATOM 3034 O O . GLN B 1 119 ? 4.77 0.527 -12.367 1 98.38 119 GLN B O 1
ATOM 3039 N N . ALA B 1 120 ? 5.652 -1.038 -11.102 1 98.62 120 ALA B N 1
ATOM 3040 C CA . ALA B 1 120 ? 6.934 -1.047 -11.805 1 98.62 120 ALA B CA 1
ATOM 3041 C C . ALA B 1 120 ? 6.754 -1.476 -13.258 1 98.62 120 ALA B C 1
ATOM 3043 O O . ALA B 1 120 ? 7.559 -1.118 -14.125 1 98.62 120 ALA B O 1
ATOM 3044 N N . ILE B 1 121 ? 5.68 -2.213 -13.508 1 98.44 121 ILE B N 1
ATOM 3045 C CA . ILE B 1 121 ? 5.555 -2.773 -14.852 1 98.44 121 ILE B CA 1
ATOM 3046 C C . ILE B 1 121 ? 4.355 -2.148 -15.562 1 98.44 121 ILE B C 1
ATOM 3048 O O . ILE B 1 121 ? 4.055 -2.496 -16.703 1 98.44 121 ILE B O 1
ATOM 3052 N N . ASP B 1 122 ? 3.723 -1.222 -14.977 1 96.88 122 ASP B N 1
ATOM 3053 C CA . ASP B 1 122 ? 2.461 -0.663 -15.453 1 96.88 122 ASP B CA 1
ATOM 3054 C C . ASP B 1 122 ? 2.631 -0.013 -16.828 1 96.88 122 ASP B C 1
ATOM 3056 O O . ASP B 1 122 ? 1.742 -0.102 -17.672 1 96.88 122 ASP B O 1
ATOM 3060 N N . SER B 1 123 ? 3.703 0.576 -17.047 1 95.19 123 SER B N 1
ATOM 3061 C CA . SER B 1 123 ? 3.875 1.378 -18.25 1 95.19 123 SER B CA 1
ATOM 3062 C C . SER B 1 123 ? 4.441 0.542 -19.391 1 95.19 123 SER B C 1
ATOM 3064 O O . SER B 1 123 ? 4.566 1.025 -20.516 1 95.19 123 SER B O 1
ATOM 3066 N N . LEU B 1 124 ? 4.793 -0.67 -19.109 1 95.5 124 LEU B N 1
ATOM 3067 C CA . LEU B 1 124 ? 5.367 -1.521 -20.141 1 95.5 124 LEU B CA 1
ATOM 3068 C C . LEU B 1 124 ? 4.297 -1.973 -21.125 1 95.5 124 LEU B C 1
ATOM 3070 O O . LEU B 1 124 ? 3.195 -2.355 -20.719 1 95.5 124 LEU B O 1
ATOM 3074 N N . PRO B 1 125 ? 4.727 -1.825 -22.391 1 91.12 125 PRO B N 1
ATOM 3075 C CA . PRO B 1 125 ? 3.809 -2.432 -23.359 1 91.12 125 PRO B CA 1
ATOM 3076 C C . PRO B 1 125 ? 3.666 -3.939 -23.172 1 91.12 125 PRO B C 1
ATOM 3078 O O . PRO B 1 125 ? 4.652 -4.625 -22.891 1 91.12 125 PRO B O 1
ATOM 3081 N N . ASN B 1 126 ? 2.586 -4.512 -23.203 1 91.5 126 ASN B N 1
ATOM 3082 C CA . ASN B 1 126 ? 2.322 -5.934 -23.031 1 91.5 126 ASN B CA 1
ATOM 3083 C C . ASN B 1 126 ? 2.822 -6.438 -21.688 1 91.5 126 ASN B C 1
ATOM 3085 O O . ASN B 1 126 ? 3.518 -7.453 -21.609 1 91.5 126 ASN B O 1
ATOM 3089 N N . ARG B 1 127 ? 2.619 -5.637 -20.672 1 96.75 127 ARG B N 1
ATOM 3090 C CA . ARG B 1 127 ? 3.113 -6.012 -19.359 1 96.75 127 ARG B CA 1
ATOM 3091 C C . ARG B 1 127 ? 2.684 -7.43 -19 1 96.75 127 ARG B C 1
ATOM 3093 O O . ARG B 1 127 ? 1.651 -7.91 -19.469 1 96.75 127 ARG B O 1
ATOM 3100 N N . PRO B 1 128 ? 3.49 -8.141 -18.156 1 98.19 128 PRO B N 1
ATOM 3101 C CA . PRO B 1 128 ? 3.047 -9.422 -17.609 1 98.19 128 PRO B CA 1
ATOM 3102 C C . PRO B 1 128 ? 1.828 -9.289 -16.703 1 98.19 128 PRO B C 1
ATOM 3104 O O . PRO B 1 128 ? 1.571 -8.211 -16.172 1 98.19 128 PRO B O 1
ATOM 3107 N N . ALA B 1 129 ? 1.078 -10.359 -16.656 1 98.75 129 ALA B N 1
ATOM 3108 C CA . ALA B 1 129 ? 0.056 -10.43 -15.617 1 98.75 129 ALA B CA 1
ATOM 3109 C C . ALA B 1 129 ? 0.688 -10.57 -14.234 1 98.75 129 ALA B C 1
ATOM 3111 O O . ALA B 1 129 ? 1.785 -11.109 -14.094 1 98.75 129 ALA B O 1
ATOM 3112 N N . VAL B 1 130 ? 0.06 -10.039 -13.234 1 98.94 130 VAL B N 1
ATOM 3113 C CA . VAL B 1 130 ? 0.539 -10.148 -11.859 1 98.94 130 VAL B CA 1
ATOM 3114 C C . VAL B 1 130 ? -0.291 -11.18 -11.102 1 98.94 130 VAL B C 1
ATOM 3116 O O . VAL B 1 130 ? -1.521 -11.094 -11.062 1 98.94 130 VAL B O 1
ATOM 3119 N N . LEU B 1 131 ? 0.35 -12.203 -10.539 1 98.94 131 LEU B N 1
ATOM 3120 C CA . LEU B 1 131 ? -0.275 -13.266 -9.766 1 98.94 131 LEU B CA 1
ATOM 3121 C C . LEU B 1 131 ? -0.013 -13.07 -8.273 1 98.94 131 LEU B C 1
ATOM 3123 O O . LEU B 1 131 ? 1.142 -12.992 -7.848 1 98.94 131 LEU B O 1
ATOM 3127 N N . ARG B 1 132 ? -1.129 -12.852 -7.461 1 98.94 132 ARG B N 1
ATOM 3128 C CA . ARG B 1 132 ? -0.958 -12.984 -6.016 1 98.94 132 ARG B CA 1
ATOM 3129 C C . ARG B 1 132 ? -0.76 -14.445 -5.621 1 98.94 132 ARG B C 1
ATOM 3131 O O . ARG B 1 132 ? -1.711 -15.227 -5.633 1 98.94 132 ARG B O 1
ATOM 3138 N N . LYS B 1 133 ? 0.455 -14.82 -5.355 1 98.75 133 LYS B N 1
ATOM 3139 C CA . LYS B 1 133 ? 0.724 -16.156 -4.832 1 98.75 133 LYS B CA 1
ATOM 3140 C C . LYS B 1 133 ? 0.659 -16.172 -3.309 1 98.75 133 LYS B C 1
ATOM 3142 O O . LYS B 1 133 ? 1.497 -15.57 -2.639 1 98.75 133 LYS B O 1
ATOM 3147 N N . ASP B 1 134 ? -0.393 -16.797 -2.822 1 98.44 134 ASP B N 1
ATOM 3148 C CA . ASP B 1 134 ? -0.704 -16.859 -1.397 1 98.44 134 ASP B CA 1
ATOM 3149 C C . ASP B 1 134 ? -1.623 -18.031 -1.078 1 98.44 134 ASP B C 1
ATOM 3151 O O . ASP B 1 134 ? -1.984 -18.797 -1.969 1 98.44 134 ASP B O 1
ATOM 3155 N N . PHE B 1 135 ? -1.862 -18.25 0.19 1 98.25 135 PHE B N 1
ATOM 3156 C CA . PHE B 1 135 ? -2.834 -19.234 0.667 1 98.25 135 PHE B CA 1
ATOM 3157 C C . PHE B 1 135 ? -4.199 -18.578 0.871 1 98.25 135 PHE B C 1
ATOM 3159 O O . PHE B 1 135 ? -4.512 -18.109 1.968 1 98.25 135 PHE B O 1
ATOM 3166 N N . ILE B 1 136 ? -4.984 -18.594 -0.187 1 98.81 136 ILE B N 1
ATOM 3167 C CA . ILE B 1 136 ? -6.25 -17.859 -0.223 1 98.81 136 ILE B CA 1
ATOM 3168 C C . ILE B 1 136 ? -7.387 -18.797 0.187 1 98.81 136 ILE B C 1
ATOM 3170 O O . ILE B 1 136 ? -7.516 -19.906 -0.342 1 98.81 136 ILE B O 1
ATOM 3174 N N . PHE B 1 137 ? -8.172 -18.375 1.185 1 98.75 137 PHE B N 1
ATOM 3175 C CA . PHE B 1 137 ? -9.281 -19.188 1.662 1 98.75 137 PHE B CA 1
ATOM 3176 C C . PHE B 1 137 ? -10.508 -18.328 1.944 1 98.75 137 PHE B C 1
ATOM 3178 O O . PHE B 1 137 ? -11.531 -18.828 2.41 1 98.75 137 PHE B O 1
ATOM 3185 N N . ASP B 1 138 ? -10.453 -17.031 1.649 1 98.69 138 ASP B N 1
ATOM 3186 C CA . ASP B 1 138 ? -11.508 -16.062 1.933 1 98.69 138 ASP B CA 1
ATOM 3187 C C . ASP B 1 138 ? -11.68 -15.078 0.78 1 98.69 138 ASP B C 1
ATOM 3189 O O . ASP B 1 138 ? -10.688 -14.586 0.226 1 98.69 138 ASP B O 1
ATOM 3193 N N . PRO B 1 139 ? -12.945 -14.75 0.392 1 98.81 139 PRO B N 1
ATOM 3194 C CA . PRO B 1 139 ? -13.164 -13.734 -0.648 1 98.81 139 PRO B CA 1
ATOM 3195 C C . PRO B 1 139 ? -12.469 -12.414 -0.336 1 98.81 139 PRO B C 1
ATOM 3197 O O . PRO B 1 139 ? -12.047 -11.703 -1.251 1 98.81 139 PRO B O 1
ATOM 3200 N N . TYR B 1 140 ? -12.297 -12.102 0.96 1 98.88 140 TYR B N 1
ATOM 3201 C CA . TYR B 1 140 ? -11.594 -10.891 1.386 1 98.88 140 TYR B CA 1
ATOM 3202 C C . TYR B 1 140 ? -10.211 -10.812 0.757 1 98.88 140 TYR B C 1
ATOM 3204 O O . TYR B 1 140 ? -9.797 -9.758 0.278 1 98.88 140 TYR B O 1
ATOM 3212 N N . GLN B 1 141 ? -9.523 -11.914 0.727 1 98.94 141 GLN B N 1
ATOM 3213 C CA . GLN B 1 141 ? -8.172 -11.953 0.183 1 98.94 141 GLN B CA 1
ATOM 3214 C C . GLN B 1 141 ? -8.172 -11.672 -1.317 1 98.94 141 GLN B C 1
ATOM 3216 O O . GLN B 1 141 ? -7.211 -11.117 -1.854 1 98.94 141 GLN B O 1
ATOM 3221 N N . ILE B 1 142 ? -9.219 -12.078 -2.006 1 98.94 142 ILE B N 1
ATOM 3222 C CA . ILE B 1 142 ? -9.328 -11.883 -3.447 1 98.94 142 ILE B CA 1
ATOM 3223 C C . ILE B 1 142 ? -9.625 -10.414 -3.746 1 98.94 142 ILE B C 1
ATOM 3225 O O . ILE B 1 142 ? -9.016 -9.828 -4.645 1 98.94 142 ILE B O 1
ATOM 3229 N N . ALA B 1 143 ? -10.539 -9.828 -2.955 1 98.94 143 ALA B N 1
ATOM 3230 C CA . ALA B 1 143 ? -10.828 -8.406 -3.109 1 98.94 143 ALA B CA 1
ATOM 3231 C C . ALA B 1 143 ? -9.578 -7.566 -2.848 1 98.94 143 ALA B C 1
ATOM 3233 O O . ALA B 1 143 ? -9.312 -6.605 -3.574 1 98.94 143 ALA B O 1
ATOM 3234 N N . GLU B 1 144 ? -8.922 -7.965 -1.841 1 98.75 144 GLU B N 1
ATOM 3235 C CA . GLU B 1 144 ? -7.656 -7.316 -1.503 1 98.75 144 GLU B CA 1
ATOM 3236 C C . GLU B 1 144 ? -6.656 -7.422 -2.65 1 98.75 144 GLU B C 1
ATOM 3238 O O . GLU B 1 144 ? -6 -6.441 -3.004 1 98.75 144 GLU B O 1
ATOM 3243 N N . ALA B 1 145 ? -6.527 -8.617 -3.205 1 98.94 145 ALA B N 1
ATOM 3244 C CA . ALA B 1 145 ? -5.641 -8.836 -4.344 1 98.94 145 ALA B CA 1
ATOM 3245 C C . ALA B 1 145 ? -5.992 -7.906 -5.5 1 98.94 145 ALA B C 1
ATOM 3247 O O . ALA B 1 145 ? -5.109 -7.285 -6.098 1 98.94 145 ALA B O 1
ATOM 3248 N N . ARG B 1 146 ? -7.254 -7.793 -5.785 1 98.94 146 ARG B N 1
ATOM 3249 C CA . ARG B 1 146 ? -7.734 -6.922 -6.852 1 98.94 146 ARG B CA 1
ATOM 3250 C C . ARG B 1 146 ? -7.352 -5.469 -6.586 1 98.94 146 ARG B C 1
ATOM 3252 O O . ARG B 1 146 ? -6.824 -4.789 -7.469 1 98.94 146 ARG B O 1
ATOM 3259 N N . LEU B 1 147 ? -7.547 -5.059 -5.398 1 98.88 147 LEU B N 1
ATOM 3260 C CA . LEU B 1 147 ? -7.266 -3.674 -5.031 1 98.88 147 LEU B CA 1
ATOM 3261 C C . LEU B 1 147 ? -5.781 -3.365 -5.18 1 98.88 147 LEU B C 1
ATOM 3263 O O . LEU B 1 147 ? -5.41 -2.271 -5.609 1 98.88 147 LEU B O 1
ATOM 3267 N N . PHE B 1 148 ? -4.957 -4.359 -4.871 1 98.75 148 PHE B N 1
ATOM 3268 C CA . PHE B 1 148 ? -3.516 -4.133 -4.859 1 98.75 148 PHE B CA 1
ATOM 3269 C C . PHE B 1 148 ? -2.906 -4.441 -6.223 1 98.75 148 PHE B C 1
ATOM 3271 O O . PHE B 1 148 ? -1.687 -4.391 -6.387 1 98.75 148 PHE B O 1
ATOM 3278 N N . GLY B 1 149 ? -3.721 -4.84 -7.25 1 98.75 149 GLY B N 1
ATOM 3279 C CA . GLY B 1 149 ? -3.246 -4.805 -8.625 1 98.75 149 GLY B CA 1
ATOM 3280 C C . GLY B 1 149 ? -3.008 -6.184 -9.211 1 98.75 149 GLY B C 1
ATOM 3281 O O . GLY B 1 149 ? -2.414 -6.312 -10.281 1 98.75 149 GLY B O 1
ATOM 3282 N N . ALA B 1 150 ? -3.463 -7.195 -8.531 1 98.94 150 ALA B N 1
ATOM 3283 C CA . ALA B 1 150 ? -3.355 -8.539 -9.102 1 98.94 150 ALA B CA 1
ATOM 3284 C C . ALA B 1 150 ? -4.246 -8.68 -10.328 1 98.94 150 ALA B C 1
ATOM 3286 O O . ALA B 1 150 ? -5.344 -8.125 -10.375 1 98.94 150 ALA B O 1
ATOM 3287 N N . ASP B 1 151 ? -3.723 -9.422 -11.289 1 98.94 151 ASP B N 1
ATOM 3288 C CA . ASP B 1 151 ? -4.523 -9.805 -12.445 1 98.94 151 ASP B CA 1
ATOM 3289 C C . ASP B 1 151 ? -5.109 -11.203 -12.273 1 98.94 151 ASP B C 1
ATOM 3291 O O . ASP B 1 151 ? -6.035 -11.586 -12.992 1 98.94 151 ASP B O 1
ATOM 3295 N N . THR B 1 152 ? -4.52 -11.938 -11.375 1 98.94 152 THR B N 1
ATOM 3296 C CA . THR B 1 152 ? -4.957 -13.289 -11.062 1 98.94 152 THR B CA 1
ATOM 3297 C C . THR B 1 152 ? -4.523 -13.688 -9.648 1 98.94 152 THR B C 1
ATOM 3299 O O . THR B 1 152 ? -3.793 -12.945 -8.992 1 98.94 152 THR B O 1
ATOM 3302 N N . ILE B 1 153 ? -5.117 -14.812 -9.125 1 98.94 153 ILE B N 1
ATOM 3303 C CA . ILE B 1 153 ? -4.801 -15.32 -7.793 1 98.94 153 ILE B CA 1
ATOM 3304 C C . ILE B 1 153 ? -4.641 -16.844 -7.852 1 98.94 153 ILE B C 1
ATOM 3306 O O . ILE B 1 153 ? -5.031 -17.469 -8.836 1 98.94 153 ILE B O 1
ATOM 3310 N N . LEU B 1 154 ? -4.043 -17.328 -6.84 1 98.88 154 LEU B N 1
ATOM 3311 C CA . LEU B 1 154 ? -3.844 -18.766 -6.715 1 98.88 154 LEU B CA 1
ATOM 3312 C C . LEU B 1 154 ? -4.93 -19.391 -5.848 1 98.88 154 LEU B C 1
ATOM 3314 O O . LEU B 1 154 ? -5.242 -18.875 -4.77 1 98.88 154 LEU B O 1
ATOM 3318 N N . LEU B 1 155 ? -5.562 -20.375 -6.328 1 98.88 155 LEU B N 1
ATOM 3319 C CA . LEU B 1 155 ? -6.434 -21.219 -5.52 1 98.88 155 LEU B CA 1
ATOM 3320 C C . LEU B 1 155 ? -5.887 -22.641 -5.438 1 98.88 155 LEU B C 1
ATOM 3322 O O . LEU B 1 155 ? -5.711 -23.297 -6.465 1 98.88 155 LEU B O 1
ATOM 3326 N N . ILE B 1 156 ? -5.605 -23.094 -4.242 1 98.31 156 ILE B N 1
ATOM 3327 C CA . ILE B 1 156 ? -5.008 -24.406 -4.02 1 98.31 156 ILE B CA 1
ATOM 3328 C C . ILE B 1 156 ? -6.094 -25.406 -3.619 1 98.31 156 ILE B C 1
ATOM 3330 O O . ILE B 1 156 ? -6.648 -25.328 -2.521 1 98.31 156 ILE B O 1
ATOM 3334 N N . VAL B 1 157 ? -6.305 -26.375 -4.469 1 97.94 157 VAL B N 1
ATOM 3335 C CA . VAL B 1 157 ? -7.398 -27.312 -4.277 1 97.94 157 VAL B CA 1
ATOM 3336 C C . VAL B 1 157 ? -7.211 -28.062 -2.959 1 97.94 157 VAL B C 1
ATOM 3338 O O . VAL B 1 157 ? -8.156 -28.234 -2.1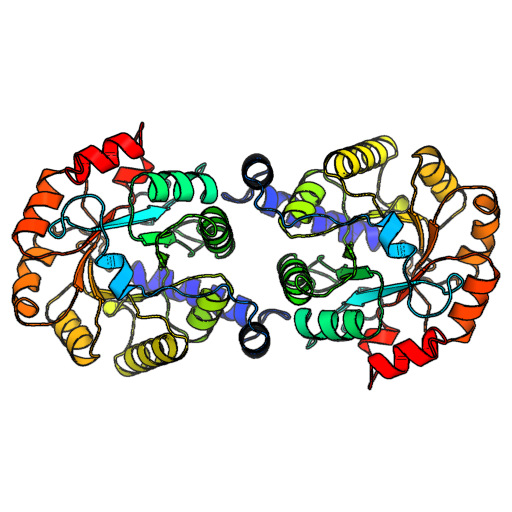89 1 97.94 157 VAL B O 1
ATOM 3341 N N . ALA B 1 158 ? -6.016 -28.422 -2.633 1 94.81 158 ALA B N 1
ATOM 3342 C CA . ALA B 1 158 ? -5.707 -29.25 -1.472 1 94.81 158 ALA B CA 1
ATOM 3343 C C . ALA B 1 158 ? -6.066 -28.531 -0.173 1 94.81 158 ALA B C 1
ATOM 3345 O O . ALA B 1 158 ? -6.23 -29.172 0.87 1 94.81 158 ALA B O 1
ATOM 3346 N N . MET B 1 159 ? -6.215 -27.234 -0.264 1 95.06 159 MET B N 1
ATOM 3347 C CA . MET B 1 159 ? -6.379 -26.422 0.942 1 95.06 159 MET B CA 1
ATOM 3348 C C . MET B 1 159 ? -7.844 -26.078 1.173 1 95.06 159 MET B C 1
ATOM 3350 O O . MET B 1 159 ? -8.211 -25.594 2.244 1 95.06 159 MET B O 1
ATOM 3354 N N . LEU B 1 160 ? -8.727 -26.359 0.2 1 97.19 160 LEU B N 1
ATOM 3355 C CA . LEU B 1 160 ? -10.078 -25.797 0.219 1 97.19 160 LEU B CA 1
ATOM 3356 C C . LEU B 1 160 ? -11.125 -26.891 0.078 1 97.19 160 LEU B C 1
ATOM 3358 O O . LEU B 1 160 ? -10.93 -27.844 -0.67 1 97.19 160 LEU B O 1
ATOM 3362 N N . GLN B 1 161 ? -12.18 -26.734 0.803 1 96.31 161 GLN B N 1
ATOM 3363 C CA . GLN B 1 161 ? -13.352 -27.562 0.538 1 96.31 161 GLN B CA 1
ATOM 3364 C C . GLN B 1 161 ? -13.984 -27.203 -0.804 1 96.31 161 GLN B C 1
ATOM 3366 O O . GLN B 1 161 ? -13.828 -26.078 -1.29 1 96.31 161 GLN B O 1
ATOM 3371 N N . ALA B 1 162 ? -14.711 -28.172 -1.355 1 96.06 162 ALA B N 1
ATOM 3372 C CA . ALA B 1 162 ? -15.25 -28.031 -2.705 1 96.06 162 ALA B CA 1
ATOM 3373 C C . ALA B 1 162 ? -16.125 -26.781 -2.811 1 96.06 162 ALA B C 1
ATOM 3375 O O . ALA B 1 162 ? -15.984 -25.984 -3.746 1 96.06 162 ALA B O 1
ATOM 3376 N N . ASN B 1 163 ? -17.016 -26.609 -1.861 1 97.25 163 ASN B N 1
ATOM 3377 C CA . ASN B 1 163 ? -17.922 -25.453 -1.9 1 97.25 163 ASN B CA 1
ATOM 3378 C C . ASN B 1 163 ? -17.156 -24.141 -1.728 1 97.25 163 ASN B C 1
ATOM 3380 O O . ASN B 1 163 ? -17.484 -23.156 -2.381 1 97.25 163 ASN B O 1
ATOM 3384 N N . GLN B 1 164 ? -16.234 -24.156 -0.834 1 98.31 164 GLN B N 1
ATOM 3385 C CA . GLN B 1 164 ? -15.391 -22.969 -0.613 1 98.31 164 GLN B CA 1
ATOM 3386 C C . GLN B 1 164 ? -14.602 -22.625 -1.867 1 98.31 164 GLN B C 1
ATOM 3388 O O . GLN B 1 164 ? -14.547 -21.453 -2.262 1 98.31 164 GLN B O 1
ATOM 3393 N N . LEU B 1 165 ? -14.039 -23.609 -2.463 1 98.75 165 LEU B N 1
ATOM 3394 C CA . LEU B 1 165 ? -13.273 -23.422 -3.691 1 98.75 165 LEU B CA 1
ATOM 3395 C C . LEU B 1 165 ? -14.156 -22.828 -4.785 1 98.75 165 LEU B C 1
ATOM 3397 O O . LEU B 1 165 ? -13.758 -21.859 -5.453 1 98.75 165 LEU B O 1
ATOM 3401 N N . LYS B 1 166 ? -15.305 -23.359 -4.988 1 98.75 166 LYS B N 1
ATOM 3402 C CA . LYS B 1 166 ? -16.219 -22.859 -6.004 1 98.75 166 LYS B CA 1
ATOM 3403 C C . LYS B 1 166 ? -16.609 -21.406 -5.727 1 98.75 166 LYS B C 1
ATOM 3405 O O . LYS B 1 166 ? -16.641 -20.578 -6.645 1 98.75 166 LYS B O 1
ATOM 3410 N N . ASN B 1 167 ? -16.906 -21.109 -4.477 1 98.81 167 ASN B N 1
ATOM 3411 C CA . ASN B 1 167 ? -17.266 -19.75 -4.098 1 98.81 167 ASN B CA 1
ATOM 3412 C C . ASN B 1 167 ? -16.125 -18.766 -4.398 1 98.81 167 ASN B C 1
ATOM 3414 O O . ASN B 1 167 ? -16.359 -17.688 -4.922 1 98.81 167 ASN B O 1
ATOM 3418 N N . LEU B 1 168 ? -14.945 -19.141 -4.02 1 98.94 168 LEU B N 1
ATOM 3419 C CA . LEU B 1 168 ? -13.781 -18.297 -4.27 1 98.94 168 LEU B CA 1
ATOM 3420 C C . LEU B 1 168 ? -13.555 -18.125 -5.77 1 98.94 168 LEU B C 1
ATOM 3422 O O . LEU B 1 168 ? -13.281 -17.016 -6.23 1 98.94 168 LEU B O 1
ATOM 3426 N N . TYR B 1 169 ? -13.656 -19.219 -6.535 1 98.94 169 TYR B N 1
ATOM 3427 C CA . TYR B 1 169 ? -13.477 -19.172 -7.98 1 98.94 169 TYR B CA 1
ATOM 3428 C C . TYR B 1 169 ? -14.477 -18.219 -8.625 1 98.94 169 TYR B C 1
ATOM 3430 O O . TYR B 1 169 ? -14.102 -17.344 -9.398 1 98.94 169 TYR B O 1
ATOM 3438 N N . ASP B 1 170 ? -15.727 -18.375 -8.25 1 98.88 170 ASP B N 1
ATOM 3439 C CA . ASP B 1 170 ? -16.781 -17.531 -8.805 1 98.88 170 ASP B CA 1
ATOM 3440 C C . ASP B 1 170 ? -16.578 -16.078 -8.438 1 98.88 170 ASP B C 1
ATOM 3442 O O . ASP B 1 170 ? -16.797 -15.18 -9.266 1 98.88 170 ASP B O 1
ATOM 3446 N N . TYR B 1 171 ? -16.172 -15.852 -7.238 1 98.88 171 TYR B N 1
ATOM 3447 C CA . TYR B 1 171 ? -15.945 -14.477 -6.789 1 98.88 171 TYR B CA 1
ATOM 3448 C C . TYR B 1 171 ? -14.805 -13.836 -7.562 1 98.88 171 TYR B C 1
ATOM 3450 O O . TYR B 1 171 ? -14.891 -12.672 -7.957 1 98.88 171 TYR B O 1
ATOM 3458 N N . ALA B 1 172 ? -13.75 -14.562 -7.77 1 98.94 172 ALA B N 1
ATOM 3459 C CA . ALA B 1 172 ? -12.625 -14.055 -8.555 1 98.94 172 ALA B CA 1
ATOM 3460 C C . ALA B 1 172 ? -13.07 -13.688 -9.969 1 98.94 172 ALA B C 1
ATOM 3462 O O . ALA B 1 172 ? -12.703 -12.633 -10.492 1 98.94 172 ALA B O 1
ATOM 3463 N N . LEU B 1 173 ? -13.852 -14.539 -10.594 1 98.88 173 LEU B N 1
ATOM 3464 C CA . LEU B 1 173 ? -14.359 -14.281 -11.938 1 98.88 173 LEU B CA 1
ATOM 3465 C C . LEU B 1 173 ? -15.219 -13.023 -11.953 1 98.88 173 LEU B C 1
ATOM 3467 O O . LEU B 1 173 ? -15.156 -12.234 -12.898 1 98.88 173 LEU B O 1
ATOM 3471 N N . LYS B 1 174 ? -15.992 -12.914 -10.898 1 98.69 174 LYS B N 1
ATOM 3472 C CA . LYS B 1 174 ? -16.844 -11.734 -10.797 1 98.69 174 LYS B CA 1
ATOM 3473 C C . LYS B 1 174 ? -16 -10.453 -10.789 1 98.69 174 LYS B C 1
ATOM 3475 O O . LYS B 1 174 ? -16.438 -9.422 -11.305 1 98.69 174 LYS B O 1
ATOM 3480 N N . LEU B 1 175 ? -14.828 -10.492 -10.289 1 98.62 175 LEU B N 1
ATOM 3481 C CA . LEU B 1 175 ? -13.93 -9.336 -10.234 1 98.62 175 LEU B CA 1
ATOM 3482 C C . LEU B 1 175 ? -13.078 -9.258 -11.5 1 98.62 175 LEU B C 1
ATOM 3484 O O . LEU B 1 175 ? -12.195 -8.406 -11.602 1 98.62 175 LEU B O 1
ATOM 3488 N N . GLY B 1 176 ? -13.234 -10.195 -12.422 1 98.44 176 GLY B N 1
ATOM 3489 C CA . GLY B 1 176 ? -12.547 -10.172 -13.703 1 98.44 176 GLY B CA 1
ATOM 3490 C C . GLY B 1 176 ? -11.227 -10.922 -13.68 1 98.44 176 GLY B C 1
ATOM 3491 O O . GLY B 1 176 ? -10.422 -10.812 -14.609 1 98.44 176 GLY B O 1
ATOM 3492 N N . MET B 1 177 ? -10.984 -11.711 -12.641 1 98.88 177 MET B N 1
ATOM 3493 C CA . MET B 1 177 ? -9.711 -12.406 -12.484 1 98.88 177 MET B CA 1
ATOM 3494 C C . MET B 1 177 ? -9.891 -13.914 -12.648 1 98.88 177 MET B C 1
ATOM 3496 O O . MET B 1 177 ? -10.492 -14.57 -11.797 1 98.88 177 MET B O 1
ATOM 3500 N N . GLU B 1 178 ? -9.359 -14.453 -13.727 1 98.81 178 GLU B N 1
ATOM 3501 C CA . GLU B 1 178 ? -9.289 -15.906 -13.859 1 98.81 178 GLU B CA 1
ATOM 3502 C C . GLU B 1 178 ? -8.242 -16.5 -12.922 1 98.81 178 GLU B C 1
ATOM 3504 O O . GLU B 1 178 ? -7.066 -16.125 -12.984 1 98.81 178 GLU B O 1
ATOM 3509 N N . PRO B 1 179 ? -8.633 -17.438 -12.055 1 98.94 179 PRO B N 1
ATOM 3510 C CA . PRO B 1 179 ? -7.66 -17.969 -11.102 1 98.94 179 PRO B CA 1
ATOM 3511 C C . PRO B 1 179 ? -6.703 -18.984 -11.734 1 98.94 179 PRO B C 1
ATOM 3513 O O . PRO B 1 179 ? -7.059 -19.641 -12.711 1 98.94 179 PRO B O 1
ATOM 3516 N N . LEU B 1 180 ? -5.473 -19.016 -11.211 1 98.94 180 LEU B N 1
ATOM 3517 C CA . LEU B 1 180 ? -4.633 -20.203 -11.32 1 98.94 180 LEU B CA 1
ATOM 3518 C C . LEU B 1 180 ? -5.027 -21.25 -10.281 1 98.94 180 LEU B C 1
ATOM 3520 O O . LEU B 1 180 ? -4.855 -21.031 -9.078 1 98.94 180 LEU B O 1
ATOM 3524 N N . VAL B 1 181 ? -5.617 -22.328 -10.742 1 98.88 181 VAL B N 1
ATOM 3525 C CA . VAL B 1 181 ? -6.047 -23.375 -9.82 1 98.88 181 VAL B CA 1
ATOM 3526 C C . VAL B 1 181 ? -4.965 -24.438 -9.711 1 98.88 181 VAL B C 1
ATOM 3528 O O . VAL B 1 181 ? -4.594 -25.062 -10.711 1 98.88 181 VAL B O 1
ATOM 3531 N N . GLU B 1 182 ? -4.48 -24.625 -8.555 1 98.69 182 GLU B N 1
ATOM 3532 C CA . GLU B 1 182 ? -3.336 -25.516 -8.336 1 98.69 182 GLU B CA 1
ATOM 3533 C C . GLU B 1 182 ? -3.785 -26.891 -7.887 1 98.69 182 GLU B C 1
ATOM 3535 O O . GLU B 1 182 ? -4.602 -27.016 -6.973 1 98.69 182 GLU B O 1
ATOM 3540 N N . VAL B 1 183 ? -3.232 -27.906 -8.477 1 98.12 183 VAL B N 1
ATOM 3541 C CA . VAL B 1 183 ? -3.521 -29.297 -8.156 1 98.12 183 VAL B CA 1
ATOM 3542 C C . VAL B 1 183 ? -2.215 -30.078 -7.992 1 98.12 183 VAL B C 1
ATOM 3544 O O . VAL B 1 183 ? -1.154 -29.609 -8.422 1 98.12 183 VAL B O 1
ATOM 3547 N N . ASN B 1 184 ? -2.314 -31.203 -7.332 1 96.75 184 ASN B N 1
ATOM 3548 C CA . ASN B 1 184 ? -1.119 -32.031 -7.145 1 96.75 184 ASN B CA 1
ATOM 3549 C C . ASN B 1 184 ? -1.387 -33.5 -7.461 1 96.75 184 ASN B C 1
ATOM 3551 O O . ASN B 1 184 ? -0.46 -34.312 -7.496 1 96.75 184 ASN B O 1
ATOM 3555 N N . ASN B 1 185 ? -2.672 -33.906 -7.75 1 96 185 ASN B N 1
ATOM 3556 C CA . ASN B 1 185 ? -3.025 -35.281 -8.078 1 96 185 ASN B CA 1
ATOM 3557 C C . ASN B 1 185 ? -4.285 -35.344 -8.938 1 96 185 ASN B C 1
ATOM 3559 O O . ASN B 1 185 ? -4.914 -34.312 -9.203 1 96 185 ASN B O 1
ATOM 3563 N N . ALA B 1 186 ? -4.578 -36.562 -9.336 1 97.44 186 ALA B N 1
ATOM 3564 C CA . ALA B 1 186 ? -5.668 -36.781 -10.289 1 97.44 186 ALA B CA 1
ATOM 3565 C C . ALA B 1 186 ? -7.004 -36.344 -9.688 1 97.44 186 ALA B C 1
ATOM 3567 O O . ALA B 1 186 ? -7.848 -35.781 -10.383 1 97.44 186 ALA B O 1
ATOM 3568 N N . LYS B 1 187 ? -7.234 -36.625 -8.461 1 97.56 187 LYS B N 1
ATOM 3569 C CA . LYS B 1 187 ? -8.492 -36.25 -7.809 1 97.56 187 LYS B CA 1
ATOM 3570 C C . LYS B 1 187 ? -8.664 -34.75 -7.785 1 97.56 187 LYS B C 1
ATOM 3572 O O . LYS B 1 187 ? -9.742 -34.25 -8.094 1 97.56 187 LYS B O 1
ATOM 3577 N N . GLU B 1 188 ? -7.645 -34.062 -7.445 1 97.81 188 GLU B N 1
ATOM 3578 C CA . GLU B 1 188 ? -7.66 -32.594 -7.441 1 97.81 188 GLU B CA 1
ATOM 3579 C C . GLU B 1 188 ? -7.852 -32.031 -8.852 1 97.81 188 GLU B C 1
ATOM 3581 O O . GLU B 1 188 ? -8.539 -31.031 -9.039 1 97.81 188 GLU B O 1
ATOM 3586 N N . MET B 1 189 ? -7.254 -32.688 -9.828 1 98.06 189 MET B N 1
ATOM 3587 C CA . MET B 1 189 ? -7.434 -32.281 -11.219 1 98.06 189 MET B CA 1
ATOM 3588 C C . MET B 1 189 ? -8.898 -32.375 -11.625 1 98.06 189 MET B C 1
ATOM 3590 O O . MET B 1 189 ? -9.422 -31.453 -12.266 1 98.06 189 MET B O 1
ATOM 3594 N N . GLU B 1 190 ? -9.516 -33.406 -11.211 1 97.81 190 GLU B N 1
ATOM 3595 C CA . GLU B 1 190 ? -10.93 -33.594 -11.523 1 97.81 190 GLU B CA 1
ATOM 3596 C C . GLU B 1 190 ? -11.758 -32.438 -10.93 1 97.81 190 GLU B C 1
ATOM 3598 O O . GLU B 1 190 ? -12.672 -31.938 -11.57 1 97.81 190 GLU B O 1
ATOM 3603 N N . VAL B 1 191 ? -11.422 -32.062 -9.742 1 98.19 191 VAL B N 1
ATOM 3604 C CA . VAL B 1 191 ? -12.117 -30.969 -9.07 1 98.19 191 VAL B CA 1
ATOM 3605 C C . VAL B 1 191 ? -11.922 -29.672 -9.859 1 98.19 191 VAL B C 1
ATOM 3607 O O . VAL B 1 191 ? -12.891 -28.953 -10.133 1 98.19 191 VAL B O 1
ATOM 3610 N N . ALA B 1 192 ? -10.695 -29.375 -10.234 1 98.25 192 ALA B N 1
ATOM 3611 C CA . ALA B 1 192 ? -10.383 -28.156 -10.984 1 98.25 192 ALA B CA 1
ATOM 3612 C C . ALA B 1 192 ? -11.125 -28.125 -12.32 1 98.25 192 ALA B C 1
ATOM 3614 O O . ALA B 1 192 ? -11.672 -27.094 -12.711 1 98.25 192 ALA B O 1
ATOM 3615 N N . LEU B 1 193 ? -11.117 -29.281 -13.023 1 97.25 193 LEU B N 1
ATOM 3616 C CA . LEU B 1 193 ? -11.812 -29.391 -14.297 1 97.25 193 LEU B CA 1
ATOM 3617 C C . LEU B 1 193 ? -13.32 -29.219 -14.117 1 97.25 193 LEU B C 1
ATOM 3619 O O . LEU B 1 193 ? -13.977 -28.594 -14.945 1 97.25 193 LEU B O 1
ATOM 3623 N N . GLY B 1 194 ? -13.797 -29.797 -13.023 1 96.56 194 GLY B N 1
ATOM 3624 C CA . GLY B 1 194 ? -15.219 -29.656 -12.719 1 96.56 194 GLY B CA 1
ATOM 3625 C C . GLY B 1 194 ? -15.633 -28.219 -12.469 1 96.56 194 GLY B C 1
ATOM 3626 O O . GLY B 1 194 ? -16.766 -27.844 -12.742 1 96.56 194 GLY B O 1
ATOM 3627 N N . LEU B 1 195 ? -14.727 -27.391 -11.961 1 96.62 195 LEU B N 1
ATOM 3628 C CA . LEU B 1 195 ? -14.953 -25.969 -11.727 1 96.62 195 LEU B CA 1
ATOM 3629 C C . LEU B 1 195 ? -15.055 -25.219 -13.047 1 96.62 195 LEU B C 1
ATOM 3631 O O . LEU B 1 195 ? -15.602 -24.109 -13.094 1 96.62 195 LEU B O 1
ATOM 3635 N N . GLY B 1 196 ? -14.523 -25.812 -14.109 1 96.94 196 GLY B N 1
ATOM 3636 C CA . GLY B 1 196 ? -14.391 -25.094 -15.367 1 96.94 196 GLY B CA 1
ATOM 3637 C C . GLY B 1 196 ? -13.172 -24.188 -15.414 1 96.94 196 GLY B C 1
ATOM 3638 O O . GLY B 1 196 ? -13.164 -23.188 -16.125 1 96.94 196 GLY B O 1
ATOM 3639 N N . ALA B 1 197 ? -12.141 -24.531 -14.617 1 98.19 197 ALA B N 1
ATOM 3640 C CA . ALA B 1 197 ? -10.938 -23.703 -14.57 1 98.19 197 ALA B CA 1
ATOM 3641 C C . ALA B 1 197 ? -10.273 -23.625 -15.945 1 98.19 197 ALA B C 1
ATOM 3643 O O . ALA B 1 197 ? -10.156 -24.625 -16.641 1 98.19 197 ALA B O 1
ATOM 3644 N N . LYS B 1 198 ? -9.867 -22.422 -16.328 1 98.25 198 LYS B N 1
ATOM 3645 C CA . LYS B 1 198 ? -9.234 -22.219 -17.625 1 98.25 198 LYS B CA 1
ATOM 3646 C C . LYS B 1 198 ? -7.719 -22.344 -17.516 1 98.25 198 LYS B C 1
ATOM 3648 O O . LYS B 1 198 ? -7.043 -22.609 -18.516 1 98.25 198 LYS B O 1
ATOM 3653 N N . VAL B 1 199 ? -7.164 -22.062 -16.375 1 98.62 199 VAL B N 1
ATOM 3654 C CA . VAL B 1 199 ? -5.734 -22.203 -16.109 1 98.62 199 VAL B CA 1
ATOM 3655 C C . VAL B 1 199 ? -5.516 -23.094 -14.891 1 98.62 199 VAL B C 1
ATOM 3657 O O . VAL B 1 199 ? -6.004 -22.781 -13.797 1 98.62 199 VAL B O 1
ATOM 3660 N N . ILE B 1 200 ? -4.855 -24.219 -15.07 1 98.69 200 ILE B N 1
ATOM 3661 C CA . ILE B 1 200 ? -4.586 -25.172 -14 1 98.69 200 ILE B CA 1
ATOM 3662 C C . ILE B 1 200 ? -3.076 -25.359 -13.859 1 98.69 200 ILE B C 1
ATOM 3664 O O . ILE B 1 200 ? -2.373 -25.578 -14.844 1 98.69 200 ILE B O 1
ATOM 3668 N N . GLY B 1 201 ? -2.584 -25.156 -12.672 1 98.62 201 GLY B N 1
ATOM 3669 C CA . GLY B 1 201 ? -1.185 -25.406 -12.367 1 98.62 201 GLY B CA 1
ATOM 3670 C C . GLY B 1 201 ? -0.962 -26.688 -11.586 1 98.62 201 GLY B C 1
ATOM 3671 O O . GLY B 1 201 ? -1.564 -26.891 -10.523 1 98.62 201 GLY B O 1
ATOM 3672 N N . VAL B 1 202 ? -0.116 -27.562 -12.109 1 98.12 202 VAL B N 1
ATOM 3673 C CA . VAL B 1 202 ? 0.271 -28.766 -11.391 1 98.12 202 VAL B CA 1
ATOM 3674 C C . VAL B 1 202 ? 1.509 -28.5 -10.539 1 98.12 202 VAL B C 1
ATOM 3676 O O . VAL B 1 202 ? 2.58 -28.188 -11.07 1 98.12 202 VAL B O 1
ATOM 3679 N N . ASN B 1 203 ? 1.327 -28.547 -9.273 1 97 203 ASN B N 1
ATOM 3680 C CA . ASN B 1 203 ? 2.449 -28.391 -8.359 1 97 203 ASN B CA 1
ATOM 3681 C C . ASN B 1 203 ? 3.188 -29.719 -8.156 1 97 203 ASN B C 1
ATOM 3683 O O . ASN B 1 203 ? 2.65 -30.641 -7.551 1 97 203 ASN B O 1
ATOM 3687 N N . ASN B 1 204 ? 4.43 -29.719 -8.555 1 95.12 204 ASN B N 1
ATOM 3688 C CA . ASN B 1 204 ? 5.238 -30.922 -8.406 1 95.12 204 ASN B CA 1
ATOM 3689 C C . ASN B 1 204 ? 5.672 -31.125 -6.957 1 95.12 204 ASN B C 1
ATOM 3691 O O . ASN B 1 204 ? 6.148 -32.219 -6.598 1 95.12 204 ASN B O 1
ATOM 3695 N N . ARG B 1 205 ? 5.492 -30.109 -6.223 1 90.81 205 ARG B N 1
ATOM 3696 C CA . ARG B 1 205 ? 5.758 -30.219 -4.793 1 90.81 205 ARG B CA 1
ATOM 3697 C C . ARG B 1 205 ? 4.48 -30.516 -4.016 1 90.81 205 ARG B C 1
ATOM 3699 O O . ARG B 1 205 ? 3.496 -29.781 -4.129 1 90.81 205 ARG B O 1
ATOM 3706 N N . ASN B 1 206 ? 4.609 -31.641 -3.252 1 87.88 206 ASN B N 1
ATOM 3707 C CA . ASN B 1 206 ? 3.504 -31.953 -2.354 1 87.88 206 ASN B CA 1
ATOM 3708 C C . ASN B 1 206 ? 3.492 -31.031 -1.139 1 87.88 206 ASN B C 1
ATOM 3710 O O . ASN B 1 206 ? 4.469 -30.969 -0.387 1 87.88 206 ASN B O 1
ATOM 3714 N N . LEU B 1 207 ? 2.396 -30.312 -0.894 1 84.88 207 LEU B N 1
ATOM 3715 C CA . LEU B 1 207 ? 2.377 -29.281 0.147 1 84.88 207 LEU B CA 1
ATOM 3716 C C . LEU B 1 207 ? 2.227 -29.922 1.526 1 84.88 207 LEU B C 1
ATOM 3718 O O . LEU B 1 207 ? 2.391 -29.25 2.545 1 84.88 207 LEU B O 1
ATOM 3722 N N . HIS B 1 208 ? 2.012 -31.234 1.573 1 82.88 208 HIS B N 1
ATOM 3723 C CA . HIS B 1 208 ? 1.895 -31.922 2.855 1 82.88 208 HIS B CA 1
ATOM 3724 C C . HIS B 1 208 ? 3.256 -32.406 3.352 1 82.88 208 HIS B C 1
ATOM 3726 O O . HIS B 1 208 ? 3.514 -32.406 4.559 1 82.88 208 HIS B O 1
ATOM 3732 N N . ASP B 1 209 ? 4.133 -32.75 2.408 1 81.25 209 ASP B N 1
ATOM 3733 C CA . ASP B 1 209 ? 5.434 -33.25 2.842 1 81.25 209 ASP B CA 1
ATOM 3734 C C . ASP B 1 209 ? 6.566 -32.531 2.111 1 81.25 209 ASP B C 1
ATOM 3736 O O . ASP B 1 209 ? 7.742 -32.781 2.375 1 81.25 209 ASP B O 1
ATOM 3740 N N . PHE B 1 210 ? 6.301 -31.719 1.162 1 81.56 210 PHE B N 1
ATOM 3741 C CA . PHE B 1 210 ? 7.168 -30.828 0.407 1 81.56 210 PHE B CA 1
ATOM 3742 C C . PHE B 1 210 ? 8.086 -31.609 -0.518 1 81.56 210 PHE B C 1
ATOM 3744 O O . PHE B 1 210 ? 9.078 -31.078 -1.021 1 81.56 210 PHE B O 1
ATOM 3751 N N . GLN B 1 211 ? 7.73 -32.906 -0.714 1 87.06 211 GLN B N 1
ATOM 3752 C CA . GLN B 1 211 ? 8.492 -33.656 -1.684 1 87.06 211 GLN B CA 1
ATOM 3753 C C . GLN B 1 211 ? 8.156 -33.25 -3.111 1 87.06 211 GLN B C 1
ATOM 3755 O O . GLN B 1 211 ? 6.992 -33 -3.432 1 87.06 211 GLN B O 1
ATOM 3760 N N . VAL B 1 212 ? 9.25 -33.188 -3.873 1 90.56 212 VAL B N 1
ATOM 3761 C CA . VAL B 1 212 ? 9.086 -32.812 -5.273 1 90.56 212 VAL B CA 1
ATOM 3762 C C . VAL B 1 212 ? 9.117 -34.062 -6.148 1 90.56 212 VAL B C 1
ATOM 3764 O O . VAL B 1 212 ? 10.008 -34.906 -6.016 1 90.56 212 VAL B O 1
ATOM 3767 N N . ASP B 1 213 ? 8.102 -34.281 -6.883 1 93.69 213 ASP B N 1
ATOM 3768 C CA . ASP B 1 213 ? 8.023 -35.344 -7.891 1 93.69 213 ASP B CA 1
ATOM 3769 C C . ASP B 1 213 ? 7.742 -34.781 -9.273 1 93.69 213 ASP B C 1
ATOM 3771 O O . ASP B 1 213 ? 6.594 -34.438 -9.594 1 93.69 213 ASP B O 1
ATOM 3775 N N . MET B 1 214 ? 8.766 -34.75 -10.117 1 91 214 MET B N 1
ATOM 3776 C CA . MET B 1 214 ? 8.68 -34.125 -11.422 1 91 214 MET B CA 1
ATOM 3777 C C . MET B 1 214 ? 7.77 -34.906 -12.359 1 91 214 MET B C 1
ATOM 3779 O O . MET B 1 214 ? 7.34 -34.375 -13.391 1 91 214 MET B O 1
ATOM 3783 N N . GLY B 1 215 ? 7.465 -36.094 -11.984 1 93.44 215 GLY B N 1
ATOM 3784 C CA . GLY B 1 215 ? 6.578 -36.938 -12.789 1 93.44 215 GLY B CA 1
ATOM 3785 C C . GLY B 1 215 ? 5.109 -36.594 -12.578 1 93.44 215 GLY B C 1
ATOM 3786 O O . GLY B 1 215 ? 4.25 -37.094 -13.32 1 93.44 215 GLY B O 1
ATOM 3787 N N . THR B 1 216 ? 4.828 -35.812 -11.57 1 94.38 216 THR B N 1
ATOM 3788 C CA . THR B 1 216 ? 3.443 -35.469 -11.25 1 94.38 216 THR B CA 1
ATOM 3789 C C . THR B 1 216 ? 2.764 -34.781 -12.438 1 94.38 216 THR B C 1
ATOM 3791 O O . THR B 1 216 ? 1.692 -35.219 -12.875 1 94.38 216 THR B O 1
ATOM 3794 N N . THR B 1 217 ? 3.402 -33.75 -12.969 1 95.56 217 THR B N 1
ATOM 3795 C CA . THR B 1 217 ? 2.852 -33.031 -14.117 1 95.56 217 THR B CA 1
ATOM 3796 C C . THR B 1 217 ? 2.641 -34 -15.297 1 95.56 217 THR B C 1
ATOM 3798 O O . THR B 1 217 ? 1.566 -34 -15.898 1 95.56 217 THR B O 1
ATOM 3801 N N . SER B 1 218 ? 3.574 -34.844 -15.555 1 94.06 218 SER B 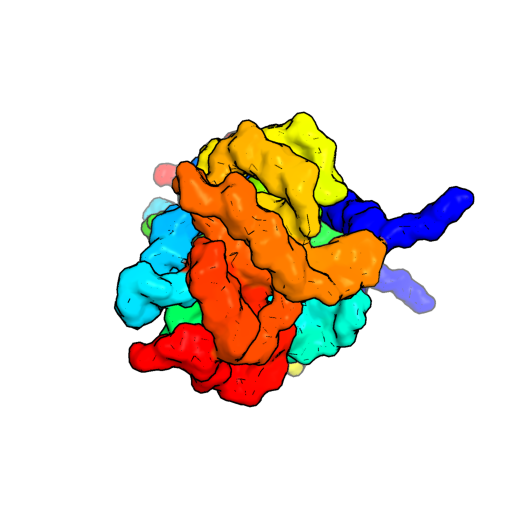N 1
ATOM 3802 C CA . SER B 1 218 ? 3.529 -35.75 -16.688 1 94.06 218 SER B CA 1
ATOM 3803 C C . SER B 1 218 ? 2.352 -36.719 -16.578 1 94.06 218 SER B C 1
ATOM 3805 O O . SER B 1 218 ? 1.729 -37.062 -17.594 1 94.06 218 SER B O 1
ATOM 3807 N N . ARG B 1 219 ? 2.047 -37.062 -15.391 1 95 219 ARG B N 1
ATOM 3808 C CA . ARG B 1 219 ? 0.954 -38 -15.172 1 95 219 ARG B CA 1
ATOM 3809 C C . ARG B 1 219 ? -0.399 -37.344 -15.352 1 95 219 ARG B C 1
ATOM 3811 O O . ARG B 1 219 ? -1.374 -37.969 -15.75 1 95 219 ARG B O 1
ATOM 3818 N N . LEU B 1 220 ? -0.404 -36.062 -15.164 1 96 220 LEU B N 1
ATOM 3819 C CA . LEU B 1 220 ? -1.684 -35.375 -15.117 1 96 220 LEU B CA 1
ATOM 3820 C C . LEU B 1 220 ? -1.999 -34.719 -16.469 1 96 220 LEU B C 1
ATOM 3822 O O . LEU B 1 220 ? -3.15 -34.375 -16.734 1 96 220 LEU B O 1
ATOM 3826 N N . VAL B 1 221 ? -1.046 -34.594 -17.328 1 94.81 221 VAL B N 1
ATOM 3827 C CA . VAL B 1 221 ? -1.198 -33.938 -18.609 1 94.81 221 VAL B CA 1
ATOM 3828 C C . VAL B 1 221 ? -2.275 -34.625 -19.438 1 94.81 221 VAL B C 1
ATOM 3830 O O . VAL B 1 221 ? -3.039 -33.969 -20.156 1 94.81 221 VAL B O 1
ATOM 3833 N N . GLU B 1 222 ? -2.363 -35.906 -19.344 1 92.88 222 GLU B N 1
ATOM 3834 C CA . GLU B 1 222 ? -3.291 -36.688 -20.156 1 92.88 222 GLU B CA 1
ATOM 3835 C C . GLU B 1 222 ? -4.738 -36.344 -19.844 1 92.88 222 GLU B C 1
ATOM 3837 O O . GLU B 1 222 ? -5.613 -36.438 -20.703 1 92.88 222 GLU B O 1
ATOM 3842 N N . MET B 1 223 ? -4.938 -35.844 -18.688 1 94.75 223 MET B N 1
ATOM 3843 C CA . MET B 1 223 ? -6.293 -35.562 -18.234 1 94.75 223 MET B CA 1
ATOM 3844 C C . MET B 1 223 ? -6.816 -34.281 -18.891 1 94.75 223 MET B C 1
ATOM 3846 O O . MET B 1 223 ? -8.016 -34 -18.859 1 94.75 223 MET B O 1
ATOM 3850 N N . VAL B 1 224 ? -5.871 -33.531 -19.516 1 92.88 224 VAL B N 1
ATOM 3851 C CA . VAL B 1 224 ? -6.305 -32.219 -20.016 1 92.88 224 VAL B CA 1
ATOM 3852 C C . VAL B 1 224 ? -6.039 -32.125 -21.516 1 92.88 224 VAL B C 1
ATOM 3854 O O . VAL B 1 224 ? -6.344 -31.094 -22.141 1 92.88 224 VAL B O 1
ATOM 3857 N N . ARG B 1 225 ? -5.438 -33.031 -22.266 1 87.69 225 ARG B N 1
ATOM 3858 C CA . ARG B 1 225 ? -4.992 -33 -23.656 1 87.69 225 ARG B CA 1
ATOM 3859 C C . ARG B 1 225 ? -6.113 -32.531 -24.578 1 87.69 225 ARG B C 1
ATOM 3861 O O . ARG B 1 225 ? -5.871 -31.797 -25.531 1 87.69 225 ARG B O 1
ATOM 3868 N N . GLU B 1 226 ? -7.355 -32.844 -24.391 1 86.88 226 GLU B N 1
ATOM 3869 C CA . GLU B 1 226 ? -8.43 -32.5 -25.312 1 86.88 226 GLU B CA 1
ATOM 3870 C C . GLU B 1 226 ? -9.328 -31.406 -24.719 1 86.88 226 GLU B C 1
ATOM 3872 O O . GLU B 1 226 ? -10.461 -31.203 -25.188 1 86.88 226 GLU B O 1
ATOM 3877 N N . ARG B 1 227 ? -8.703 -30.688 -23.828 1 91.44 227 ARG B N 1
ATOM 3878 C CA . ARG B 1 227 ? -9.492 -29.641 -23.188 1 91.44 227 ARG B CA 1
ATOM 3879 C C . ARG B 1 227 ? -8.898 -28.266 -23.453 1 91.44 227 ARG B C 1
ATOM 3881 O O . ARG B 1 227 ? -7.711 -28.141 -23.766 1 91.44 227 ARG B O 1
ATOM 3888 N N . ASP B 1 228 ? -9.734 -27.297 -23.5 1 92.75 228 ASP B N 1
ATOM 3889 C CA . ASP B 1 228 ? -9.289 -25.922 -23.656 1 92.75 228 ASP B CA 1
ATOM 3890 C C . ASP B 1 228 ? -8.82 -25.344 -22.312 1 92.75 228 ASP B C 1
ATOM 3892 O O . ASP B 1 228 ? -9.453 -24.453 -21.75 1 92.75 228 ASP B O 1
ATOM 3896 N N . VAL B 1 229 ? -7.781 -25.938 -21.75 1 95.75 229 VAL B N 1
ATOM 3897 C CA . VAL B 1 229 ? -7.18 -25.578 -20.469 1 95.75 229 VAL B CA 1
ATOM 3898 C C . VAL B 1 229 ? -5.695 -25.281 -20.656 1 95.75 229 VAL B C 1
ATOM 3900 O O . VAL B 1 229 ? -5 -26 -21.375 1 95.75 229 VAL B O 1
ATOM 3903 N N . VAL B 1 230 ? -5.289 -24.125 -20.172 1 96.06 230 VAL B N 1
ATOM 3904 C CA . VAL B 1 230 ? -3.855 -23.844 -20.109 1 96.06 230 VAL B CA 1
ATOM 3905 C C . VAL B 1 230 ? -3.234 -24.562 -18.922 1 96.06 230 VAL B C 1
ATOM 3907 O O . VAL B 1 230 ? -3.494 -24.219 -17.766 1 96.06 230 VAL B O 1
ATOM 3910 N N . LEU B 1 231 ? -2.457 -25.609 -19.219 1 96.94 231 LEU B N 1
ATOM 3911 C CA . LEU B 1 231 ? -1.79 -26.375 -18.156 1 96.94 231 LEU B CA 1
ATOM 3912 C C . LEU B 1 231 ? -0.417 -25.781 -17.859 1 96.94 231 LEU B C 1
ATOM 3914 O O . LEU B 1 231 ? 0.371 -25.516 -18.766 1 96.94 231 LEU B O 1
ATOM 3918 N N . CYS B 1 232 ? -0.169 -25.547 -16.562 1 97.88 232 CYS B N 1
ATOM 3919 C CA . CYS B 1 232 ? 1.101 -25 -16.094 1 97.88 232 CYS B CA 1
ATOM 3920 C C . CYS B 1 232 ? 1.804 -26 -15.172 1 97.88 232 CYS B C 1
ATOM 3922 O O . CYS B 1 232 ? 1.15 -26.719 -14.422 1 97.88 232 CYS B O 1
ATOM 3924 N N . ALA B 1 233 ? 3.064 -26.047 -15.273 1 97.62 233 ALA B N 1
ATOM 3925 C CA . ALA B 1 233 ? 3.867 -26.812 -14.328 1 97.62 233 ALA B CA 1
ATOM 3926 C C . ALA B 1 233 ? 4.492 -25.891 -13.273 1 97.62 233 ALA B C 1
ATOM 3928 O O . ALA B 1 233 ? 5.098 -24.875 -13.609 1 97.62 233 ALA B O 1
ATOM 3929 N N . LEU B 1 234 ? 4.293 -26.281 -12.023 1 96.56 234 LEU B N 1
ATOM 3930 C CA . LEU B 1 234 ? 4.773 -25.469 -10.906 1 96.56 234 LEU B CA 1
ATOM 3931 C C . LEU B 1 234 ? 5.789 -26.25 -10.07 1 96.56 234 LEU B C 1
ATOM 3933 O O . LEU B 1 234 ? 5.621 -27.438 -9.836 1 96.56 234 LEU B O 1
ATOM 3937 N N . SER B 1 235 ? 6.801 -25.656 -9.617 1 91.94 235 SER B N 1
ATOM 3938 C CA . SER B 1 235 ? 7.777 -26.156 -8.648 1 91.94 235 SER B CA 1
ATOM 3939 C C . SER B 1 235 ? 8.758 -27.125 -9.297 1 91.94 235 SER B C 1
ATOM 3941 O O . SER B 1 235 ? 8.398 -27.859 -10.211 1 91.94 235 SER B O 1
ATOM 3943 N N . GLY B 1 236 ? 9.938 -27.141 -8.898 1 88.69 236 GLY B N 1
ATOM 3944 C CA . GLY B 1 236 ? 10.93 -28.156 -9.18 1 88.69 236 GLY B CA 1
ATOM 3945 C C . GLY B 1 236 ? 11.641 -27.953 -10.5 1 88.69 236 GLY B C 1
ATOM 3946 O O . GLY B 1 236 ? 12.492 -28.766 -10.883 1 88.69 236 GLY B O 1
ATOM 3947 N N . ILE B 1 237 ? 11.32 -26.906 -11.18 1 92 237 ILE B N 1
ATOM 3948 C CA . ILE B 1 237 ? 11.883 -26.656 -12.508 1 92 237 ILE B CA 1
ATOM 3949 C C . ILE B 1 237 ? 13.133 -25.781 -12.383 1 92 237 ILE B C 1
ATOM 3951 O O . ILE B 1 237 ? 13.078 -24.672 -11.852 1 92 237 ILE B O 1
ATOM 3955 N N . SER B 1 238 ? 14.305 -26.312 -12.898 1 91.56 238 SER B N 1
ATOM 3956 C CA . SER B 1 238 ? 15.523 -25.562 -12.633 1 91.56 238 SER B CA 1
ATOM 3957 C C . SER B 1 238 ? 16.453 -25.562 -13.844 1 91.56 238 SER B C 1
ATOM 3959 O O . SER B 1 238 ? 17.469 -24.859 -13.859 1 91.56 238 SER B O 1
ATOM 3961 N N . ASN B 1 239 ? 16.125 -26.359 -14.922 1 92.81 239 ASN B N 1
ATOM 3962 C CA . ASN B 1 239 ? 17 -26.422 -16.078 1 92.81 239 ASN B CA 1
ATOM 3963 C C . ASN B 1 239 ? 16.219 -26.547 -17.391 1 92.81 239 ASN B C 1
ATOM 3965 O O . ASN B 1 239 ? 15.031 -26.875 -17.359 1 92.81 239 ASN B O 1
ATOM 3969 N N . PRO B 1 240 ? 16.906 -26.266 -18.469 1 93 240 PRO B N 1
ATOM 3970 C CA . PRO B 1 240 ? 16.234 -26.266 -19.766 1 93 240 PRO B CA 1
ATOM 3971 C C . PRO B 1 240 ? 15.609 -27.625 -20.109 1 93 240 PRO B C 1
ATOM 3973 O O . PRO B 1 240 ? 14.562 -27.672 -20.766 1 93 240 PRO B O 1
ATOM 3976 N N . LYS B 1 241 ? 16.234 -28.672 -19.688 1 94.19 241 LYS B N 1
ATOM 3977 C CA . LYS B 1 241 ? 15.711 -30 -19.984 1 94.19 241 LYS B CA 1
ATOM 3978 C C . LYS B 1 241 ? 14.344 -30.203 -19.344 1 94.19 241 LYS B C 1
ATOM 3980 O O . LYS B 1 241 ? 13.453 -30.797 -19.953 1 94.19 241 LYS B O 1
ATOM 3985 N N . ASP B 1 242 ? 14.172 -29.781 -18.094 1 93.44 242 ASP B N 1
ATOM 3986 C CA . ASP B 1 242 ? 12.883 -29.844 -17.422 1 93.44 242 ASP B CA 1
ATOM 3987 C C . ASP B 1 242 ? 11.805 -29.125 -18.234 1 93.44 242 ASP B C 1
ATOM 3989 O O . ASP B 1 242 ? 10.719 -29.656 -18.469 1 93.44 242 ASP B O 1
ATOM 3993 N N . VAL B 1 243 ? 12.164 -27.953 -18.703 1 94.31 243 VAL B N 1
ATOM 3994 C CA . VAL B 1 243 ? 11.227 -27.109 -19.438 1 94.31 243 VAL B CA 1
ATOM 3995 C C . VAL B 1 243 ? 10.844 -27.781 -20.766 1 94.31 243 VAL B C 1
ATOM 3997 O O . VAL B 1 243 ? 9.664 -27.859 -21.109 1 94.31 243 VAL B O 1
ATOM 4000 N N . GLN B 1 244 ? 11.844 -28.297 -21.438 1 93.38 244 GLN B N 1
ATOM 4001 C CA . GLN B 1 244 ? 11.602 -28.938 -22.719 1 93.38 244 GLN B CA 1
ATOM 4002 C C . GLN B 1 244 ? 10.688 -30.156 -22.562 1 93.38 244 GLN B C 1
ATOM 4004 O O . GLN B 1 244 ? 9.789 -30.375 -23.375 1 93.38 244 GLN B O 1
ATOM 4009 N N . THR B 1 245 ? 10.93 -30.922 -21.531 1 94.06 245 THR B N 1
ATOM 4010 C CA . THR B 1 245 ? 10.102 -32.094 -21.25 1 94.06 245 THR B CA 1
ATOM 4011 C C . THR B 1 245 ? 8.633 -31.688 -21.109 1 94.06 245 THR B C 1
ATOM 4013 O O . THR B 1 245 ? 7.754 -32.25 -21.734 1 94.06 245 THR B O 1
ATOM 4016 N N . TYR B 1 246 ? 8.375 -30.688 -20.312 1 94.5 246 TYR B N 1
ATOM 4017 C CA . TYR B 1 246 ? 7.008 -30.234 -20.062 1 94.5 246 TYR B CA 1
ATOM 4018 C C . TYR B 1 246 ? 6.395 -29.641 -21.328 1 94.5 246 TYR B C 1
ATOM 4020 O O . TYR B 1 246 ? 5.219 -29.875 -21.625 1 94.5 246 TYR B O 1
ATOM 4028 N N . LYS B 1 247 ? 7.215 -28.906 -22.031 1 93 247 LYS B N 1
ATOM 4029 C CA . LYS B 1 247 ? 6.746 -28.359 -23.297 1 93 247 LYS B CA 1
ATOM 4030 C C . LYS B 1 247 ? 6.297 -29.453 -24.25 1 93 247 LYS B C 1
ATOM 4032 O O . LYS B 1 247 ? 5.211 -29.375 -24.844 1 93 247 LYS B O 1
ATOM 4037 N N . ASP B 1 248 ? 7.082 -30.469 -24.375 1 93.38 248 ASP B N 1
ATOM 4038 C CA . ASP B 1 248 ? 6.797 -31.594 -25.281 1 93.38 248 ASP B CA 1
ATOM 4039 C C . ASP B 1 248 ? 5.531 -32.344 -24.859 1 93.38 248 ASP B C 1
ATOM 4041 O O . ASP B 1 248 ? 4.848 -32.938 -25.688 1 93.38 248 ASP B O 1
ATOM 4045 N N . GLU B 1 249 ? 5.219 -32.219 -23.609 1 93.44 249 GLU B N 1
ATOM 4046 C CA . GLU B 1 249 ? 4.07 -32.938 -23.062 1 93.44 249 GLU B CA 1
ATOM 4047 C C . GLU B 1 249 ? 2.797 -32.094 -23.156 1 93.44 249 GLU B C 1
ATOM 4049 O O . GLU B 1 249 ? 1.718 -32.562 -22.781 1 93.44 249 GLU B O 1
ATOM 4054 N N . GLY B 1 250 ? 2.939 -30.891 -23.547 1 92.38 250 GLY B N 1
ATOM 4055 C CA . GLY B 1 250 ? 1.751 -30.078 -23.766 1 92.38 250 GLY B CA 1
ATOM 4056 C C . GLY B 1 250 ? 1.538 -29.016 -22.703 1 92.38 250 GLY B C 1
ATOM 4057 O O . GLY B 1 250 ? 0.526 -28.312 -22.719 1 92.38 250 GLY B O 1
ATOM 4058 N N . VAL B 1 251 ? 2.459 -28.938 -21.781 1 94.94 251 VAL B N 1
ATOM 4059 C CA . VAL B 1 251 ? 2.434 -27.859 -20.797 1 94.94 251 VAL B CA 1
ATOM 4060 C C . VAL B 1 251 ? 2.672 -26.516 -21.5 1 94.94 251 VAL B C 1
ATOM 4062 O O . VAL B 1 251 ? 3.537 -26.406 -22.359 1 94.94 251 VAL B O 1
ATOM 4065 N N . ARG B 1 252 ? 1.888 -25.531 -21.109 1 93.94 252 ARG B N 1
ATOM 4066 C CA . ARG B 1 252 ? 1.927 -24.266 -21.859 1 93.94 252 ARG B CA 1
ATOM 4067 C C . ARG B 1 252 ? 2.652 -23.188 -21.062 1 93.94 252 ARG B C 1
ATOM 4069 O O . ARG B 1 252 ? 3.025 -22.156 -21.625 1 93.94 252 ARG B O 1
ATOM 4076 N N . ALA B 1 253 ? 2.826 -23.391 -19.781 1 96.38 253 ALA B N 1
ATOM 4077 C CA . ALA B 1 253 ? 3.537 -22.422 -18.969 1 96.38 253 ALA B CA 1
ATOM 4078 C C . ALA B 1 253 ? 4.246 -23.109 -17.797 1 96.38 253 ALA B C 1
ATOM 4080 O O . ALA B 1 253 ? 3.83 -24.172 -17.344 1 96.38 253 ALA B O 1
ATOM 4081 N N . VAL B 1 254 ? 5.32 -22.484 -17.359 1 97.06 254 VAL B N 1
ATOM 4082 C CA . VAL B 1 254 ? 6.043 -22.969 -16.188 1 97.06 254 VAL B CA 1
ATOM 4083 C C . VAL B 1 254 ? 6.203 -21.828 -15.18 1 97.06 254 VAL B C 1
ATOM 4085 O O . VAL B 1 254 ? 6.43 -20.672 -15.562 1 97.06 254 VAL B O 1
ATOM 4088 N N . LEU B 1 255 ? 5.984 -22.141 -13.922 1 98.19 255 LEU B N 1
ATOM 4089 C CA . LEU B 1 255 ? 6.281 -21.188 -12.852 1 98.19 255 LEU B CA 1
ATOM 4090 C C . LEU B 1 255 ? 7.625 -21.5 -12.203 1 98.19 255 LEU B C 1
ATOM 4092 O O . LEU B 1 255 ? 7.824 -22.609 -11.688 1 98.19 255 LEU B O 1
ATOM 4096 N N . ILE B 1 256 ? 8.523 -20.562 -12.25 1 97.06 256 ILE B N 1
ATOM 4097 C CA . ILE B 1 256 ? 9.875 -20.75 -11.742 1 97.06 256 ILE B CA 1
ATOM 4098 C C . ILE B 1 256 ? 10.219 -19.641 -10.742 1 97.06 256 ILE B C 1
ATOM 4100 O O . ILE B 1 256 ? 10.055 -18.453 -11.055 1 97.06 256 ILE B O 1
ATOM 4104 N N . GLY B 1 257 ? 10.656 -20.047 -9.586 1 95.88 257 GLY B N 1
ATOM 4105 C CA . GLY B 1 257 ? 10.992 -19.094 -8.547 1 95.88 257 GLY B CA 1
ATOM 4106 C C . GLY B 1 257 ? 12.43 -19.203 -8.062 1 95.88 257 GLY B C 1
ATOM 4107 O O . GLY B 1 257 ? 13.312 -18.484 -8.539 1 95.88 257 GLY B O 1
ATOM 4108 N N . GLU B 1 258 ? 12.711 -20.266 -7.367 1 94.25 258 GLU B N 1
ATOM 4109 C CA . GLU B 1 258 ? 14 -20.438 -6.699 1 94.25 258 GLU B CA 1
ATOM 4110 C C . GLU B 1 258 ? 15.156 -20.312 -7.688 1 94.25 258 GLU B C 1
ATOM 4112 O O . GLU B 1 258 ? 16.125 -19.609 -7.434 1 94.25 258 GLU B O 1
ATOM 4117 N N . ALA B 1 259 ? 15.102 -21.016 -8.797 1 94.25 259 ALA B N 1
ATOM 4118 C CA . ALA B 1 259 ? 16.188 -21 -9.781 1 94.25 259 ALA B CA 1
ATOM 4119 C C . ALA B 1 259 ? 16.422 -19.594 -10.32 1 94.25 259 ALA B C 1
ATOM 4121 O O . ALA B 1 259 ? 17.578 -19.188 -10.516 1 94.25 259 ALA B O 1
ATOM 4122 N N . LEU B 1 260 ? 15.375 -18.859 -10.539 1 96.12 260 LEU B N 1
ATOM 4123 C CA . LEU B 1 260 ? 15.5 -17.484 -11.031 1 96.12 260 LEU B CA 1
ATOM 4124 C C . LEU B 1 260 ? 16.094 -16.594 -9.953 1 96.12 260 LEU B C 1
ATOM 4126 O O . LEU B 1 260 ? 16.969 -15.758 -10.25 1 96.12 260 LEU B O 1
ATOM 4130 N N . MET B 1 261 ? 15.648 -16.75 -8.68 1 95.56 261 MET B N 1
ATOM 4131 C CA . MET B 1 261 ? 16.094 -15.906 -7.566 1 95.56 261 MET B CA 1
ATOM 4132 C C . MET B 1 261 ? 17.578 -16.109 -7.289 1 95.56 261 MET B C 1
ATOM 4134 O O . MET B 1 261 ? 18.25 -15.203 -6.789 1 95.56 261 MET B O 1
ATOM 4138 N N . ARG B 1 262 ? 18.109 -17.234 -7.688 1 93.62 262 ARG B N 1
ATOM 4139 C CA . ARG B 1 262 ? 19.5 -17.562 -7.402 1 93.62 262 ARG B CA 1
ATOM 4140 C C . ARG B 1 262 ? 20.391 -17.281 -8.602 1 93.62 262 ARG B C 1
ATOM 4142 O O . ARG B 1 262 ? 21.625 -17.328 -8.492 1 93.62 262 ARG B O 1
ATOM 4149 N N . ALA B 1 263 ? 19.797 -16.984 -9.703 1 93.69 263 ALA B N 1
ATOM 4150 C CA . ALA B 1 263 ? 20.562 -16.781 -10.93 1 93.69 263 ALA B CA 1
ATOM 4151 C C . ALA B 1 263 ? 21.453 -15.555 -10.82 1 93.69 263 ALA B C 1
ATOM 4153 O O . ALA B 1 263 ? 21.031 -14.516 -10.305 1 93.69 263 ALA B O 1
ATOM 4154 N N . GLU B 1 264 ? 22.672 -15.641 -11.273 1 92.38 264 GLU B N 1
ATOM 4155 C CA . GLU B 1 264 ? 23.594 -14.5 -11.305 1 92.38 264 GLU B CA 1
ATOM 4156 C C . GLU B 1 264 ? 23.125 -13.445 -12.305 1 92.38 264 GLU B C 1
ATOM 4158 O O . GLU B 1 264 ? 23.078 -12.258 -11.984 1 92.38 264 GLU B O 1
ATOM 4163 N N . ASN B 1 265 ? 22.844 -13.93 -13.477 1 95.44 265 ASN B N 1
ATOM 4164 C CA . ASN B 1 265 ? 22.234 -13.109 -14.516 1 95.44 265 ASN B CA 1
ATOM 4165 C C . ASN B 1 265 ? 20.859 -13.617 -14.898 1 95.44 265 ASN B C 1
ATOM 4167 O O . ASN B 1 265 ? 20.734 -14.555 -15.688 1 95.44 265 ASN B O 1
ATOM 4171 N N . THR B 1 266 ? 19.875 -12.969 -14.391 1 95.5 266 THR B N 1
ATOM 4172 C CA . THR B 1 266 ? 18.5 -13.43 -14.5 1 95.5 266 THR B CA 1
ATOM 4173 C C . THR B 1 266 ? 18.047 -13.469 -15.953 1 95.5 266 THR B C 1
ATOM 4175 O O . THR B 1 266 ? 17.484 -14.469 -16.406 1 95.5 266 THR B O 1
ATOM 4178 N N . SER B 1 267 ? 18.344 -12.453 -16.719 1 94.75 267 SER B N 1
ATOM 4179 C CA . SER B 1 267 ? 17.906 -12.367 -18.109 1 94.75 267 SER B CA 1
ATOM 4180 C C . SER B 1 267 ? 18.516 -13.477 -18.953 1 94.75 267 SER B C 1
ATOM 4182 O O . SER B 1 267 ? 17.812 -14.148 -19.719 1 94.75 267 SER B O 1
ATOM 4184 N N . ASP B 1 268 ? 19.781 -13.695 -18.781 1 94.31 268 ASP B N 1
ATOM 4185 C CA . ASP B 1 268 ? 20.484 -14.75 -19.5 1 94.31 268 ASP B CA 1
ATOM 4186 C C . ASP B 1 268 ? 19.938 -16.125 -19.125 1 94.31 268 ASP B C 1
ATOM 4188 O O . ASP B 1 268 ? 19.75 -17 -19.984 1 94.31 268 ASP B O 1
ATOM 4192 N N . PHE B 1 269 ? 19.703 -16.25 -17.891 1 94.69 269 PHE B N 1
ATOM 4193 C CA . PHE B 1 269 ? 19.219 -17.531 -17.391 1 94.69 269 PHE B CA 1
ATOM 4194 C C . PHE B 1 269 ? 17.844 -17.844 -17.984 1 94.69 269 PHE B C 1
ATOM 4196 O O . PHE B 1 269 ? 17.578 -18.984 -18.391 1 94.69 269 PHE B O 1
ATOM 4203 N N . ILE B 1 270 ? 17 -16.828 -18.047 1 93.88 270 ILE B N 1
ATOM 4204 C CA . ILE B 1 270 ? 15.664 -17 -18.609 1 93.88 270 ILE B CA 1
ATOM 4205 C C . ILE B 1 270 ? 15.766 -17.422 -20.078 1 93.88 270 ILE B C 1
ATOM 4207 O O . ILE B 1 270 ? 15.086 -18.359 -20.5 1 93.88 270 ILE B O 1
ATOM 4211 N N . THR B 1 271 ? 16.609 -16.781 -20.797 1 90.94 271 THR B N 1
ATOM 4212 C CA . THR B 1 271 ? 16.812 -17.109 -22.203 1 90.94 271 THR B CA 1
ATOM 4213 C C . THR B 1 271 ? 17.281 -18.547 -22.375 1 90.94 271 THR B C 1
ATOM 4215 O O . THR B 1 271 ? 16.766 -19.266 -23.234 1 90.94 271 THR B O 1
ATOM 4218 N N . GLU B 1 272 ? 18.156 -18.922 -21.562 1 91.19 272 GLU B N 1
ATOM 4219 C CA . GLU B 1 272 ? 18.672 -20.281 -21.594 1 91.19 272 GLU B CA 1
ATOM 4220 C C . GLU B 1 272 ? 17.609 -21.297 -21.203 1 91.19 272 GLU B C 1
ATOM 4222 O O . GLU B 1 272 ? 17.438 -22.312 -21.875 1 91.19 272 GLU B O 1
ATOM 4227 N N . LEU B 1 273 ? 16.969 -20.984 -20.203 1 91.06 273 LEU B N 1
ATOM 4228 C CA . LEU B 1 273 ? 15.977 -21.875 -19.609 1 91.06 273 LEU B CA 1
ATOM 4229 C C . LEU B 1 273 ? 14.836 -22.156 -20.594 1 91.06 273 LEU B C 1
ATOM 4231 O O . LEU B 1 273 ? 14.375 -23.281 -20.703 1 91.06 273 LEU B O 1
ATOM 4235 N N . LEU B 1 274 ? 14.398 -21.141 -21.344 1 90.31 274 LEU B N 1
ATOM 4236 C CA . LEU B 1 274 ? 13.211 -21.25 -22.172 1 90.31 274 LEU B CA 1
ATOM 4237 C C . LEU B 1 274 ? 13.578 -21.406 -23.641 1 90.31 274 LEU B C 1
ATOM 4239 O O . LEU B 1 274 ? 12.711 -21.641 -24.484 1 90.31 274 LEU B O 1
ATOM 4243 N N . GLY B 1 275 ? 14.844 -21.297 -23.922 1 82.94 275 GLY B N 1
ATOM 4244 C CA . GLY B 1 275 ? 15.297 -21.391 -25.297 1 82.94 275 GLY B CA 1
ATOM 4245 C C . GLY B 1 275 ? 14.812 -20.25 -26.156 1 82.94 275 GLY B C 1
ATOM 4246 O O . GLY B 1 275 ? 14.484 -20.438 -27.328 1 82.94 275 GLY B O 1
ATOM 4247 N N . TRP B 1 276 ? 14.578 -19.125 -25.531 1 76.25 276 TRP B N 1
ATOM 4248 C CA . TRP B 1 276 ? 14.117 -17.969 -26.266 1 76.25 276 TRP B CA 1
ATOM 4249 C C . TRP B 1 276 ? 15.258 -17.328 -27.062 1 76.25 276 TRP B C 1
ATOM 4251 O O . TRP B 1 276 ? 16.406 -17.344 -26.609 1 76.25 276 TRP B O 1
ATOM 4261 N N . SER B 1 277 ? 15.188 -17.328 -28.469 1 62.91 277 SER B N 1
ATOM 4262 C CA . SER B 1 277 ? 16.188 -16.719 -29.328 1 62.91 277 SER B CA 1
ATOM 4263 C C . SER B 1 277 ? 15.906 -15.242 -29.562 1 62.91 277 SER B C 1
ATOM 4265 O O . SER B 1 277 ? 14.75 -14.82 -29.578 1 62.91 277 SER B O 1
#

Solvent-accessible surface area (backbone atoms only — not comparable to full-atom values): 28962 Å² total; per-residue (Å²): 128,81,76,76,40,60,49,54,51,50,48,56,54,48,52,52,52,49,51,51,49,47,67,32,69,71,42,23,63,69,37,48,51,48,43,50,74,69,59,65,30,60,86,74,55,59,43,73,64,34,51,68,51,36,62,74,52,93,79,44,62,20,37,28,40,33,53,56,26,25,33,84,90,68,39,77,66,32,62,80,54,44,52,32,64,50,41,41,49,42,4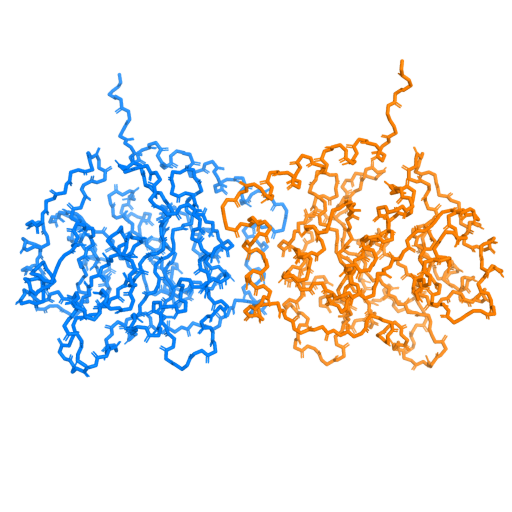2,75,60,40,28,19,24,40,31,30,39,38,40,55,86,57,29,54,22,31,62,63,48,40,30,44,26,40,60,56,36,62,81,45,82,85,48,43,36,31,30,44,38,52,91,60,87,50,65,63,57,53,55,49,37,38,48,42,39,34,17,23,38,40,40,50,48,91,79,45,54,72,69,57,44,51,52,43,52,52,50,33,46,73,73,65,21,59,47,39,37,33,26,69,49,69,70,44,42,50,51,45,56,71,70,62,52,50,30,38,27,29,35,18,42,38,67,67,76,63,50,71,40,82,60,45,45,69,67,50,40,72,81,43,71,91,45,93,48,48,36,26,41,25,54,90,54,75,47,38,67,55,47,50,54,42,43,76,63,60,33,37,29,37,40,36,32,68,52,55,57,66,39,91,51,48,52,62,47,50,32,58,37,67,64,56,120,128,80,77,78,42,61,50,54,51,49,49,57,53,46,52,52,52,50,51,51,47,46,67,32,67,69,43,23,63,69,37,48,51,48,44,49,75,68,60,65,30,61,85,73,56,59,41,72,63,35,50,67,48,38,63,75,51,91,83,44,61,18,37,28,41,32,52,57,25,25,33,83,91,69,40,77,68,31,62,80,54,45,52,33,62,51,42,42,50,40,44,75,60,40,27,19,24,40,30,29,38,38,41,53,86,56,30,54,22,30,63,64,47,42,30,46,26,41,59,58,36,62,82,45,81,84,48,42,36,32,31,44,38,51,91,61,87,50,65,63,56,51,54,49,37,38,49,42,39,33,18,24,37,39,40,49,47,93,80,44,54,70,68,57,44,51,52,44,52,53,51,33,46,73,75,65,20,59,47,39,38,31,26,68,49,69,70,42,42,51,53,44,57,71,70,63,52,50,32,40,28,29,34,18,42,38,66,69,76,61,49,71,39,83,59,45,45,69,67,49,40,72,80,44,72,94,44,92,48,48,36,27,42,25,56,90,53,75,47,37,66,54,46,50,54,41,43,76,62,62,34,39,28,37,39,37,31,69,52,53,57,66,39,90,51,49,54,60,47,50,31,57,38,68,63,56,122

Radius of gyration: 26.31 Å; Cα contacts (8 Å, |Δi|>4): 1131; chains: 2; bounding box: 47×79×69 Å

Sequence (554 aa):
MSKPSILEKIYAQRAKDVELASSTPGTLPEDIDVYLSMNLAPPLISFVERLKQNPGSTSSISLMAEIKRASPSKGPIAMKINPAQQAQTYARAGASVISVLTEPSWFKGSLLDMRLVRQAIDSLPNRPAVLRKDFIFDPYQIAEARLFGADTILLIVAMLQANQLKNLYDYALKLGMEPLVEVNNAKEMEVALGLGAKVIGVNNRNLHDFQVDMGTTSRLVEMVRERDVVLCALSGISNPKDVQTYKDEGVRAVLIGEALMRAENTSDFITELLGWSMSKPSILEKIYAQRAKDVELASSTPGTLPEDIDVYLSMNLAPPLISFVERLKQNPGSTSSISLMAEIKRASPSKGPIAMKINPAQQAQTYARAGASVISVLTEPSWFKGSLLDMRLVRQAIDSLPNRPAVLRKDFIFDPYQIAEARLFGADTILLIVAMLQANQLKNLYDYALKLGMEPLVEVNNAKEMEVALGLGAKVIGVNNRNLHDFQVDMGTTSRLVEMVRERDVVLCALSGISNPKDVQTYKDEGVRAVLIGEALMRAENTSDFITELLGWS

pLDDT: mean 94.79, std 7.24, range [43.44, 98.94]

InterPro domains:
  IPR001468 Indole-3-glycerol phosphate synthase, conserved site [PS00614] (63-81)
  IPR011060 Ribulose-phosphate binding barrel [SSF51366] (4-274)
  IPR013785 Aldolase-type TIM barrel [G3DSA:3.20.20.70] (1-276)
  IPR013798 Indole-3-glycerol phosphate synthase domain [MF_00134_B] (5-275)
  IPR013798 Indole-3-glycerol phosphate synthase domain [PF00218] (7-273)
  IPR013798 Indole-3-glycerol phosphate synthase domain [cd00331] (47-273)
  IPR045186 Indole-3-glycerol phosphate synthase [PTHR22854] (4-274)

Nearest PDB structures (foldseek):
  6y88-assembly8_H  TM=9.143E-01  e=2.042E-26  Pseudomonas aeruginosa
  6y88-assembly7_G  TM=8.932E-01  e=4.446E-23  Pseudomonas aeruginosa
  3uy7-assembly2_B  TM=8.573E-01  e=1.892E-21  Escherichia coli
  3uyc-assembly1_A  TM=8.877E-01  e=1.439E-20  Escherichia coli
  4lny-assembly1_A  TM=8.631E-01  e=2.153E-19  synthetic construct

Organism: Armillaria gallica (NCBI:txid47427)